Protein AF-A0A4Z0GIU4-F1 (afdb_monomer)

InterPro domains:
  IPR007627 RNA polymerase sigma-70 region 2 [PF04542] (35-103)
  IPR013324 RNA polymerase sigma factor, region 3/4-like [SSF88659] (117-203)
  IPR013325 RNA polymerase sigma factor, region 2 [SSF88946] (14-100)
  IPR014284 RNA polymerase sigma-70-like domain [TIGR02937] (30-199)

Radius of gyration: 42.14 Å; Cα contacts (8 Å, |Δi|>4): 228; chains: 1; bounding box: 100×87×112 Å

Nearest PDB structures (foldseek):
  9cpc-assembly1_3L  TM=2.871E-01  e=1.650E-01  Sus scrofa
  8to0-assembly1_BJ  TM=3.294E-01  e=4.693E-01  Mus musculus
  8iyj-assembly1_A1  TM=2.494E-01  e=1.730E-01  Mus musculus
  7rro-assembly1_F1  TM=3.511E-01  e=1.693E+00  Bos taurus
  8otz-assembly1_D4  TM=2.421E-01  e=1.953E+00  Bos taurus

Structure (mmCIF, N/CA/C/O backbone):
data_AF-A0A4Z0GIU4-F1
#
_entry.id   AF-A0A4Z0GIU4-F1
#
loop_
_atom_site.group_PDB
_atom_site.id
_atom_site.type_symbol
_atom_site.label_atom_id
_atom_site.label_alt_id
_atom_site.label_comp_id
_atom_site.label_asym_id
_atom_site.label_entity_id
_atom_site.label_seq_id
_atom_site.pdbx_PDB_ins_code
_atom_site.Cartn_x
_atom_site.Cartn_y
_atom_site.Cartn_z
_atom_site.occupancy
_atom_site.B_iso_or_equiv
_atom_site.auth_seq_id
_atom_site.auth_comp_id
_atom_site.auth_asym_id
_atom_site.auth_atom_id
_atom_site.pdbx_PDB_model_num
ATOM 1 N N . MET A 1 1 ? -25.693 29.845 51.991 1.00 56.59 1 MET A N 1
ATOM 2 C CA . MET A 1 1 ? -26.338 29.812 50.660 1.00 56.59 1 MET A CA 1
ATOM 3 C C . MET A 1 1 ? -25.567 28.829 49.796 1.00 56.59 1 MET A C 1
ATOM 5 O O . MET A 1 1 ? -24.345 28.890 49.787 1.00 56.59 1 MET A O 1
ATOM 9 N N . GLU A 1 2 ? -26.245 27.867 49.175 1.00 62.22 2 GLU A N 1
ATOM 10 C CA . GLU A 1 2 ? -25.600 26.839 48.345 1.00 62.22 2 GLU A CA 1
ATOM 11 C C . GLU A 1 2 ? -24.975 27.489 47.094 1.00 62.22 2 GLU A C 1
ATOM 13 O O . GLU A 1 2 ? -25.571 28.393 46.508 1.00 62.22 2 GLU A O 1
ATOM 18 N N . ASN A 1 3 ? -23.764 27.077 46.701 1.00 75.69 3 ASN A N 1
ATOM 19 C CA . ASN A 1 3 ? -23.060 27.649 45.547 1.00 75.69 3 ASN A CA 1
ATOM 20 C C . ASN A 1 3 ? -23.937 27.520 44.275 1.00 75.69 3 ASN A C 1
ATOM 22 O O . ASN A 1 3 ? -24.342 26.396 43.955 1.00 75.69 3 ASN A O 1
ATOM 26 N N . PRO A 1 4 ? -24.196 28.612 43.524 1.00 73.38 4 PRO A N 1
ATOM 27 C CA . PRO A 1 4 ? -25.066 28.602 42.343 1.00 73.38 4 PRO A CA 1
ATOM 28 C C . PRO A 1 4 ? -24.710 27.514 41.319 1.00 73.38 4 PRO A C 1
ATOM 30 O O . PRO A 1 4 ? -25.594 26.880 40.746 1.00 73.38 4 PRO A O 1
ATOM 33 N N . ALA A 1 5 ? -23.416 27.230 41.142 1.00 67.44 5 ALA A N 1
ATOM 34 C CA . ALA A 1 5 ? -22.939 26.198 40.225 1.00 67.44 5 ALA A CA 1
ATOM 35 C C . ALA A 1 5 ? -23.224 24.768 40.718 1.00 67.44 5 ALA A C 1
ATOM 37 O O . ALA A 1 5 ? -23.386 23.856 39.908 1.00 67.44 5 ALA A O 1
ATOM 38 N N . ILE A 1 6 ? -23.280 24.551 42.037 1.00 72.88 6 ILE A N 1
ATOM 39 C CA . ILE A 1 6 ? -23.624 23.251 42.630 1.00 72.88 6 ILE A CA 1
ATOM 40 C C . ILE A 1 6 ? -25.128 23.007 42.500 1.00 72.88 6 ILE A C 1
ATOM 42 O O . ILE A 1 6 ? -25.526 21.917 42.089 1.00 72.88 6 ILE A O 1
ATOM 46 N N . LYS A 1 7 ? -25.948 24.030 42.770 1.00 77.56 7 LYS A N 1
ATOM 47 C CA . LYS A 1 7 ? -27.406 23.961 42.617 1.00 77.56 7 LYS A CA 1
ATOM 48 C C . LYS A 1 7 ? -27.805 23.650 41.171 1.00 77.56 7 LYS A C 1
ATOM 50 O O . LYS A 1 7 ? -28.466 22.651 40.918 1.00 77.56 7 LYS A O 1
ATOM 55 N N . MET A 1 8 ? -27.258 24.398 40.211 1.00 76.06 8 MET A N 1
ATOM 56 C CA . MET A 1 8 ? -27.508 24.189 38.779 1.00 76.06 8 MET A CA 1
ATOM 57 C C . MET A 1 8 ? -27.121 22.778 38.292 1.00 76.06 8 MET A C 1
ATOM 59 O O . MET A 1 8 ? -27.768 22.224 37.403 1.00 76.06 8 MET A O 1
ATOM 63 N N . ARG A 1 9 ? -26.071 22.168 38.865 1.00 75.56 9 ARG A N 1
ATOM 64 C CA . ARG A 1 9 ? -25.683 20.780 38.551 1.00 75.56 9 ARG A CA 1
ATOM 65 C C . ARG A 1 9 ? -26.689 19.764 39.085 1.00 75.56 9 ARG A C 1
ATOM 67 O O . ARG A 1 9 ? -27.026 18.844 38.348 1.00 75.56 9 ARG A O 1
ATOM 74 N N . LYS A 1 10 ? -27.158 19.936 40.325 1.00 79.50 10 LYS A N 1
ATOM 75 C CA . LYS A 1 10 ? -28.184 19.070 40.926 1.00 79.50 10 LYS A CA 1
ATOM 76 C C . LYS A 1 10 ? -29.502 19.152 40.156 1.00 79.50 10 LYS A C 1
ATOM 78 O O . LYS A 1 10 ? -30.058 18.114 39.818 1.00 79.50 10 LYS A O 1
ATOM 83 N N . ASP A 1 11 ? -29.938 20.361 39.805 1.00 84.38 11 ASP A N 1
ATOM 84 C CA . ASP A 1 11 ? -31.187 20.584 39.063 1.00 84.38 11 ASP A CA 1
ATOM 85 C C . ASP A 1 11 ? -31.155 19.883 37.694 1.00 84.38 11 ASP A C 1
ATOM 87 O O . ASP A 1 11 ? -32.096 19.195 37.301 1.00 84.38 11 ASP A O 1
ATOM 91 N N . ARG A 1 12 ? -30.023 19.977 36.989 1.00 83.88 12 ARG A N 1
ATOM 92 C CA . ARG A 1 12 ? -29.825 19.327 35.687 1.00 83.88 12 ARG A CA 1
ATOM 93 C C . ARG A 1 12 ? -29.711 17.805 35.778 1.00 83.88 12 ARG A C 1
ATOM 95 O O . ARG A 1 12 ? -30.133 17.103 34.863 1.00 83.88 12 ARG A O 1
ATOM 102 N N . GLU A 1 13 ? -29.134 17.283 36.856 1.00 85.50 13 GLU A N 1
ATOM 103 C CA . GLU A 1 13 ? -29.093 15.841 37.114 1.00 85.50 13 GLU A CA 1
ATOM 104 C C . GLU A 1 13 ? -30.501 15.294 37.383 1.00 85.50 13 GLU A C 1
ATOM 106 O O . GLU A 1 13 ? -30.886 14.295 36.780 1.00 85.50 13 GLU A O 1
ATOM 111 N N . GLN A 1 14 ? -31.307 16.009 38.171 1.00 87.69 14 GLN A N 1
ATOM 112 C CA . GLN A 1 14 ? -32.705 15.659 38.418 1.00 87.69 14 GLN A CA 1
ATOM 113 C C . GLN A 1 14 ? -33.542 15.677 37.129 1.00 87.69 14 GLN A C 1
ATOM 115 O O . GLN A 1 14 ? -34.281 14.729 36.859 1.00 87.69 14 GLN A O 1
ATOM 120 N N . GLN A 1 15 ? -33.378 16.713 36.299 1.00 91.00 15 GLN A N 1
ATOM 121 C CA . GLN A 1 15 ? -34.054 16.826 35.003 1.00 91.00 15 GLN A CA 1
ATOM 122 C C . GLN A 1 15 ? -33.689 15.664 34.065 1.00 91.00 15 GLN A C 1
ATOM 124 O O . GLN A 1 15 ? -34.558 15.085 33.418 1.00 91.00 15 GLN A O 1
ATOM 129 N N . ASN A 1 16 ? -32.409 15.282 34.016 1.00 89.50 16 ASN A N 1
ATOM 130 C CA . ASN A 1 16 ? -31.955 14.137 33.228 1.00 89.50 16 ASN A CA 1
ATOM 131 C C . ASN A 1 16 ? -32.613 12.825 33.676 1.00 89.50 16 ASN A C 1
ATOM 133 O O . ASN A 1 16 ? -33.045 12.044 32.832 1.00 89.50 16 ASN A O 1
ATOM 137 N N . LEU A 1 17 ? -32.701 12.581 34.986 1.00 89.25 17 LEU A N 1
ATOM 138 C CA . LEU A 1 17 ? -33.330 11.373 35.527 1.00 89.25 17 LEU A CA 1
ATOM 139 C C . LEU A 1 17 ? -34.823 11.313 35.194 1.00 89.25 17 LEU A C 1
ATOM 141 O O . LEU A 1 17 ? -35.330 10.255 34.826 1.00 89.25 17 LEU A O 1
ATOM 145 N N . GLU A 1 18 ? -35.525 12.443 35.270 1.00 90.75 18 GLU A N 1
ATOM 146 C CA . GLU A 1 18 ? -36.936 12.510 34.894 1.00 90.75 18 GLU A CA 1
ATOM 147 C C . GLU A 1 18 ? -37.151 12.174 33.412 1.00 90.75 18 GLU A C 1
ATOM 149 O O . GLU A 1 18 ? -38.001 11.342 33.084 1.00 90.75 18 GLU A O 1
ATOM 154 N N . LEU A 1 19 ? -36.347 12.766 32.524 1.00 89.81 19 LEU A N 1
ATOM 155 C CA . LEU A 1 19 ? -36.405 12.493 31.088 1.00 89.81 19 LEU A CA 1
ATOM 156 C C . LEU A 1 19 ? -36.080 11.023 30.777 1.00 89.81 19 LEU A C 1
ATOM 158 O O . LEU A 1 19 ? -36.768 10.395 29.976 1.00 89.81 19 LEU A O 1
ATOM 162 N N . ILE A 1 20 ? -35.092 10.434 31.453 1.00 88.94 20 ILE A N 1
ATOM 163 C CA . ILE A 1 20 ? -34.750 9.014 31.289 1.00 88.94 20 ILE A CA 1
ATOM 164 C C . ILE A 1 20 ? -35.903 8.111 31.741 1.00 88.94 20 ILE A C 1
ATOM 166 O O . ILE A 1 20 ? -36.242 7.160 31.040 1.00 88.94 20 ILE A O 1
ATOM 170 N N . ARG A 1 21 ? -36.554 8.410 32.872 1.00 88.56 21 ARG A N 1
ATOM 171 C CA . ARG A 1 21 ? -37.714 7.634 33.350 1.00 88.56 21 ARG A CA 1
ATOM 172 C C . ARG A 1 21 ? -38.896 7.710 32.383 1.00 88.56 21 ARG A C 1
ATOM 174 O O . ARG A 1 21 ? -39.622 6.731 32.240 1.00 88.56 21 ARG A O 1
ATOM 181 N N . ARG A 1 22 ? -39.112 8.858 31.734 1.00 88.38 22 ARG A N 1
ATOM 182 C CA . ARG A 1 22 ? -40.134 9.023 30.683 1.00 88.38 22 ARG A CA 1
ATOM 183 C C . ARG A 1 22 ? -39.784 8.221 29.432 1.00 88.38 22 ARG A C 1
ATOM 185 O O . ARG A 1 22 ? -40.630 7.486 28.929 1.00 88.38 22 ARG A O 1
ATOM 192 N N . TYR A 1 23 ? -38.524 8.279 29.010 1.00 88.31 23 TYR A N 1
ATOM 193 C CA . TYR A 1 23 ? -38.014 7.490 27.895 1.00 88.31 23 TYR A CA 1
ATOM 194 C C . TYR A 1 23 ? -38.186 5.977 28.129 1.00 88.31 23 TYR A C 1
ATOM 196 O O . TYR A 1 23 ? -38.744 5.277 27.288 1.00 88.31 23 TYR A O 1
ATOM 204 N N . GLN A 1 24 ? -37.835 5.479 29.320 1.00 83.94 24 GLN A N 1
ATOM 205 C CA . GLN A 1 24 ? -38.021 4.072 29.712 1.00 83.94 24 GLN A CA 1
ATOM 206 C C . GLN A 1 24 ? -39.495 3.627 29.763 1.00 83.94 24 GLN A C 1
ATOM 208 O O . GLN A 1 24 ? -39.776 2.434 29.699 1.00 83.94 24 GLN A O 1
ATOM 213 N N . LYS A 1 25 ? -40.446 4.567 29.854 1.00 87.31 25 LYS A N 1
ATOM 214 C CA . LYS A 1 25 ? -41.893 4.307 29.764 1.00 87.31 25 LYS A CA 1
ATOM 215 C C . LYS A 1 25 ? -42.422 4.291 28.320 1.00 87.31 25 LYS A C 1
ATOM 217 O O . LYS A 1 25 ? -43.633 4.211 28.136 1.00 87.31 25 LYS A O 1
ATOM 222 N N . GLY A 1 26 ? -41.546 4.365 27.315 1.00 83.81 26 GLY A N 1
ATOM 223 C CA . GLY A 1 26 ? -41.899 4.261 25.895 1.00 83.81 26 GLY A CA 1
ATOM 224 C C . GLY A 1 26 ? -42.127 5.596 25.179 1.00 83.81 26 GLY A C 1
ATOM 225 O O . GLY A 1 26 ? -42.643 5.599 24.066 1.00 83.81 26 GLY A O 1
ATOM 226 N N . GLN A 1 27 ? -41.764 6.733 25.782 1.00 84.75 27 GLN A N 1
ATOM 227 C CA . GLN A 1 27 ? -41.824 8.039 25.111 1.00 84.75 27 GLN A CA 1
ATOM 228 C C . GLN A 1 27 ? -40.540 8.280 24.306 1.00 84.75 27 GLN A C 1
ATOM 230 O O . GLN A 1 27 ? -39.560 8.819 24.823 1.00 84.75 27 GLN A O 1
ATOM 235 N N . GLU A 1 28 ? -40.523 7.863 23.039 1.00 73.19 28 GLU A N 1
ATOM 236 C CA . GLU A 1 28 ? -39.315 7.936 22.201 1.00 73.19 28 GLU A CA 1
ATOM 237 C C . GLU A 1 28 ? -38.829 9.372 21.940 1.00 73.19 28 GLU A C 1
ATOM 239 O O . GLU A 1 28 ? -37.617 9.613 21.922 1.00 73.19 28 GLU A O 1
ATOM 244 N N . ASP A 1 29 ? -39.744 10.344 21.843 1.00 76.88 29 ASP A N 1
ATOM 245 C CA . ASP A 1 29 ? -39.422 11.764 21.617 1.00 76.88 29 ASP A CA 1
ATOM 246 C C . ASP A 1 29 ? -38.487 12.341 22.695 1.00 76.88 29 ASP A C 1
ATOM 248 O O . ASP A 1 29 ? -37.661 13.223 22.430 1.00 76.88 29 ASP A O 1
ATOM 252 N N . THR A 1 30 ? -38.530 11.774 23.904 1.00 84.31 30 THR A N 1
ATOM 253 C CA . THR A 1 30 ? -37.715 12.201 25.042 1.00 84.31 30 THR A CA 1
ATOM 254 C C . THR A 1 30 ? -36.218 11.924 24.838 1.00 84.31 30 THR A C 1
ATOM 256 O O . THR A 1 30 ? -35.378 12.604 25.432 1.00 84.31 30 THR A O 1
ATOM 259 N N . ARG A 1 31 ? -35.834 10.994 23.947 1.00 83.81 31 ARG A N 1
ATOM 260 C CA . ARG A 1 31 ? -34.418 10.698 23.641 1.00 83.81 31 ARG A CA 1
ATOM 261 C C . ARG A 1 31 ? -33.689 11.935 23.113 1.00 83.81 31 ARG A C 1
ATOM 263 O O . ARG A 1 31 ? -32.591 12.263 23.569 1.00 83.81 31 ARG A O 1
ATOM 270 N N . ASN A 1 32 ? -34.312 12.647 22.176 1.00 84.44 32 ASN A N 1
ATOM 271 C CA . ASN A 1 32 ? -33.732 13.840 21.561 1.00 84.44 32 ASN A CA 1
ATOM 272 C C . ASN A 1 32 ? -33.597 14.990 22.564 1.00 84.44 32 ASN A C 1
ATOM 274 O O . ASN A 1 32 ? -32.632 15.753 22.500 1.00 84.44 32 ASN A O 1
ATOM 278 N N . GLU A 1 33 ? -34.528 15.102 23.511 1.00 88.56 33 GLU A N 1
ATOM 279 C CA . GLU A 1 33 ? -34.470 16.092 24.588 1.00 88.56 33 GLU A CA 1
ATOM 280 C C . GLU A 1 33 ? -33.282 15.842 25.524 1.00 88.56 33 GLU A C 1
ATOM 282 O O . GLU A 1 33 ? -32.520 16.770 25.808 1.00 88.56 33 GLU A O 1
ATOM 287 N N . ILE A 1 34 ? -33.061 14.583 25.927 1.00 89.12 34 ILE A N 1
ATOM 288 C CA . ILE A 1 34 ? -31.909 14.190 26.754 1.00 89.12 34 ILE A CA 1
ATOM 289 C C . ILE A 1 34 ? -30.601 14.537 26.035 1.00 89.12 34 ILE A C 1
ATOM 291 O O . ILE A 1 34 ? -29.696 15.122 26.637 1.00 89.12 34 ILE A O 1
ATOM 295 N N . ILE A 1 35 ? -30.487 14.204 24.745 1.00 87.88 35 ILE A N 1
ATOM 296 C CA . ILE A 1 35 ? -29.279 14.489 23.960 1.00 87.88 35 ILE A CA 1
ATOM 297 C C . ILE A 1 35 ? -29.040 16.002 23.885 1.00 87.88 35 ILE A C 1
ATOM 299 O O . ILE A 1 35 ? -27.953 16.460 24.241 1.00 87.88 35 ILE A O 1
ATOM 303 N N . LYS A 1 36 ? -30.057 16.792 23.508 1.00 87.94 36 LYS A N 1
ATOM 304 C CA . LYS A 1 36 ? -29.967 18.262 23.408 1.00 87.94 36 LYS A CA 1
ATOM 305 C C . LYS A 1 36 ? -29.521 18.903 24.723 1.00 87.94 36 LYS A C 1
ATOM 307 O O . LYS A 1 36 ? -28.595 19.716 24.719 1.00 87.94 36 LYS A O 1
ATOM 312 N N . LEU A 1 37 ? -30.109 18.491 25.849 1.00 88.69 37 LEU A N 1
ATOM 313 C CA . LEU A 1 37 ? -29.767 18.995 27.185 1.00 88.69 37 LEU A CA 1
ATOM 314 C C . LEU A 1 37 ? -28.294 18.741 27.555 1.00 88.69 37 LEU A C 1
ATOM 316 O O . LEU A 1 37 ? -27.675 19.517 28.291 1.00 88.69 37 LEU A O 1
ATOM 320 N N . ASN A 1 38 ? -27.708 17.663 27.030 1.00 90.00 38 ASN A N 1
ATOM 321 C CA . ASN A 1 38 ? -26.348 17.239 27.346 1.00 90.00 38 ASN A CA 1
ATOM 322 C C . ASN A 1 38 ? -25.328 17.490 26.222 1.00 90.00 38 ASN A C 1
ATOM 324 O O . ASN A 1 38 ? -24.161 17.137 26.394 1.00 90.00 38 ASN A O 1
ATOM 328 N N . MET A 1 39 ? -25.689 18.187 25.14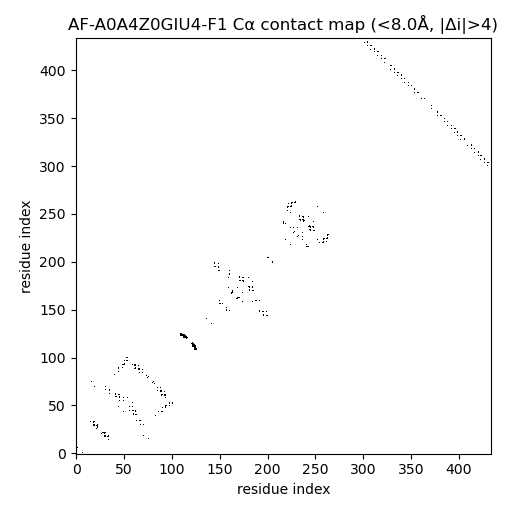0 1.00 88.62 39 MET A N 1
ATOM 329 C CA . MET A 1 39 ? -24.755 18.564 24.064 1.00 88.62 39 MET A CA 1
ATOM 330 C C . MET A 1 39 ? -23.454 19.222 24.569 1.00 88.62 39 MET A C 1
ATOM 332 O O . MET A 1 39 ? -22.376 18.792 24.155 1.00 88.62 39 MET A O 1
ATOM 336 N N . PRO A 1 40 ? -23.470 20.181 25.525 1.00 88.31 40 PRO A N 1
ATOM 337 C CA . PRO A 1 40 ? -22.228 20.754 26.061 1.00 88.31 40 PRO A CA 1
ATOM 338 C C . PRO A 1 40 ? -21.303 19.713 26.709 1.00 88.31 40 PRO A C 1
ATOM 340 O O . PRO A 1 40 ? -20.080 19.844 26.677 1.00 88.31 40 PRO A O 1
ATOM 343 N N . PHE A 1 41 ? -21.882 18.664 27.300 1.00 90.12 41 PHE A N 1
ATOM 344 C CA . PHE A 1 41 ? -21.124 17.569 27.895 1.00 90.12 41 PHE A CA 1
ATOM 345 C C . PHE A 1 41 ? -20.502 16.663 26.824 1.00 90.12 41 PHE A C 1
ATOM 347 O O . PHE A 1 41 ? -19.366 16.219 26.993 1.00 90.12 41 PHE A O 1
ATOM 354 N N . VAL A 1 42 ? -21.197 16.447 25.703 1.00 90.06 42 VAL A N 1
ATOM 355 C CA . VAL A 1 42 ? -20.650 15.733 24.538 1.00 90.06 42 VAL A CA 1
ATOM 356 C C . VAL A 1 42 ? -19.420 16.463 24.005 1.00 90.06 42 VAL A C 1
ATOM 358 O O . VAL A 1 42 ? -18.353 15.856 23.915 1.00 90.06 42 VAL A O 1
ATOM 361 N N . TYR A 1 43 ? -19.513 17.776 23.772 1.00 90.19 43 TYR A N 1
ATOM 362 C CA . TYR A 1 43 ? -18.367 18.584 23.333 1.00 90.19 43 TYR A CA 1
ATOM 363 C C . TYR A 1 43 ? -17.203 18.549 24.329 1.00 90.19 43 TYR A C 1
ATOM 365 O O . TYR A 1 43 ? -16.045 18.430 23.928 1.00 90.19 43 TYR A O 1
ATOM 373 N N . TYR A 1 44 ? -17.487 18.589 25.636 1.00 93.25 44 TYR A N 1
ATOM 374 C CA . TYR A 1 44 ? -16.459 18.411 26.664 1.00 93.25 44 TYR A CA 1
ATOM 375 C C . TYR A 1 44 ? -15.748 17.053 26.543 1.00 93.25 44 TYR A C 1
ATOM 377 O O . TYR A 1 44 ? -14.517 17.002 26.598 1.00 93.25 44 TYR A O 1
ATOM 385 N N . CYS A 1 45 ? -16.504 15.965 26.365 1.00 90.88 45 CYS A N 1
ATOM 386 C CA . CYS A 1 45 ? -15.947 14.621 26.217 1.00 90.88 45 CYS A CA 1
ATOM 387 C C . CYS A 1 45 ? -15.101 14.502 24.947 1.00 90.88 45 CYS A C 1
ATOM 389 O O . CYS A 1 45 ? -13.979 14.007 25.019 1.00 90.88 45 CYS A O 1
ATOM 391 N N . VAL A 1 46 ? -15.591 15.010 23.813 1.00 92.81 46 VAL A N 1
ATOM 392 C CA . VAL A 1 46 ? -14.853 15.019 22.542 1.00 92.81 46 VAL A CA 1
ATOM 393 C C . VAL A 1 46 ? -13.561 15.809 22.689 1.00 92.81 46 VAL A C 1
ATOM 395 O O . VAL A 1 46 ? -12.492 15.263 22.449 1.00 92.81 46 VAL A O 1
ATOM 398 N N . ARG A 1 47 ? -13.603 17.042 23.202 1.00 93.38 47 ARG A N 1
ATOM 399 C CA . ARG A 1 47 ? -12.391 17.850 23.412 1.00 93.38 47 ARG A CA 1
ATOM 400 C C . ARG A 1 47 ? -11.344 17.143 24.281 1.00 93.38 47 ARG A C 1
ATOM 402 O O . ARG A 1 47 ? -10.151 17.345 24.087 1.00 93.38 47 ARG A O 1
ATOM 409 N N . LYS A 1 48 ? -11.781 16.332 25.248 1.00 92.44 48 LYS A N 1
ATOM 410 C CA . LYS A 1 48 ? -10.898 15.612 26.174 1.00 92.44 48 LYS A CA 1
ATOM 411 C C . LYS A 1 48 ? -10.366 14.287 25.619 1.00 92.44 48 LYS A C 1
ATOM 413 O O . LYS A 1 48 ? -9.251 13.904 25.961 1.00 92.44 48 LYS A O 1
ATOM 418 N N . PHE A 1 49 ? -11.166 13.565 24.836 1.00 92.69 49 PHE A N 1
ATOM 419 C CA . PHE A 1 49 ? -10.897 12.171 24.457 1.00 92.69 49 PHE A CA 1
ATOM 420 C C . PHE A 1 49 ? -10.732 11.944 22.948 1.00 92.69 49 PHE A C 1
ATOM 422 O O . PHE A 1 49 ? -10.448 10.817 22.543 1.00 92.69 49 PHE A O 1
ATOM 429 N N . LYS A 1 50 ? -10.906 12.978 22.117 1.00 93.12 50 LYS A N 1
ATOM 430 C CA . LYS A 1 50 ? -10.785 12.902 20.659 1.00 93.12 50 LYS A CA 1
ATOM 431 C C . LYS A 1 50 ? -9.395 12.383 20.245 1.00 93.12 50 LYS A C 1
ATOM 433 O O . LYS A 1 50 ? -8.381 12.945 20.664 1.00 93.12 50 LYS A O 1
ATOM 438 N N . PRO A 1 51 ? -9.330 11.355 19.384 1.00 89.75 51 PRO A N 1
ATOM 439 C CA . PRO A 1 51 ? -8.095 10.929 18.737 1.00 89.75 51 PRO A CA 1
ATOM 440 C C . PRO A 1 51 ? -7.481 12.034 17.869 1.00 89.75 51 PRO A C 1
ATOM 442 O O . PRO A 1 51 ? -8.190 12.858 17.287 1.00 89.75 51 PRO A O 1
ATOM 445 N N . LYS A 1 52 ? -6.150 12.034 17.750 1.00 87.62 52 LYS A N 1
ATOM 446 C CA . LYS A 1 52 ? -5.422 13.023 16.942 1.00 87.62 52 LYS A CA 1
ATOM 447 C C . LYS A 1 52 ? -5.869 12.991 15.476 1.00 87.62 52 LYS A C 1
ATOM 449 O O . LYS A 1 52 ? -6.190 14.039 14.932 1.00 87.62 52 LYS A O 1
ATOM 454 N N . ASP A 1 53 ? -5.970 11.785 14.923 1.00 85.56 53 ASP A N 1
ATOM 455 C CA . ASP A 1 53 ? -6.197 11.523 13.496 1.00 85.56 53 ASP A CA 1
ATOM 456 C C . ASP A 1 53 ? -7.688 11.364 13.129 1.00 85.56 53 ASP A C 1
ATOM 458 O O . ASP A 1 53 ? -8.018 10.882 12.054 1.00 85.56 53 ASP A O 1
ATOM 462 N N . LEU A 1 54 ? -8.597 11.719 14.042 1.00 87.75 54 LEU A N 1
ATOM 463 C CA . LEU A 1 54 ? -10.041 11.773 13.788 1.00 87.75 54 LEU A CA 1
ATOM 464 C C . LEU A 1 54 ? -10.449 13.239 13.640 1.00 87.75 54 LEU A C 1
ATOM 466 O O . LEU A 1 54 ? -9.945 14.061 14.400 1.00 87.75 54 LEU A O 1
ATOM 470 N N . GLU A 1 55 ? -11.350 13.602 12.734 1.00 89.50 55 GLU A N 1
ATOM 471 C CA . GLU A 1 55 ? -11.834 14.986 12.643 1.00 89.50 55 GLU A CA 1
ATOM 472 C C . GLU A 1 55 ? -12.737 15.357 13.829 1.00 89.50 55 GLU A C 1
ATOM 474 O O . GLU A 1 55 ? -13.245 14.498 14.553 1.00 89.50 55 GLU A O 1
ATOM 479 N N . TYR A 1 56 ? -12.871 16.655 14.123 1.00 91.62 56 TYR A N 1
ATOM 480 C CA . TYR A 1 56 ? -13.639 17.086 15.297 1.00 91.62 56 TYR A CA 1
ATOM 481 C C . TYR A 1 56 ? -15.133 16.791 15.135 1.00 91.62 56 TYR A C 1
ATOM 483 O O . TYR A 1 56 ? -15.734 16.229 16.051 1.00 91.62 56 TYR A O 1
ATOM 491 N N . ASP A 1 57 ? -15.702 17.098 13.972 1.00 90.31 57 ASP A N 1
ATOM 492 C CA . ASP A 1 57 ? -17.128 16.906 13.695 1.00 90.31 57 ASP A CA 1
ATOM 493 C C . ASP A 1 57 ? -17.500 15.416 13.619 1.00 90.31 57 ASP A C 1
ATOM 495 O O . ASP A 1 57 ? -18.529 14.997 14.161 1.00 90.31 57 ASP A O 1
ATOM 499 N N . ASP A 1 58 ? -16.603 14.583 13.085 1.00 91.50 58 ASP A N 1
ATOM 500 C CA . ASP A 1 58 ? -16.728 13.122 13.132 1.00 91.50 58 ASP A CA 1
ATOM 501 C C . ASP A 1 58 ? -16.711 12.597 14.569 1.00 91.50 58 ASP A C 1
ATOM 503 O O . ASP A 1 58 ? -17.534 11.762 14.957 1.00 91.50 58 ASP A O 1
ATOM 507 N N . ALA A 1 59 ? -15.799 13.109 15.401 1.00 92.12 59 ALA A N 1
ATOM 508 C CA . ALA A 1 59 ? -15.722 12.729 16.806 1.00 92.12 59 ALA A CA 1
ATOM 509 C C . ALA A 1 59 ? -16.989 13.132 17.580 1.00 92.12 59 ALA A C 1
ATOM 511 O O . ALA A 1 59 ? -17.437 12.381 18.450 1.00 92.12 59 ALA A O 1
ATOM 512 N N . VAL A 1 60 ? -17.591 14.284 17.261 1.00 92.25 60 VAL A N 1
ATOM 513 C CA . VAL A 1 60 ? -18.892 14.698 17.812 1.00 92.25 60 VAL A CA 1
ATOM 514 C C . VAL A 1 60 ? -19.993 13.741 17.372 1.00 92.25 60 VAL A C 1
ATOM 516 O O . VAL A 1 60 ? -20.734 13.253 18.224 1.00 92.25 60 VAL A O 1
ATOM 519 N N . SER A 1 61 ? -20.064 13.409 16.086 1.00 93.31 61 SER A N 1
ATOM 520 C CA . SER A 1 61 ? -21.073 12.492 15.541 1.00 93.31 61 SER A CA 1
ATOM 521 C C . SER A 1 61 ? -20.993 11.101 16.182 1.00 93.31 61 SER A C 1
ATOM 523 O O . SER A 1 61 ? -22.003 10.552 16.631 1.00 93.31 61 SER A O 1
ATOM 525 N N . LEU A 1 62 ? -19.780 10.563 16.340 1.00 95.19 62 LEU A N 1
ATOM 526 C CA . LEU A 1 62 ? -19.534 9.298 17.039 1.00 95.19 62 LEU A CA 1
ATOM 527 C C . LEU A 1 62 ? -19.916 9.367 18.518 1.00 95.19 62 LEU A C 1
ATOM 529 O O . LEU A 1 62 ? -20.532 8.442 19.047 1.00 95.19 62 LEU A O 1
ATOM 533 N N . ALA A 1 63 ? -19.586 10.468 19.194 1.00 94.19 63 ALA A N 1
ATOM 534 C CA . ALA A 1 63 ? -19.957 10.664 20.587 1.00 94.19 63 ALA A CA 1
ATOM 535 C C . ALA A 1 63 ? -21.480 10.758 20.773 1.00 94.19 63 ALA A C 1
ATOM 537 O O . ALA A 1 63 ? -21.996 10.230 21.757 1.00 94.19 63 ALA A O 1
ATOM 538 N N . LEU A 1 64 ? -22.211 11.368 19.834 1.00 93.50 64 LEU A N 1
ATOM 539 C CA . LEU A 1 64 ? -23.678 11.410 19.849 1.00 93.50 64 LEU A CA 1
ATOM 540 C C . LEU A 1 64 ? -24.297 10.034 19.616 1.00 93.50 64 LEU A C 1
ATOM 542 O O . LEU A 1 64 ? -25.238 9.660 20.315 1.00 93.50 64 LEU A O 1
ATOM 546 N N . PHE A 1 65 ? -23.741 9.250 18.696 1.00 92.81 65 PHE A N 1
ATOM 547 C CA . PHE A 1 65 ? -24.165 7.869 18.483 1.00 92.81 65 PHE A CA 1
ATOM 548 C C . PHE A 1 65 ? -23.937 7.006 19.733 1.00 92.81 65 PHE A C 1
ATOM 550 O O . PHE A 1 65 ? -24.838 6.286 20.171 1.00 92.81 65 PHE A O 1
ATOM 557 N N . ALA A 1 66 ? -22.766 7.136 20.363 1.00 94.12 66 ALA A N 1
ATOM 558 C CA . ALA A 1 66 ? -22.437 6.469 21.620 1.00 94.12 66 ALA A CA 1
ATOM 559 C C . ALA A 1 66 ? -23.368 6.899 22.762 1.00 94.12 66 ALA A C 1
ATOM 561 O O . ALA A 1 66 ? -23.840 6.058 23.525 1.00 94.12 66 ALA A O 1
ATOM 562 N N . PHE A 1 67 ? -23.664 8.199 22.862 1.00 94.00 67 PHE A N 1
ATOM 563 C CA . PHE A 1 67 ? -24.619 8.738 23.826 1.00 94.00 67 PHE A CA 1
ATOM 564 C C . PHE A 1 67 ? -25.994 8.113 23.617 1.00 94.00 67 PHE A C 1
ATOM 566 O O . PHE A 1 67 ? -26.583 7.606 24.567 1.00 94.00 67 PHE A O 1
ATOM 573 N N . SER A 1 68 ? -26.497 8.130 22.383 1.00 90.75 68 SER A N 1
ATOM 574 C CA . SER A 1 68 ? -27.815 7.598 22.042 1.00 90.75 68 SER A CA 1
ATOM 575 C C . SER A 1 68 ? -27.961 6.144 22.501 1.00 90.75 68 SER A C 1
ATOM 577 O O . SER A 1 68 ? -28.916 5.821 23.201 1.00 90.75 68 SER A O 1
ATOM 579 N N . LYS A 1 69 ? -26.955 5.300 22.232 1.00 90.44 69 LYS A N 1
ATOM 580 C CA . LYS A 1 69 ? -26.900 3.914 22.733 1.00 90.44 69 LYS A CA 1
ATOM 581 C C . LYS A 1 69 ? -26.795 3.814 24.253 1.00 90.44 69 LYS A C 1
ATOM 583 O O . LYS A 1 69 ? -27.311 2.880 24.853 1.00 90.44 69 LYS A O 1
ATOM 588 N N . ALA A 1 70 ? -26.086 4.743 24.888 1.00 91.88 70 ALA A N 1
ATOM 589 C CA . ALA A 1 70 ? -25.925 4.744 26.335 1.00 91.88 70 ALA A CA 1
ATOM 590 C C . ALA A 1 70 ? -27.259 5.000 27.054 1.00 91.88 70 ALA A C 1
ATOM 592 O O . ALA A 1 70 ? -27.500 4.389 28.093 1.00 91.88 70 ALA A O 1
ATOM 593 N N . ILE A 1 71 ? -28.133 5.853 26.505 1.00 90.19 71 ILE A N 1
ATOM 594 C CA . ILE A 1 71 ? -29.467 6.109 27.080 1.00 90.19 71 ILE A CA 1
ATOM 595 C C . ILE A 1 71 ? -30.261 4.802 27.203 1.00 90.19 71 ILE A C 1
ATOM 597 O O . ILE A 1 71 ? -30.879 4.568 28.238 1.00 90.19 71 ILE A O 1
ATOM 601 N N . ASP A 1 72 ? -30.175 3.925 26.200 1.00 87.94 72 ASP A N 1
ATOM 602 C CA . ASP A 1 72 ? -30.906 2.650 26.153 1.00 87.94 72 ASP A CA 1
ATOM 603 C C . ASP A 1 72 ? -30.509 1.666 27.267 1.00 87.94 72 ASP A C 1
ATOM 605 O O . ASP A 1 72 ? -31.234 0.714 27.555 1.00 87.94 72 ASP A O 1
ATOM 609 N N . HIS A 1 73 ? -29.353 1.869 27.900 1.00 89.25 73 HIS A N 1
ATOM 610 C CA . HIS A 1 73 ? -28.784 0.942 28.883 1.00 89.25 73 HIS A CA 1
ATOM 611 C C . HIS A 1 73 ? -28.470 1.592 30.233 1.00 89.25 73 HIS A C 1
ATOM 613 O O . HIS A 1 73 ? -27.903 0.939 31.116 1.00 89.25 73 HIS A O 1
ATOM 619 N N . PHE A 1 74 ? -28.806 2.871 30.405 1.00 91.12 74 PHE A N 1
ATOM 620 C CA . PHE A 1 74 ? -28.580 3.559 31.665 1.00 91.12 74 PHE A CA 1
ATOM 621 C C . PHE A 1 74 ? -29.584 3.096 32.725 1.00 91.12 74 PHE A C 1
ATOM 623 O O . PHE A 1 74 ? -30.788 3.031 32.486 1.00 91.12 74 PHE A O 1
ATOM 630 N N . ASP A 1 75 ? -29.067 2.809 33.916 1.00 87.81 75 ASP A N 1
ATOM 631 C CA . ASP A 1 75 ? -29.836 2.300 35.044 1.00 87.81 75 ASP A CA 1
ATOM 632 C C . ASP A 1 75 ? -29.431 3.048 36.318 1.00 87.81 75 ASP A C 1
ATOM 634 O O . ASP A 1 75 ? -28.302 2.927 36.803 1.00 87.81 75 ASP A O 1
ATOM 638 N N . GLU A 1 76 ? -30.372 3.833 36.842 1.00 85.12 76 GLU A N 1
ATOM 639 C CA . GLU A 1 76 ? -30.205 4.649 38.047 1.00 85.12 76 GLU A CA 1
ATOM 640 C C . GLU A 1 76 ? -29.960 3.785 39.297 1.00 85.12 76 GLU A C 1
ATOM 642 O O . GLU A 1 76 ? -29.217 4.191 40.192 1.00 85.12 76 GLU A O 1
ATOM 647 N N . SER A 1 77 ? -30.506 2.561 39.343 1.00 86.94 77 SER A N 1
ATOM 648 C CA . SER A 1 77 ? -30.387 1.667 40.505 1.00 86.94 77 SER A CA 1
ATOM 649 C C . SER A 1 77 ? -28.948 1.213 40.771 1.00 86.94 77 SER A C 1
ATOM 651 O O . SER A 1 77 ? -28.598 0.861 41.897 1.00 86.94 77 SER A O 1
ATOM 653 N N . LYS A 1 78 ? -28.075 1.292 39.758 1.00 87.56 78 LYS A N 1
ATOM 654 C CA . LYS A 1 78 ? -26.652 0.934 39.855 1.00 87.56 78 LYS A CA 1
ATOM 655 C C . LYS A 1 78 ? -25.798 2.008 40.539 1.00 87.56 78 LYS A C 1
ATOM 657 O O . LYS A 1 78 ? -24.588 1.832 40.661 1.00 87.56 78 LYS A O 1
ATOM 662 N N . GLY A 1 79 ? -26.390 3.132 40.955 1.00 82.19 79 GLY A N 1
ATOM 663 C CA . GLY A 1 79 ? -25.727 4.179 41.742 1.00 82.19 79 GLY A CA 1
ATOM 664 C C . GLY A 1 79 ? -24.703 5.029 40.977 1.00 82.19 79 GLY A C 1
ATOM 665 O O . GLY A 1 79 ? -24.057 5.900 41.562 1.00 82.19 79 GLY A O 1
ATOM 666 N N . ALA A 1 80 ? -24.540 4.810 39.669 1.00 86.56 80 ALA A N 1
ATOM 667 C CA . ALA A 1 80 ? -23.647 5.599 38.830 1.00 86.56 80 ALA A CA 1
ATOM 668 C C . ALA A 1 80 ? -24.355 6.857 38.308 1.00 86.56 80 ALA A C 1
ATOM 670 O O . ALA A 1 80 ? -25.418 6.780 37.696 1.00 86.56 80 ALA A O 1
ATOM 671 N N . ARG A 1 81 ? -23.725 8.025 38.476 1.00 89.31 81 ARG A N 1
ATOM 672 C CA . ARG A 1 81 ? -24.218 9.275 37.875 1.00 89.31 81 ARG A CA 1
ATOM 673 C C . ARG A 1 81 ? -24.151 9.210 36.350 1.00 89.31 81 ARG A C 1
ATOM 675 O O . ARG A 1 81 ? -23.147 8.750 35.794 1.00 89.31 81 ARG A O 1
ATOM 682 N N . LEU A 1 82 ? -25.160 9.763 35.677 1.00 88.88 82 LEU A N 1
ATOM 683 C CA . LEU A 1 82 ? -25.258 9.761 34.213 1.00 88.88 82 LEU A CA 1
ATOM 684 C C . LEU A 1 82 ? -23.990 10.302 33.514 1.00 88.88 82 LEU A C 1
ATOM 686 O O . LEU A 1 82 ? -23.487 9.618 32.622 1.00 88.88 82 LEU A O 1
ATOM 690 N N . PRO A 1 83 ? -23.384 11.441 33.920 1.00 90.00 83 PRO A N 1
ATOM 691 C CA . PRO A 1 83 ? -22.162 11.933 33.277 1.00 90.00 83 PRO A CA 1
ATOM 692 C C . PRO A 1 83 ? -20.983 10.957 33.386 1.00 90.00 83 PRO A C 1
ATOM 694 O O . PRO A 1 83 ? -20.185 10.838 32.458 1.00 90.00 83 PRO A O 1
ATOM 697 N N . THR A 1 84 ? -20.867 10.230 34.501 1.00 91.00 84 THR A N 1
ATOM 698 C CA . THR A 1 84 ? -19.800 9.239 34.712 1.00 91.00 84 THR A CA 1
ATOM 699 C C . THR A 1 84 ? -19.962 8.058 33.759 1.00 91.00 84 THR A C 1
ATOM 701 O O . THR A 1 84 ? -18.993 7.623 33.126 1.00 91.00 84 THR A O 1
ATOM 704 N N . PHE A 1 85 ? -21.196 7.574 33.617 1.00 92.81 85 PHE A N 1
ATOM 705 C CA . PHE A 1 85 ? -21.530 6.506 32.685 1.00 92.81 85 PHE A CA 1
ATOM 706 C C . PHE A 1 85 ? -21.300 6.938 31.228 1.00 92.81 85 PHE A C 1
ATOM 708 O O . PHE A 1 85 ? -20.528 6.300 30.511 1.00 92.81 85 PHE A O 1
ATOM 715 N N . LEU A 1 86 ? -21.862 8.080 30.823 1.00 93.25 86 LEU A N 1
ATOM 716 C CA . LEU A 1 86 ? -21.734 8.626 29.468 1.00 93.25 86 LEU A CA 1
ATOM 717 C C . LEU A 1 86 ? -20.282 8.898 29.069 1.00 93.25 86 LEU A C 1
ATOM 719 O O . LEU A 1 86 ? -19.870 8.530 27.974 1.00 93.25 86 LEU A O 1
ATOM 723 N N . SER A 1 87 ? -19.485 9.495 29.962 1.00 94.56 87 SER A N 1
ATOM 724 C CA . SER A 1 87 ? -18.051 9.726 29.739 1.00 94.56 87 SER A CA 1
ATOM 725 C C . SER A 1 87 ? -17.323 8.424 29.402 1.00 94.56 87 SER A C 1
ATOM 727 O O . SER A 1 87 ? -16.491 8.390 28.497 1.00 94.56 87 SER A O 1
ATOM 729 N N . THR A 1 88 ? -17.663 7.333 30.096 1.00 94.19 88 THR A N 1
ATOM 730 C CA . THR A 1 88 ? -17.055 6.018 29.865 1.00 94.19 88 THR A CA 1
ATOM 731 C C . THR A 1 88 ? -17.438 5.466 28.495 1.00 94.19 88 THR A C 1
ATOM 733 O O . THR A 1 88 ? -16.556 5.023 27.761 1.00 94.19 88 THR A O 1
ATOM 736 N N . VAL A 1 89 ? -18.722 5.534 28.129 1.00 95.25 89 VAL A N 1
ATOM 737 C CA . VAL A 1 89 ? -19.224 5.027 26.843 1.00 95.25 89 VAL A CA 1
ATOM 738 C C . VAL A 1 89 ? -18.666 5.841 25.671 1.00 95.25 89 VAL A C 1
ATOM 740 O O . VAL A 1 89 ? -18.073 5.262 24.765 1.00 95.25 89 VAL A O 1
ATOM 743 N N . ILE A 1 90 ? -18.747 7.175 25.728 1.00 95.50 90 ILE A N 1
ATOM 744 C CA . ILE A 1 90 ? -18.220 8.071 24.684 1.00 95.50 90 ILE A CA 1
ATOM 745 C C . ILE A 1 90 ? -16.713 7.870 24.507 1.00 95.50 90 ILE A C 1
ATOM 747 O O . ILE A 1 90 ? -16.229 7.724 23.386 1.00 95.50 90 ILE A O 1
ATOM 751 N N . ARG A 1 91 ? -15.953 7.817 25.608 1.00 96.19 91 ARG A N 1
ATOM 752 C CA . ARG A 1 91 ? -14.508 7.568 25.549 1.00 96.19 91 ARG A CA 1
ATOM 753 C C . ARG A 1 91 ? -14.203 6.222 24.898 1.00 96.19 91 ARG A C 1
ATOM 755 O O . ARG A 1 91 ? -13.273 6.138 24.101 1.00 96.19 91 ARG A O 1
ATOM 762 N N . ASN A 1 92 ? -14.946 5.173 25.248 1.00 95.75 92 ASN A N 1
ATOM 763 C CA . ASN A 1 92 ? -14.730 3.846 24.683 1.00 95.75 92 ASN A CA 1
ATOM 764 C C . ASN A 1 92 ? -15.019 3.823 23.178 1.00 95.75 92 ASN A C 1
ATOM 766 O O . ASN A 1 92 ? -14.204 3.273 22.442 1.00 95.75 92 ASN A O 1
ATOM 770 N N . GLU A 1 93 ? -16.095 4.467 22.716 1.00 95.69 93 GLU A N 1
ATOM 771 C CA . GLU A 1 93 ? -16.420 4.550 21.286 1.00 95.69 93 GLU A CA 1
ATOM 772 C C . GLU A 1 93 ? -15.322 5.288 20.503 1.00 95.69 93 GLU A C 1
ATOM 774 O O . GLU A 1 93 ? -14.793 4.767 19.520 1.00 95.69 93 GLU A O 1
ATOM 779 N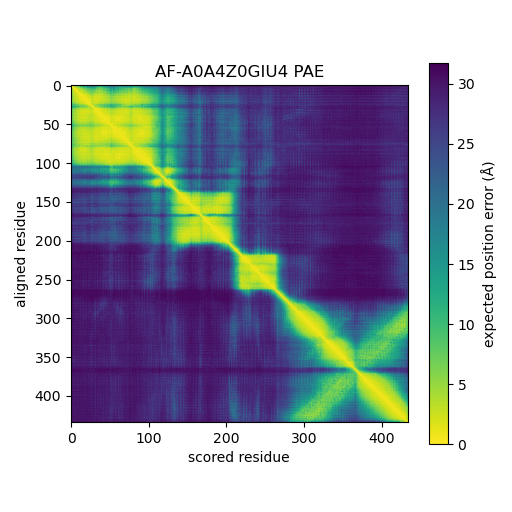 N . LEU A 1 94 ? -14.877 6.450 20.998 1.00 94.94 94 LEU A N 1
ATOM 780 C CA . LEU A 1 94 ? -13.783 7.215 20.387 1.00 94.94 94 LEU A CA 1
ATOM 781 C C . LEU A 1 94 ? -12.466 6.419 20.351 1.00 94.94 94 LEU A C 1
ATOM 783 O O . LEU A 1 94 ? -11.718 6.471 19.372 1.00 94.94 94 LEU A O 1
ATOM 787 N N . LEU A 1 95 ? -12.174 5.642 21.399 1.00 93.44 95 LEU A N 1
ATOM 788 C CA . LEU A 1 95 ? -11.014 4.749 21.428 1.00 93.44 95 LEU A CA 1
ATOM 789 C C . LEU A 1 95 ? -11.151 3.577 20.454 1.00 93.44 95 LEU A C 1
ATOM 791 O O . LEU A 1 95 ? -10.144 3.145 19.888 1.00 93.44 95 LEU A O 1
ATOM 795 N N . MET A 1 96 ? -12.356 3.035 20.271 1.00 92.19 96 MET A N 1
ATOM 796 C CA . MET A 1 96 ? -12.609 1.977 19.295 1.00 92.19 96 MET A CA 1
ATOM 797 C C . MET A 1 96 ? -12.387 2.487 17.876 1.00 92.19 96 MET A C 1
ATOM 799 O O . MET A 1 96 ? -11.717 1.799 17.105 1.00 92.19 96 MET A O 1
ATOM 803 N N . GLU A 1 97 ? -12.837 3.700 17.558 1.00 91.12 97 GLU A N 1
ATOM 804 C CA . GLU A 1 97 ? -12.589 4.294 16.245 1.00 91.12 97 GLU A CA 1
ATOM 805 C C . GLU A 1 97 ? -11.099 4.564 16.011 1.00 91.12 97 GLU A C 1
ATOM 807 O O . GLU A 1 97 ? -10.547 4.165 14.989 1.00 91.12 97 GLU A O 1
ATOM 812 N N . ASN A 1 98 ? -10.385 5.081 17.015 1.00 89.56 98 ASN A N 1
ATOM 813 C CA . ASN A 1 98 ? -8.930 5.248 16.941 1.00 89.56 98 ASN A CA 1
ATOM 814 C C . ASN A 1 98 ? -8.194 3.931 16.627 1.00 89.56 98 ASN A C 1
ATOM 816 O O . ASN A 1 98 ? -7.217 3.903 15.881 1.00 89.56 98 ASN A O 1
ATOM 820 N N . ARG A 1 99 ? -8.658 2.803 17.185 1.00 88.94 99 ARG A N 1
ATOM 821 C CA . ARG A 1 99 ? -8.080 1.483 16.879 1.00 88.94 99 ARG A CA 1
ATOM 822 C C . ARG A 1 99 ? -8.315 1.073 15.428 1.00 88.94 99 ARG A C 1
ATOM 824 O O . ARG A 1 99 ? -7.483 0.340 14.901 1.00 88.94 99 ARG A O 1
ATOM 831 N N . LYS A 1 100 ? -9.418 1.492 14.801 1.00 87.31 100 LYS A N 1
ATOM 832 C CA . LYS A 1 100 ? -9.673 1.246 13.375 1.00 87.31 100 LYS A CA 1
ATOM 833 C C . LYS A 1 100 ? -8.794 2.135 12.507 1.00 87.31 100 LYS A C 1
ATOM 835 O O . LYS A 1 100 ? -8.157 1.607 11.606 1.00 87.31 100 LYS A O 1
ATOM 840 N N . ILE A 1 101 ? -8.690 3.426 12.830 1.00 84.19 101 ILE A N 1
ATOM 841 C CA . ILE A 1 101 ? -7.820 4.375 12.116 1.00 84.19 101 ILE A CA 1
ATOM 842 C C . ILE A 1 101 ? -6.378 3.855 12.097 1.00 84.19 101 ILE A C 1
ATOM 844 O O . ILE A 1 101 ? -5.790 3.709 11.035 1.00 84.19 101 ILE A O 1
ATOM 848 N N . LYS A 1 102 ? -5.849 3.420 13.247 1.00 79.75 102 LYS A N 1
ATOM 849 C CA . LYS A 1 102 ? -4.496 2.840 13.345 1.00 79.75 102 LYS A CA 1
ATOM 850 C C . LYS A 1 102 ? -4.291 1.507 12.617 1.00 79.75 102 LYS A C 1
ATOM 852 O O . LYS A 1 102 ? -3.153 1.072 12.482 1.00 79.75 102 LYS A O 1
ATOM 857 N N . ARG A 1 103 ? -5.366 0.804 12.246 1.00 78.88 103 ARG A N 1
ATOM 858 C CA . ARG A 1 103 ? -5.296 -0.441 11.462 1.00 78.88 103 ARG A CA 1
ATOM 859 C C . ARG A 1 103 ? -5.345 -0.187 9.964 1.00 78.88 103 ARG A C 1
ATOM 861 O O . ARG A 1 103 ? -5.059 -1.121 9.218 1.00 78.88 103 ARG A O 1
ATOM 868 N N . ARG A 1 104 ? -5.733 1.015 9.529 1.00 74.50 104 ARG A N 1
ATOM 869 C CA . ARG A 1 104 ? -5.638 1.367 8.117 1.00 74.50 104 ARG A CA 1
ATOM 870 C C . ARG A 1 104 ? -4.154 1.309 7.733 1.00 74.50 104 ARG A C 1
ATOM 872 O O . ARG A 1 104 ? -3.320 1.759 8.528 1.00 74.50 104 ARG A O 1
ATOM 879 N N . PRO A 1 105 ? -3.802 0.684 6.594 1.00 61.53 105 PRO A N 1
ATOM 880 C CA . PRO A 1 105 ? -2.448 0.758 6.058 1.00 61.53 105 PRO A CA 1
ATOM 881 C C . PRO A 1 105 ? -2.025 2.224 6.006 1.00 61.53 105 PRO A C 1
ATOM 883 O O . PRO A 1 105 ? -2.884 3.089 5.887 1.00 61.53 105 PRO A O 1
ATOM 886 N N . TRP A 1 106 ? -0.733 2.512 6.131 1.00 61.62 106 TRP A N 1
ATOM 887 C CA . TRP A 1 106 ? -0.240 3.887 6.111 1.00 61.62 106 TRP A CA 1
ATOM 888 C C . TRP A 1 106 ? -0.669 4.567 4.798 1.00 61.62 106 TRP A C 1
ATOM 890 O O . TRP A 1 106 ? -0.106 4.299 3.739 1.00 61.62 106 TRP A O 1
ATOM 900 N N . GLU A 1 107 ? -1.738 5.360 4.866 1.00 68.44 107 GLU A N 1
ATOM 901 C CA . GLU A 1 107 ? -2.292 6.103 3.741 1.00 68.44 107 GLU A CA 1
ATOM 902 C C . GLU A 1 107 ? -1.433 7.355 3.582 1.00 68.44 107 GLU A C 1
ATOM 904 O O . GLU A 1 107 ? -1.389 8.218 4.459 1.00 68.44 107 GLU A O 1
ATOM 909 N N . ILE A 1 108 ? -0.691 7.411 2.481 1.00 74.19 108 ILE A N 1
ATOM 910 C CA . ILE A 1 108 ? 0.112 8.569 2.104 1.00 74.19 108 ILE A CA 1
ATOM 911 C C . ILE A 1 108 ? -0.635 9.255 0.968 1.00 74.19 108 ILE A C 1
ATOM 913 O O . ILE A 1 108 ? -1.030 8.594 0.005 1.00 74.19 108 ILE A O 1
ATOM 917 N N . SER A 1 109 ? -0.840 10.568 1.083 1.00 78.25 109 SER A N 1
ATOM 918 C CA . SER A 1 109 ? -1.412 11.335 -0.021 1.00 78.25 109 SER A CA 1
ATOM 919 C C . SER A 1 109 ? -0.462 11.290 -1.212 1.00 78.25 109 SER A C 1
ATOM 921 O O . SER A 1 109 ? 0.732 11.562 -1.077 1.00 78.25 109 SER A O 1
ATOM 923 N N . ILE A 1 110 ? -0.996 10.972 -2.386 1.00 83.06 110 ILE A N 1
ATOM 924 C CA . ILE A 1 110 ? -0.212 10.945 -3.622 1.00 83.06 110 ILE A CA 1
ATOM 925 C C . ILE A 1 110 ? 0.210 12.372 -4.033 1.00 83.06 110 ILE A C 1
ATOM 927 O O . ILE A 1 110 ? 1.250 12.569 -4.658 1.00 83.06 110 ILE A O 1
ATOM 931 N N . ASP A 1 111 ? -0.527 13.379 -3.563 1.00 84.12 111 ASP A N 1
ATOM 932 C CA . ASP A 1 111 ? -0.222 14.803 -3.733 1.00 84.12 111 ASP A CA 1
ATOM 933 C C . ASP A 1 111 ? 0.732 15.341 -2.653 1.00 84.12 111 ASP A C 1
ATOM 935 O O . ASP A 1 111 ? 0.868 16.552 -2.458 1.00 84.12 111 ASP A O 1
ATOM 939 N N . GLN A 1 112 ? 1.388 14.466 -1.886 1.00 80.81 112 GLN A N 1
ATOM 940 C CA . GLN A 1 112 ? 2.396 14.895 -0.926 1.00 80.81 112 GLN A CA 1
ATOM 941 C C . GLN A 1 112 ? 3.690 15.294 -1.662 1.00 80.81 112 GLN A C 1
ATOM 943 O O . GLN A 1 112 ? 4.233 14.480 -2.411 1.00 80.81 112 GLN A O 1
ATOM 948 N N . PRO A 1 113 ? 4.231 16.510 -1.442 1.00 82.19 113 PRO A N 1
ATOM 949 C CA . PRO A 1 113 ? 5.504 16.912 -2.029 1.00 82.19 113 PRO A CA 1
ATOM 950 C C . PRO A 1 113 ? 6.671 16.175 -1.355 1.00 82.19 113 PRO A C 1
ATOM 952 O O . PRO A 1 113 ? 6.757 16.130 -0.126 1.00 82.19 113 PRO A O 1
ATOM 955 N N . ILE A 1 114 ? 7.576 15.623 -2.160 1.00 79.81 114 ILE A N 1
ATOM 956 C CA . ILE A 1 114 ? 8.788 14.912 -1.728 1.00 79.81 114 ILE A CA 1
ATOM 957 C C . ILE A 1 114 ? 9.986 15.866 -1.690 1.00 79.81 114 ILE A C 1
ATOM 959 O O . ILE A 1 114 ? 10.762 15.843 -0.737 1.00 79.81 114 ILE A O 1
ATOM 963 N N . LEU A 1 115 ? 10.128 16.719 -2.708 1.00 74.50 115 LEU A N 1
ATOM 964 C CA . LEU A 1 115 ? 11.227 17.678 -2.837 1.00 74.50 115 LEU A CA 1
ATOM 965 C C . LEU A 1 115 ? 10.681 19.080 -3.105 1.00 74.50 115 LEU A C 1
ATOM 967 O O . LEU A 1 115 ? 9.640 19.240 -3.743 1.00 74.50 115 LEU A O 1
ATOM 971 N N . LYS A 1 116 ? 11.397 20.091 -2.610 1.00 69.56 116 LYS A N 1
ATOM 972 C CA . LYS A 1 116 ? 11.208 21.494 -2.983 1.00 69.56 116 LYS A CA 1
ATOM 973 C C . LYS A 1 116 ? 12.507 21.965 -3.619 1.00 69.56 116 LYS A C 1
ATOM 975 O O . LYS A 1 116 ? 13.532 21.945 -2.941 1.00 69.56 116 LYS A O 1
ATOM 980 N N . ASN A 1 117 ? 12.457 22.360 -4.883 1.00 72.44 117 ASN A N 1
ATOM 981 C CA . ASN A 1 117 ? 13.583 23.028 -5.525 1.00 72.44 117 ASN A CA 1
ATOM 982 C C . ASN A 1 117 ? 13.703 24.464 -4.991 1.00 72.44 117 ASN A C 1
ATOM 984 O O . ASN A 1 117 ? 12.725 25.035 -4.499 1.00 72.44 117 ASN A O 1
ATOM 988 N N . GLU A 1 118 ? 14.898 25.048 -5.094 1.00 69.25 118 GLU A N 1
ATOM 989 C CA . GLU A 1 118 ? 15.168 26.439 -4.690 1.00 69.25 118 GLU A CA 1
ATOM 990 C C . GLU A 1 118 ? 14.297 27.450 -5.465 1.00 69.25 118 GLU A C 1
ATOM 992 O O . GLU A 1 118 ? 13.934 28.489 -4.920 1.00 69.25 118 GLU A O 1
ATOM 997 N N . ASP A 1 119 ? 13.843 27.078 -6.667 1.00 67.62 119 ASP A N 1
ATOM 998 C CA . ASP A 1 119 ? 12.940 27.857 -7.528 1.00 67.62 119 ASP A CA 1
ATOM 999 C C . ASP A 1 119 ? 11.444 27.730 -7.165 1.00 67.62 119 ASP A C 1
ATOM 1001 O O . ASP A 1 119 ? 10.586 28.352 -7.789 1.00 67.62 119 ASP A O 1
ATOM 1005 N N . GLY A 1 120 ? 11.100 26.940 -6.140 1.00 67.12 120 GLY A N 1
ATOM 1006 C CA . GLY A 1 120 ? 9.727 26.795 -5.640 1.00 67.12 120 GLY A CA 1
ATOM 1007 C C . GLY A 1 120 ? 8.914 25.653 -6.259 1.00 67.12 120 GLY A C 1
ATOM 1008 O O . GLY A 1 120 ? 7.834 25.341 -5.741 1.00 67.12 120 GLY A O 1
ATOM 1009 N N . ASP A 1 121 ? 9.443 24.981 -7.283 1.00 73.12 121 ASP A N 1
ATOM 1010 C CA . ASP A 1 121 ? 8.828 23.787 -7.862 1.00 73.12 121 ASP A CA 1
ATOM 1011 C C . ASP A 1 121 ? 8.860 22.610 -6.880 1.00 73.12 121 ASP A C 1
ATOM 1013 O O . ASP A 1 121 ? 9.865 22.330 -6.214 1.00 73.12 121 ASP A O 1
ATOM 1017 N N . LYS A 1 122 ? 7.719 21.925 -6.768 1.00 78.81 122 LYS A N 1
ATOM 1018 C CA . LYS A 1 122 ? 7.514 20.802 -5.851 1.00 78.81 122 LYS A CA 1
ATOM 1019 C C . LYS A 1 122 ? 7.342 19.525 -6.655 1.00 78.81 122 LYS A C 1
ATOM 1021 O O . LYS A 1 122 ? 6.427 19.444 -7.465 1.00 78.81 122 LYS A O 1
ATOM 1026 N N . LEU A 1 123 ? 8.182 18.532 -6.387 1.00 79.56 123 LEU A N 1
ATOM 1027 C CA . LEU A 1 123 ? 7.995 17.182 -6.913 1.00 79.56 123 LEU A CA 1
ATOM 1028 C C . LEU A 1 123 ? 7.014 16.438 -6.008 1.00 79.56 123 LEU A C 1
ATOM 1030 O O . LEU A 1 123 ? 7.263 16.351 -4.802 1.00 79.56 123 LEU A O 1
ATOM 1034 N N . PHE A 1 124 ? 5.928 15.902 -6.555 1.00 81.94 124 PHE A N 1
ATOM 1035 C CA . PHE A 1 124 ? 4.913 15.169 -5.802 1.00 81.94 124 PHE A CA 1
ATOM 1036 C C . PHE A 1 124 ? 5.161 13.660 -5.832 1.00 81.94 124 PHE A C 1
ATOM 1038 O O . PHE A 1 124 ? 5.860 13.135 -6.698 1.00 81.94 124 PHE A O 1
ATOM 1045 N N . LEU A 1 125 ? 4.579 12.930 -4.876 1.00 79.69 125 LEU A N 1
ATOM 1046 C CA . LEU A 1 125 ? 4.680 11.471 -4.838 1.00 79.69 125 LEU A CA 1
ATOM 1047 C C . LEU A 1 125 ? 4.123 10.829 -6.113 1.00 79.69 125 LEU A C 1
ATOM 1049 O O . LEU A 1 125 ? 4.720 9.873 -6.607 1.00 79.69 125 LEU A O 1
ATOM 1053 N N . ILE A 1 126 ? 3.060 11.393 -6.690 1.00 83.12 126 ILE A N 1
ATOM 1054 C CA . ILE A 1 126 ? 2.458 10.902 -7.937 1.00 83.12 126 ILE A CA 1
ATOM 1055 C C . ILE A 1 126 ? 3.446 10.880 -9.104 1.00 83.12 126 ILE A C 1
ATOM 1057 O O . ILE A 1 126 ? 3.441 9.928 -9.880 1.00 83.12 126 ILE A O 1
ATOM 1061 N N . ASP A 1 127 ? 4.358 11.850 -9.162 1.00 78.88 127 ASP A N 1
ATOM 1062 C CA . ASP A 1 127 ? 5.344 11.985 -10.239 1.00 78.88 127 ASP A CA 1
ATOM 1063 C C . ASP A 1 127 ? 6.395 10.864 -10.207 1.00 78.88 127 ASP A C 1
ATOM 1065 O O . ASP A 1 127 ? 7.066 10.587 -11.200 1.00 78.88 127 ASP A O 1
ATOM 1069 N N . THR A 1 128 ? 6.543 10.199 -9.058 1.00 77.25 128 THR A N 1
ATOM 1070 C CA . THR A 1 128 ? 7.501 9.101 -8.858 1.00 77.25 128 THR A CA 1
ATOM 1071 C C . THR A 1 128 ? 6.888 7.717 -9.056 1.00 77.25 128 THR A C 1
ATOM 1073 O O . THR A 1 128 ? 7.616 6.732 -9.211 1.00 77.25 128 THR A O 1
ATOM 1076 N N . ILE A 1 129 ? 5.557 7.611 -9.052 1.00 76.25 129 ILE A N 1
ATOM 1077 C CA . ILE A 1 129 ? 4.869 6.330 -9.199 1.00 76.25 129 ILE A CA 1
ATOM 1078 C C . ILE A 1 129 ? 4.804 5.997 -10.686 1.00 76.25 129 ILE A C 1
ATOM 1080 O O . ILE A 1 129 ? 3.950 6.481 -11.425 1.00 76.25 129 ILE A O 1
ATOM 1084 N N . ALA A 1 130 ? 5.706 5.125 -11.129 1.00 72.19 130 ALA A N 1
ATOM 1085 C CA . ALA A 1 130 ? 5.604 4.546 -12.456 1.00 72.19 130 ALA A CA 1
ATOM 1086 C C . ALA A 1 130 ? 4.313 3.725 -12.557 1.00 72.19 130 ALA A C 1
ATOM 1088 O O . ALA A 1 130 ? 4.007 2.919 -11.671 1.00 72.19 130 ALA A O 1
ATOM 1089 N N . ALA A 1 131 ? 3.587 3.880 -13.667 1.00 66.00 131 ALA A N 1
ATOM 1090 C CA . ALA A 1 131 ? 2.561 2.913 -14.022 1.00 66.00 131 ALA A CA 1
ATOM 1091 C C . ALA A 1 131 ? 3.198 1.512 -13.986 1.00 66.00 131 ALA A C 1
ATOM 1093 O O . ALA A 1 131 ? 4.338 1.360 -14.456 1.00 66.00 131 ALA A O 1
ATOM 1094 N N . PRO A 1 132 ? 2.513 0.489 -13.433 1.00 57.12 132 PRO A N 1
ATOM 1095 C CA . PRO A 1 132 ? 2.979 -0.878 -13.599 1.00 57.12 132 PRO A CA 1
ATOM 1096 C C . PRO A 1 132 ? 3.255 -1.057 -15.087 1.00 57.12 132 PRO A C 1
ATOM 1098 O O . PRO A 1 132 ? 2.444 -0.628 -15.911 1.00 57.12 132 PRO A O 1
ATOM 1101 N N . LYS A 1 133 ? 4.429 -1.605 -15.428 1.00 53.09 133 LYS A N 1
ATOM 1102 C CA . LYS A 1 133 ? 4.785 -1.958 -16.805 1.00 53.09 133 LYS A CA 1
ATOM 1103 C C . LYS A 1 133 ? 3.839 -3.068 -17.270 1.00 53.09 133 LYS A C 1
ATOM 1105 O O . LYS A 1 133 ? 4.254 -4.202 -17.462 1.00 53.09 133 LYS A O 1
ATOM 1110 N N . HIS A 1 134 ? 2.560 -2.758 -17.431 1.00 49.44 134 HIS A N 1
ATOM 1111 C CA . HIS A 1 134 ? 1.733 -3.471 -18.361 1.00 49.44 134 HIS A CA 1
ATOM 1112 C C . HIS A 1 134 ? 2.336 -3.159 -19.706 1.00 49.44 134 HIS A C 1
ATOM 1114 O O . HIS A 1 134 ? 2.458 -2.003 -20.115 1.00 49.44 134 HIS A O 1
ATOM 1120 N N . GLU A 1 135 ? 2.845 -4.226 -20.296 1.00 52.12 135 GLU A N 1
ATOM 1121 C CA . GLU A 1 135 ? 3.286 -4.276 -21.659 1.00 52.12 135 GLU A CA 1
ATOM 1122 C C . GLU A 1 135 ? 2.277 -3.492 -22.499 1.00 52.12 135 GLU A C 1
ATOM 1124 O O . GLU A 1 135 ? 1.189 -3.969 -22.822 1.00 52.12 135 GLU A O 1
ATOM 1129 N N . TYR A 1 136 ? 2.675 -2.301 -22.935 1.00 48.94 136 TYR A N 1
ATOM 1130 C CA . TYR A 1 136 ? 2.399 -1.941 -24.309 1.00 48.94 136 TYR A CA 1
ATOM 1131 C C . TYR A 1 136 ? 3.154 -2.984 -25.137 1.00 48.94 136 TYR A C 1
ATOM 1133 O O . TYR A 1 136 ? 4.235 -2.725 -25.660 1.00 48.94 136 TYR A O 1
ATOM 1141 N N . VAL A 1 137 ? 2.640 -4.223 -25.167 1.00 54.31 137 VAL A N 1
ATOM 1142 C CA . VAL A 1 137 ? 2.858 -5.060 -26.325 1.00 54.31 137 VAL A CA 1
ATOM 1143 C C . VAL A 1 137 ? 2.247 -4.209 -27.407 1.00 54.31 137 VAL A C 1
ATOM 1145 O O . VAL A 1 137 ? 1.064 -3.865 -27.329 1.00 54.31 137 VAL A O 1
ATOM 1148 N N . ASP A 1 138 ? 3.102 -3.729 -28.293 1.00 61.00 138 ASP A N 1
ATOM 1149 C CA . ASP A 1 138 ? 2.685 -2.927 -29.416 1.00 61.00 138 ASP A CA 1
ATOM 1150 C C . ASP A 1 138 ? 1.552 -3.700 -30.102 1.00 61.00 138 ASP A C 1
ATOM 1152 O O . ASP A 1 138 ? 1.769 -4.775 -30.669 1.00 61.00 138 ASP A O 1
ATOM 1156 N N . ARG A 1 139 ? 0.304 -3.248 -29.902 1.00 63.16 139 ARG A N 1
ATOM 1157 C CA . ARG A 1 139 ? -0.882 -3.983 -30.364 1.00 63.16 139 ARG A CA 1
ATOM 1158 C C . ARG A 1 139 ? -0.793 -4.181 -31.872 1.00 63.16 139 ARG A C 1
ATOM 1160 O O . ARG A 1 139 ? -1.262 -5.193 -32.383 1.00 63.16 139 ARG A O 1
ATOM 1167 N N . GLU A 1 140 ? -0.139 -3.244 -32.552 1.00 65.44 140 GLU A N 1
ATOM 1168 C CA . GLU A 1 140 ? 0.164 -3.293 -33.970 1.00 65.44 140 GLU A CA 1
ATOM 1169 C C . GLU A 1 140 ? 1.159 -4.412 -34.302 1.00 65.44 140 GLU A C 1
ATOM 1171 O O . GLU A 1 140 ? 0.908 -5.199 -35.218 1.00 65.44 140 GLU A O 1
ATOM 1176 N N . ALA A 1 141 ? 2.223 -4.581 -33.512 1.00 68.19 141 ALA A N 1
ATOM 1177 C CA . ALA A 1 141 ? 3.166 -5.689 -33.676 1.00 68.19 141 ALA A CA 1
ATOM 1178 C C . ALA A 1 141 ? 2.495 -7.056 -33.449 1.00 68.19 141 ALA A C 1
ATOM 1180 O O . ALA A 1 141 ? 2.658 -7.965 -34.265 1.00 68.19 141 ALA A O 1
ATOM 1181 N N . VAL A 1 142 ? 1.678 -7.202 -32.396 1.00 74.44 142 VAL A N 1
ATOM 1182 C CA . VAL A 1 142 ? 0.927 -8.449 -32.136 1.00 74.44 142 VAL A CA 1
ATOM 1183 C C . VAL A 1 142 ? -0.042 -8.750 -33.271 1.00 74.44 142 VAL A C 1
ATOM 1185 O O . VAL A 1 142 ? -0.098 -9.890 -33.739 1.00 74.44 142 VAL A O 1
ATOM 1188 N N . SER A 1 143 ? -0.780 -7.741 -33.743 1.00 77.88 143 SER A N 1
ATOM 1189 C CA . SER A 1 143 ? -1.710 -7.894 -34.865 1.00 77.88 143 SER A CA 1
ATOM 1190 C C . SER A 1 143 ? -0.972 -8.317 -36.133 1.00 77.88 143 SER A C 1
ATOM 1192 O O . SER A 1 143 ? -1.368 -9.281 -36.783 1.00 77.88 143 SER A O 1
ATOM 1194 N N . THR A 1 144 ? 0.161 -7.679 -36.435 1.00 80.75 144 THR A N 1
ATOM 1195 C CA . THR A 1 144 ? 0.974 -7.966 -37.626 1.00 80.75 144 THR A CA 1
ATOM 1196 C C . THR A 1 144 ? 1.501 -9.402 -37.622 1.00 80.75 144 THR A C 1
ATOM 1198 O O . THR A 1 144 ? 1.368 -10.125 -38.617 1.00 80.75 144 THR A O 1
ATOM 1201 N N . VAL A 1 145 ? 2.061 -9.856 -36.495 1.00 84.38 145 VAL A N 1
ATOM 1202 C CA . VAL A 1 145 ? 2.541 -11.238 -36.336 1.00 84.38 145 VAL A CA 1
ATOM 1203 C C . VAL A 1 145 ? 1.380 -12.220 -36.480 1.00 84.38 145 VAL A C 1
ATOM 1205 O O . VAL A 1 145 ? 1.472 -13.175 -37.256 1.00 84.38 145 VAL A O 1
ATOM 1208 N N . THR A 1 146 ? 0.262 -11.958 -35.803 1.00 85.38 146 THR A N 1
ATOM 1209 C CA . THR A 1 146 ? -0.926 -12.823 -35.823 1.00 85.38 146 THR A CA 1
ATOM 1210 C C . THR A 1 146 ? -1.500 -12.956 -37.235 1.00 85.38 146 THR A C 1
ATOM 1212 O O . THR A 1 146 ? -1.724 -14.069 -37.716 1.00 85.38 146 THR A O 1
ATOM 1215 N N . GLU A 1 147 ? -1.661 -11.845 -37.956 1.00 86.31 147 GLU A N 1
ATOM 1216 C CA . GLU A 1 147 ? -2.137 -11.833 -39.340 1.00 86.31 147 GLU A CA 1
ATOM 1217 C C . GLU A 1 147 ? -1.202 -12.579 -40.296 1.00 86.31 147 GLU A C 1
ATOM 1219 O O . GLU A 1 147 ? -1.667 -13.302 -41.185 1.00 86.31 147 GLU A O 1
ATOM 1224 N N . SER A 1 148 ? 0.115 -12.442 -40.116 1.00 87.00 148 SER A N 1
ATOM 1225 C CA . SER A 1 148 ? 1.103 -13.138 -40.948 1.00 87.00 148 SER A CA 1
ATOM 1226 C C . SER A 1 148 ? 0.993 -14.663 -40.833 1.00 87.00 148 SER A C 1
ATOM 1228 O O . SER A 1 148 ? 1.167 -15.381 -41.822 1.00 87.00 148 SER A O 1
ATOM 1230 N N . VAL A 1 149 ? 0.639 -15.165 -39.647 1.00 90.25 149 VAL A N 1
ATOM 1231 C CA . VAL A 1 149 ? 0.444 -16.594 -39.388 1.00 90.25 149 VAL A CA 1
ATOM 1232 C C . VAL A 1 149 ? -0.915 -17.054 -39.900 1.00 90.25 149 VAL A C 1
ATOM 1234 O O . VAL A 1 149 ? -0.988 -18.095 -40.551 1.00 90.25 149 VAL A O 1
ATOM 1237 N N . LEU A 1 150 ? -1.976 -16.261 -39.706 1.00 89.75 150 LEU A N 1
ATOM 1238 C CA . LEU A 1 150 ? -3.317 -16.573 -40.216 1.00 89.75 150 LEU A CA 1
ATOM 1239 C C . LEU A 1 150 ? -3.344 -16.739 -41.744 1.00 89.75 150 LEU A C 1
ATOM 1241 O O . LEU A 1 150 ? -4.049 -17.614 -42.243 1.00 89.75 150 LEU A O 1
ATOM 1245 N N . LYS A 1 151 ? -2.540 -15.970 -42.493 1.00 90.38 151 LYS A N 1
ATOM 1246 C CA . LYS A 1 151 ? -2.406 -16.105 -43.960 1.00 90.38 151 LYS A CA 1
ATOM 1247 C C . LYS A 1 151 ? -1.866 -17.470 -44.414 1.00 90.38 151 LYS A C 1
ATOM 1249 O O . LYS A 1 151 ? -2.066 -17.837 -45.569 1.00 90.38 151 LYS A O 1
ATOM 1254 N N . LYS A 1 152 ? -1.196 -18.232 -43.537 1.00 90.75 152 LYS A N 1
ATOM 1255 C CA . LYS A 1 152 ? -0.669 -19.576 -43.846 1.00 90.75 152 LYS A CA 1
ATOM 1256 C C . LYS A 1 152 ? -1.766 -20.655 -43.826 1.00 90.75 152 LYS A C 1
ATOM 1258 O O . LYS A 1 152 ? -1.547 -21.749 -44.345 1.00 90.75 152 LYS A O 1
ATOM 1263 N N . PHE A 1 153 ? -2.939 -20.363 -43.260 1.00 90.94 153 PHE A N 1
ATOM 1264 C CA . PHE A 1 153 ? -4.070 -21.288 -43.176 1.00 90.94 153 PHE A CA 1
ATOM 1265 C C . PHE A 1 153 ? -5.099 -21.007 -44.280 1.00 90.94 153 PHE A C 1
ATOM 1267 O O . PHE A 1 153 ? -5.463 -19.862 -44.538 1.00 90.94 153 PHE A O 1
ATOM 1274 N N . LYS A 1 154 ? -5.588 -22.072 -44.926 1.00 90.50 154 LYS A N 1
ATOM 1275 C CA . LYS A 1 154 ? -6.703 -22.010 -45.887 1.00 90.50 154 LYS A CA 1
ATOM 1276 C C . LYS A 1 154 ? -8.045 -22.158 -45.168 1.00 90.50 154 LYS A C 1
ATOM 1278 O O . LYS A 1 154 ? -8.099 -22.676 -44.051 1.00 90.50 154 LYS A O 1
ATOM 1283 N N . GLU A 1 155 ? -9.130 -21.758 -45.827 1.00 86.31 155 GLU A N 1
ATOM 1284 C CA . GLU A 1 155 ? -10.479 -22.046 -45.331 1.00 86.31 155 GLU A CA 1
ATOM 1285 C C . GLU A 1 155 ? -10.772 -23.556 -45.367 1.00 86.31 155 GLU A C 1
ATOM 1287 O O . GLU A 1 155 ? -10.336 -24.228 -46.308 1.00 86.31 155 GLU A O 1
ATOM 1292 N N . PRO A 1 156 ? -11.466 -24.119 -44.355 1.00 84.94 156 PRO A N 1
ATOM 1293 C CA . PRO A 1 156 ? -12.130 -23.451 -43.220 1.00 84.94 156 PRO A CA 1
ATOM 1294 C C . PRO A 1 156 ? -11.249 -23.254 -41.964 1.00 84.94 156 PRO A C 1
ATOM 1296 O O . PRO A 1 156 ? -11.706 -22.714 -40.960 1.00 84.94 156 PRO A O 1
ATOM 1299 N N . ALA A 1 157 ? -9.991 -23.715 -41.974 1.00 87.44 157 ALA A N 1
ATOM 1300 C CA . ALA A 1 157 ? -9.122 -23.716 -40.790 1.00 87.44 157 ALA A CA 1
ATOM 1301 C C . ALA A 1 157 ? -8.806 -22.306 -40.271 1.00 87.44 157 ALA A C 1
ATOM 1303 O O . ALA A 1 157 ? -8.703 -22.099 -39.064 1.00 87.44 157 ALA A O 1
ATOM 1304 N N . ARG A 1 158 ? -8.679 -21.334 -41.179 1.00 90.38 158 ARG A N 1
ATOM 1305 C CA . ARG A 1 158 ? -8.473 -19.927 -40.826 1.00 90.38 158 ARG A CA 1
ATOM 1306 C C . ARG A 1 158 ? -9.665 -19.358 -40.053 1.00 90.38 158 ARG A C 1
ATOM 1308 O O . ARG A 1 158 ? -9.445 -18.746 -39.010 1.00 90.38 158 ARG A O 1
ATOM 1315 N N . GLN A 1 159 ? -10.896 -19.596 -40.508 1.00 87.75 159 GLN A N 1
ATOM 1316 C CA . GLN A 1 159 ? -12.090 -19.137 -39.796 1.00 87.75 159 GLN A CA 1
ATOM 1317 C C . GLN A 1 159 ? -12.244 -19.797 -38.414 1.00 87.75 159 GLN A C 1
ATOM 1319 O O . GLN A 1 159 ? -12.576 -19.110 -37.453 1.00 87.75 159 GLN A O 1
ATOM 1324 N N . ILE A 1 160 ? -11.905 -21.085 -38.280 1.00 87.38 160 ILE A N 1
ATOM 1325 C CA . ILE A 1 160 ? -11.898 -21.793 -36.983 1.00 87.38 160 ILE A CA 1
ATOM 1326 C C . ILE A 1 160 ? -10.970 -21.099 -35.971 1.00 87.38 160 ILE A C 1
ATOM 1328 O O . ILE A 1 160 ? -11.341 -20.901 -34.816 1.00 87.38 160 ILE A O 1
ATOM 1332 N N . ILE A 1 161 ? -9.772 -20.690 -36.402 1.00 87.88 161 ILE A N 1
ATOM 1333 C CA . ILE A 1 161 ? -8.814 -19.982 -35.538 1.00 87.88 161 ILE A CA 1
ATOM 1334 C C . ILE A 1 161 ? -9.340 -18.588 -35.163 1.00 87.88 161 ILE A C 1
ATOM 1336 O O . ILE A 1 161 ? -9.208 -18.178 -34.014 1.00 87.88 161 ILE A O 1
ATOM 1340 N N . ILE A 1 162 ? -9.939 -17.859 -36.110 1.00 87.31 162 ILE A N 1
ATOM 1341 C CA . ILE A 1 162 ? -10.499 -16.521 -35.857 1.00 87.31 162 ILE A CA 1
ATOM 1342 C C . ILE A 1 162 ? -11.627 -16.588 -34.825 1.00 87.31 162 ILE A C 1
ATOM 1344 O O . ILE A 1 162 ? -11.642 -15.780 -33.900 1.00 87.31 162 ILE A O 1
ATOM 1348 N N . ASP A 1 163 ? -12.540 -17.547 -34.963 1.00 85.25 163 ASP A N 1
ATOM 1349 C CA . ASP A 1 163 ? -13.631 -17.747 -34.007 1.00 85.25 163 ASP A CA 1
ATOM 1350 C C . ASP A 1 163 ? -13.084 -18.102 -32.616 1.00 85.25 163 ASP A C 1
ATOM 1352 O O . ASP A 1 163 ? -13.569 -17.595 -31.610 1.00 85.25 163 ASP A O 1
ATOM 1356 N N . TYR A 1 164 ? -12.021 -18.914 -32.551 1.00 84.62 164 TYR A N 1
ATOM 1357 C CA . TYR A 1 164 ? -11.358 -19.259 -31.290 1.00 84.62 164 TYR A CA 1
ATOM 1358 C C . TYR A 1 164 ? -10.711 -18.045 -30.600 1.00 84.62 164 TYR A C 1
ATOM 1360 O O . TYR A 1 164 ? -10.783 -17.920 -29.384 1.00 84.62 164 TYR A O 1
ATOM 1368 N N . LEU A 1 165 ? -10.089 -17.134 -31.357 1.00 83.19 165 LEU A N 1
ATOM 1369 C CA . LEU A 1 165 ? -9.428 -15.939 -30.808 1.00 83.19 165 LEU A CA 1
ATOM 1370 C C . LEU A 1 165 ? -10.402 -14.842 -30.351 1.00 83.19 165 LEU A C 1
ATOM 1372 O O . LEU A 1 165 ? -9.992 -13.929 -29.640 1.00 83.19 165 LEU A O 1
ATOM 1376 N N . LYS A 1 166 ? -11.667 -14.902 -30.776 1.00 82.75 166 LYS A N 1
ATOM 1377 C CA . LYS A 1 166 ? -12.719 -13.942 -30.410 1.00 82.75 166 LYS A CA 1
ATOM 1378 C C . LYS A 1 166 ? -13.487 -14.324 -29.137 1.00 82.75 166 LYS A C 1
ATOM 1380 O O . LYS A 1 166 ? -14.505 -13.696 -28.861 1.00 82.75 166 LYS A O 1
ATOM 1385 N N . ASP A 1 167 ? -13.032 -15.338 -28.396 1.00 69.69 167 ASP A N 1
ATOM 1386 C CA . ASP A 1 167 ? -13.763 -15.941 -27.268 1.00 69.69 167 ASP A CA 1
ATOM 1387 C C . ASP A 1 167 ? -15.186 -16.426 -27.648 1.00 69.69 167 ASP A C 1
ATOM 1389 O O . ASP A 1 167 ? -16.084 -16.517 -26.809 1.00 69.69 167 ASP A O 1
ATOM 1393 N N . GLU A 1 168 ? -15.408 -16.774 -28.923 1.00 63.72 168 GLU A N 1
ATOM 1394 C CA . GLU A 1 168 ? -16.605 -17.507 -29.362 1.00 63.72 168 GLU A CA 1
ATOM 1395 C C . GLU A 1 168 ? -16.449 -19.017 -29.044 1.00 63.72 168 GLU A C 1
ATOM 1397 O O . GLU A 1 168 ? -15.379 -19.431 -28.593 1.00 63.72 168 GLU A O 1
ATOM 1402 N N . PRO A 1 169 ? -17.508 -19.855 -29.147 1.00 67.44 169 PRO A N 1
ATOM 1403 C CA . PRO A 1 169 ? -17.741 -20.946 -28.205 1.00 67.44 169 PRO A CA 1
ATOM 1404 C C . PRO A 1 169 ? -16.642 -22.019 -28.222 1.00 67.44 169 PRO A C 1
ATOM 1406 O O . PRO A 1 169 ? -15.839 -22.111 -29.150 1.00 67.44 169 PRO A O 1
ATOM 1409 N N . ASN A 1 170 ? -16.606 -22.830 -27.161 1.00 77.00 170 ASN A N 1
ATOM 1410 C CA . ASN A 1 170 ? -15.552 -23.809 -26.889 1.00 77.00 170 ASN A CA 1
ATOM 1411 C C . ASN A 1 170 ? -15.266 -24.753 -28.089 1.00 77.00 170 ASN A C 1
ATOM 1413 O O . ASN A 1 170 ? -16.054 -24.891 -29.024 1.00 77.00 170 ASN A O 1
ATOM 1417 N N . GLN A 1 171 ? -14.131 -25.460 -28.060 1.00 80.88 171 GLN A N 1
ATOM 1418 C CA . GLN A 1 171 ? -13.714 -26.342 -29.167 1.00 80.88 171 GLN A CA 1
ATOM 1419 C C . GLN A 1 171 ? -14.750 -27.431 -29.522 1.00 80.88 171 GLN A C 1
ATOM 1421 O O . GLN A 1 171 ? -14.754 -27.923 -30.651 1.00 80.88 171 GLN A O 1
ATOM 1426 N N . GLU A 1 172 ? -15.620 -27.819 -28.585 1.00 82.44 172 GLU A N 1
ATOM 1427 C CA . GLU A 1 172 ? -16.706 -28.778 -28.815 1.00 82.44 172 GLU A CA 1
ATOM 1428 C C . GLU A 1 172 ? -17.865 -28.150 -29.608 1.00 82.44 172 GLU A C 1
ATOM 1430 O O . GLU A 1 172 ? -18.421 -28.761 -30.522 1.00 82.44 172 GLU A O 1
ATOM 1435 N N . ASP A 1 173 ? -18.193 -26.899 -29.317 1.00 83.31 173 ASP A N 1
ATOM 1436 C CA . ASP A 1 173 ? -19.213 -26.136 -30.026 1.00 83.31 173 ASP A CA 1
ATOM 1437 C C . ASP A 1 173 ? -18.733 -25.725 -31.421 1.00 83.31 173 ASP A C 1
ATOM 1439 O O . ASP A 1 173 ? -19.499 -25.785 -32.386 1.00 83.31 173 ASP A O 1
ATOM 1443 N N . GLN A 1 174 ? -17.440 -25.421 -31.578 1.00 84.56 174 GLN A N 1
ATOM 1444 C CA . GLN A 1 174 ? -16.834 -25.259 -32.902 1.00 84.56 174 GLN A CA 1
ATOM 1445 C C . GLN A 1 174 ? -16.861 -26.570 -33.699 1.00 84.56 174 GLN A C 1
ATOM 1447 O O . GLN A 1 174 ? -17.139 -26.553 -34.897 1.00 84.56 174 GLN A O 1
ATOM 1452 N N . ALA A 1 175 ? -16.636 -27.718 -33.052 1.00 85.94 175 ALA A N 1
ATOM 1453 C CA . ALA A 1 175 ? -16.711 -29.028 -33.704 1.00 85.94 175 ALA A CA 1
ATOM 1454 C C . ALA A 1 175 ? -18.103 -29.274 -34.300 1.00 85.94 175 ALA A C 1
ATOM 1456 O O . ALA A 1 175 ? -18.219 -29.660 -35.465 1.00 85.94 175 ALA A O 1
ATOM 1457 N N . LYS A 1 176 ? -19.154 -28.933 -33.544 1.00 86.00 176 LYS A N 1
ATOM 1458 C CA . LYS A 1 176 ? -20.549 -28.973 -34.009 1.00 86.00 176 LYS A CA 1
ATOM 1459 C C . LYS A 1 176 ? -20.805 -27.969 -35.140 1.00 86.00 176 LYS A C 1
ATOM 1461 O O . LYS A 1 176 ? -21.367 -28.354 -36.160 1.00 86.00 176 LYS A O 1
ATOM 1466 N N . LYS A 1 177 ? -20.353 -26.716 -34.996 1.00 85.69 177 LYS A N 1
ATOM 1467 C CA . LYS A 1 177 ? -20.527 -25.635 -35.990 1.00 85.69 177 LYS A CA 1
ATOM 1468 C C . LYS A 1 177 ? -19.909 -25.976 -37.348 1.00 85.69 177 LYS A C 1
ATOM 1470 O O . LYS A 1 177 ? -20.513 -25.707 -38.380 1.00 85.69 177 LYS A O 1
ATOM 1475 N N . TYR A 1 178 ? -18.716 -26.566 -37.344 1.00 86.25 178 TYR A N 1
ATOM 1476 C CA . TYR A 1 178 ? -17.955 -26.864 -38.559 1.00 86.25 178 TYR A CA 1
ATOM 1477 C C . TYR A 1 178 ? -18.120 -28.306 -39.062 1.00 86.25 178 TYR A C 1
ATOM 1479 O O . TYR A 1 178 ? -17.572 -28.643 -40.110 1.00 86.25 178 TYR A O 1
ATOM 1487 N N . GLY A 1 179 ? -18.854 -29.163 -38.343 1.00 87.06 179 GLY A N 1
ATOM 1488 C CA . GLY A 1 179 ? -19.023 -30.577 -38.698 1.00 87.06 179 GLY A CA 1
ATOM 1489 C C . GLY A 1 179 ? -17.718 -31.382 -38.635 1.00 87.06 179 GLY A C 1
ATOM 1490 O O . GLY A 1 179 ? -17.530 -32.324 -39.402 1.00 87.06 179 GLY A O 1
ATOM 1491 N N . LEU A 1 180 ? -16.792 -30.995 -37.754 1.00 87.56 180 LEU A N 1
ATOM 1492 C CA . LEU A 1 180 ? -15.464 -31.600 -37.604 1.00 87.56 180 LEU A CA 1
ATOM 1493 C C . LEU A 1 180 ? -15.333 -32.269 -36.235 1.00 87.56 180 LEU A C 1
ATOM 1495 O O . LEU A 1 180 ? -16.067 -31.959 -35.305 1.00 87.56 180 LEU A O 1
ATOM 1499 N N . SER A 1 181 ? -14.366 -33.175 -36.073 1.00 88.69 181 SER A N 1
ATOM 1500 C CA . SER A 1 181 ? -14.075 -33.722 -34.741 1.00 88.69 181 SER A CA 1
ATOM 1501 C C . SER A 1 181 ? -13.377 -32.682 -33.853 1.00 88.69 181 SER A C 1
ATOM 1503 O O . SER A 1 181 ? -12.527 -31.921 -34.322 1.00 88.69 181 SER A O 1
ATOM 1505 N N . GLN A 1 182 ? -13.668 -32.694 -32.549 1.00 83.44 182 GLN A N 1
ATOM 1506 C CA . GLN A 1 182 ? -13.011 -31.814 -31.571 1.00 83.44 182 GLN A CA 1
ATOM 1507 C C . GLN A 1 182 ? -11.482 -31.995 -31.571 1.00 83.44 182 GLN A C 1
ATOM 1509 O O . GLN A 1 182 ? -10.741 -31.013 -31.529 1.00 83.44 182 GLN A O 1
ATOM 1514 N N . SER A 1 183 ? -10.992 -33.231 -31.733 1.00 82.19 183 SER A N 1
ATOM 1515 C CA . SER A 1 183 ? -9.553 -33.507 -31.857 1.00 82.19 183 SER A CA 1
ATOM 1516 C C . SER A 1 183 ? -8.935 -32.840 -33.092 1.00 82.19 183 SER A C 1
ATOM 1518 O O . SER A 1 183 ? -7.803 -32.361 -33.033 1.00 82.19 183 SER A O 1
ATOM 1520 N N . TYR A 1 184 ? -9.668 -32.765 -34.207 1.00 84.75 184 TYR A N 1
ATOM 1521 C CA . TYR A 1 184 ? -9.197 -32.100 -35.422 1.00 84.75 184 TYR A CA 1
ATOM 1522 C C . TYR A 1 184 ? -9.088 -30.579 -35.237 1.00 84.75 184 TYR A C 1
ATOM 1524 O O . TYR A 1 184 ? -8.066 -29.997 -35.597 1.00 84.75 184 TYR A O 1
ATOM 1532 N N . ILE A 1 185 ? -10.075 -29.949 -34.592 1.00 85.06 185 ILE A N 1
ATOM 1533 C CA . ILE A 1 185 ? -10.032 -28.516 -34.247 1.00 85.06 185 ILE A CA 1
ATOM 1534 C C . ILE A 1 185 ? -8.889 -28.213 -33.271 1.00 85.06 185 ILE A C 1
ATOM 1536 O O . ILE A 1 185 ? -8.109 -27.289 -33.501 1.00 85.06 185 ILE A O 1
ATOM 1540 N N . SER A 1 186 ? -8.719 -29.042 -32.239 1.00 85.94 186 SER A N 1
ATOM 1541 C CA . SER A 1 186 ? -7.623 -28.916 -31.273 1.00 85.94 186 SER A CA 1
ATOM 1542 C C . SER A 1 186 ? -6.248 -28.953 -31.953 1.00 85.94 186 SER A C 1
ATOM 1544 O O . SER A 1 186 ? -5.389 -28.116 -31.674 1.00 85.94 186 SER A O 1
ATOM 1546 N N . ARG A 1 187 ? -6.049 -29.856 -32.925 1.00 86.44 187 ARG A N 1
ATOM 1547 C CA . ARG A 1 187 ? -4.807 -29.928 -33.715 1.00 86.44 187 ARG A CA 1
ATOM 1548 C C . ARG A 1 187 ? -4.574 -28.676 -34.561 1.00 86.44 187 ARG A C 1
ATOM 1550 O O . ARG A 1 187 ? -3.430 -28.238 -34.663 1.00 86.44 187 ARG A O 1
ATOM 1557 N N . ILE A 1 188 ? -5.623 -28.101 -35.153 1.00 86.44 188 ILE A N 1
ATOM 1558 C CA . ILE A 1 188 ? -5.522 -26.853 -35.928 1.00 86.44 188 ILE A CA 1
ATOM 1559 C C . ILE A 1 188 ? -5.070 -25.701 -35.024 1.00 86.44 188 ILE A C 1
ATOM 1561 O O . ILE A 1 188 ? -4.101 -25.018 -35.356 1.00 86.44 188 ILE A O 1
ATOM 1565 N N . ILE A 1 189 ? -5.712 -25.529 -33.865 1.00 86.94 189 ILE A N 1
ATOM 1566 C CA . ILE A 1 189 ? -5.389 -24.471 -32.895 1.00 86.94 189 ILE A CA 1
ATOM 1567 C C . ILE A 1 189 ? -3.970 -24.655 -32.337 1.00 86.94 189 ILE A C 1
ATOM 1569 O O . ILE A 1 189 ? -3.191 -23.705 -32.282 1.00 86.94 189 ILE A O 1
ATOM 1573 N N . ALA A 1 190 ? -3.589 -25.887 -31.989 1.00 86.06 190 ALA A N 1
ATOM 1574 C CA . ALA A 1 190 ? -2.245 -26.190 -31.504 1.00 86.06 190 ALA A CA 1
ATOM 1575 C C . ALA A 1 190 ? -1.168 -25.886 -32.561 1.00 86.06 190 ALA A C 1
ATOM 1577 O O . ALA A 1 190 ? -0.118 -25.326 -32.242 1.00 86.06 190 ALA A O 1
ATOM 1578 N N . ASN A 1 191 ? -1.432 -26.209 -33.832 1.00 89.25 191 ASN A N 1
ATOM 1579 C CA . ASN A 1 191 ? -0.528 -25.872 -34.929 1.00 89.25 191 ASN A CA 1
ATOM 1580 C C . ASN A 1 191 ? -0.436 -24.352 -35.148 1.00 89.25 191 ASN A C 1
ATOM 1582 O O . ASN A 1 191 ? 0.653 -23.832 -35.384 1.00 89.25 191 ASN A O 1
ATOM 1586 N N . PHE A 1 192 ? -1.552 -23.629 -35.018 1.00 90.56 192 PHE A N 1
ATOM 1587 C CA . PHE A 1 192 ? -1.569 -22.168 -35.079 1.00 90.56 192 PHE A CA 1
ATOM 1588 C C . PHE A 1 192 ? -0.676 -21.538 -34.003 1.00 90.56 192 PHE A C 1
ATOM 1590 O O . PHE A 1 192 ? 0.224 -20.777 -34.351 1.00 90.56 192 PHE A O 1
ATOM 1597 N N . PHE A 1 193 ? -0.839 -21.903 -32.727 1.00 86.19 193 PHE A N 1
ATOM 1598 C CA . PHE A 1 193 ? 0.000 -21.362 -31.648 1.00 86.19 193 PHE A CA 1
ATOM 1599 C C . PHE A 1 193 ? 1.477 -21.729 -31.800 1.00 86.19 193 PHE A C 1
ATOM 1601 O O . PHE A 1 193 ? 2.349 -20.913 -31.507 1.00 86.19 193 PHE A O 1
ATOM 1608 N N . LYS A 1 194 ? 1.777 -22.927 -32.314 1.00 89.69 194 LYS A N 1
ATOM 1609 C CA . LYS A 1 194 ? 3.153 -23.328 -32.624 1.00 89.69 194 LYS A CA 1
ATOM 1610 C C . LYS A 1 194 ? 3.783 -22.414 -33.680 1.00 89.69 194 LYS A C 1
ATOM 1612 O O . LYS A 1 194 ? 4.908 -21.958 -33.494 1.00 89.69 194 LYS A O 1
ATOM 1617 N N . LEU A 1 195 ? 3.066 -22.136 -34.770 1.00 88.06 195 LEU A N 1
ATOM 1618 C CA . LEU A 1 195 ? 3.532 -21.228 -35.823 1.00 88.06 195 LEU A CA 1
ATOM 1619 C C . LEU A 1 195 ? 3.602 -19.774 -35.343 1.00 88.06 195 LEU A C 1
ATOM 1621 O O . LEU A 1 195 ? 4.510 -19.052 -35.744 1.00 88.06 195 LEU A O 1
ATOM 1625 N N . LEU A 1 196 ? 2.681 -19.363 -34.467 1.00 86.94 196 LEU A N 1
ATOM 1626 C CA . LEU A 1 196 ? 2.679 -18.045 -33.838 1.00 86.94 196 LEU A CA 1
ATOM 1627 C C . LEU A 1 196 ? 3.915 -17.840 -32.964 1.00 86.94 196 LEU A C 1
ATOM 1629 O O . LEU A 1 196 ? 4.593 -16.828 -33.112 1.00 86.94 196 LEU A O 1
ATOM 1633 N N . LYS A 1 197 ? 4.260 -18.830 -32.131 1.00 83.81 197 LYS A N 1
ATOM 1634 C CA . LYS A 1 197 ? 5.479 -18.807 -31.316 1.00 83.81 197 LYS A CA 1
ATOM 1635 C C . LYS A 1 197 ? 6.735 -18.687 -32.183 1.00 83.81 197 LYS A C 1
ATOM 1637 O O . LYS A 1 197 ? 7.558 -17.815 -31.936 1.00 83.81 197 LYS A O 1
ATOM 1642 N N . GLN A 1 198 ? 6.845 -19.491 -33.242 1.00 85.56 198 GLN A N 1
ATOM 1643 C CA . GLN A 1 198 ? 7.992 -19.442 -34.158 1.00 85.56 198 GLN A CA 1
ATOM 1644 C C . GLN A 1 198 ? 8.126 -18.094 -34.880 1.00 85.56 198 GLN A C 1
ATOM 1646 O O . GLN A 1 198 ? 9.232 -17.587 -35.053 1.00 85.56 198 GLN A O 1
ATOM 1651 N N . GLU A 1 199 ? 7.011 -17.510 -35.323 1.00 83.62 199 GLU A N 1
ATOM 1652 C CA . GLU A 1 199 ? 7.021 -16.217 -36.010 1.00 83.62 199 GLU A CA 1
ATOM 1653 C C . GLU A 1 199 ? 7.341 -15.065 -35.045 1.00 83.62 199 GLU A C 1
ATOM 1655 O O . GLU A 1 199 ? 8.122 -14.182 -35.395 1.00 83.62 199 GLU A O 1
ATOM 1660 N N . ALA A 1 200 ? 6.813 -15.109 -33.819 1.00 78.94 200 ALA A N 1
ATOM 1661 C CA . ALA A 1 200 ? 7.135 -14.152 -32.763 1.00 78.94 200 ALA A CA 1
ATOM 1662 C C . ALA A 1 200 ? 8.629 -14.203 -32.387 1.00 78.94 200 ALA A C 1
ATOM 1664 O O . ALA A 1 200 ? 9.288 -13.165 -32.324 1.00 78.94 200 ALA A O 1
ATOM 1665 N N . GLU A 1 201 ? 9.194 -15.405 -32.229 1.00 80.31 201 GLU A N 1
ATOM 1666 C CA . GLU A 1 201 ? 10.626 -15.606 -31.972 1.00 80.31 201 GLU A CA 1
ATOM 1667 C C . GLU A 1 201 ? 11.493 -15.078 -33.128 1.00 80.31 201 GLU A C 1
ATOM 1669 O O . GLU A 1 201 ? 12.505 -14.413 -32.891 1.00 80.31 201 GLU A O 1
ATOM 1674 N N . ARG A 1 202 ? 11.078 -15.305 -34.384 1.00 79.75 202 ARG A N 1
ATOM 1675 C CA . ARG A 1 202 ? 11.769 -14.800 -35.585 1.00 79.75 202 ARG A CA 1
ATOM 1676 C C . ARG A 1 202 ? 11.811 -13.272 -35.640 1.00 79.75 202 ARG A C 1
ATOM 1678 O O . ARG A 1 202 ? 12.799 -12.715 -36.110 1.00 79.75 202 ARG A O 1
ATOM 1685 N N . GLN A 1 203 ? 10.759 -12.605 -35.168 1.00 73.81 203 GLN A N 1
ATOM 1686 C CA . GLN A 1 203 ? 10.662 -11.141 -35.124 1.00 73.81 203 GLN A CA 1
ATOM 1687 C C . GLN A 1 203 ? 11.276 -10.529 -33.851 1.00 73.81 203 GLN A C 1
ATOM 1689 O O . GLN A 1 203 ? 11.219 -9.319 -33.657 1.00 73.81 203 GLN A O 1
ATOM 1694 N N . GLY A 1 204 ? 11.920 -11.342 -33.004 1.00 66.25 204 GLY A N 1
ATOM 1695 C CA . GLY A 1 204 ? 12.651 -10.869 -31.827 1.00 66.25 204 GLY A CA 1
ATOM 1696 C C . GLY A 1 204 ? 11.796 -10.679 -30.571 1.00 66.25 204 GLY A C 1
ATOM 1697 O O . GLY A 1 204 ? 12.311 -10.181 -29.568 1.00 66.25 204 GLY A O 1
ATOM 1698 N N . CYS A 1 205 ? 10.528 -11.104 -30.576 1.00 59.25 205 CYS A N 1
ATOM 1699 C CA . CYS A 1 205 ? 9.704 -11.163 -29.371 1.00 59.25 205 CYS A CA 1
ATOM 1700 C C . CYS A 1 205 ? 10.187 -12.331 -28.494 1.00 59.25 205 CYS A C 1
ATOM 1702 O O . CYS A 1 205 ? 9.928 -13.494 -28.794 1.00 59.25 205 CYS A O 1
ATOM 1704 N N . ARG A 1 206 ? 10.928 -12.033 -27.421 1.00 53.78 206 ARG A N 1
ATOM 1705 C CA . ARG A 1 206 ? 11.345 -13.024 -26.413 1.00 53.78 206 ARG A CA 1
ATOM 1706 C C . ARG A 1 206 ? 10.341 -13.057 -25.262 1.00 53.78 206 ARG A C 1
ATOM 1708 O O . ARG A 1 206 ? 9.852 -12.002 -24.863 1.00 53.78 206 ARG A O 1
ATOM 1715 N N . GLU A 1 207 ? 10.104 -14.241 -24.692 1.00 43.28 207 GLU A N 1
ATOM 1716 C CA . GLU A 1 207 ? 9.514 -14.376 -23.352 1.00 43.28 207 GLU A CA 1
ATOM 1717 C C . GLU A 1 207 ? 10.349 -13.515 -22.387 1.00 43.28 207 GLU A C 1
ATOM 1719 O O . GLU A 1 207 ? 11.555 -13.732 -22.232 1.00 43.28 207 GLU A O 1
ATOM 1724 N N . LYS A 1 208 ? 9.746 -12.475 -21.801 1.00 45.59 208 LYS A N 1
ATOM 1725 C CA . LYS A 1 208 ? 10.384 -11.749 -20.703 1.00 45.59 208 LYS A CA 1
ATOM 1726 C C . LYS A 1 208 ? 10.294 -12.610 -19.451 1.00 45.59 208 LYS A C 1
ATOM 1728 O O . LYS A 1 208 ? 9.256 -13.206 -19.182 1.00 45.59 208 LYS A O 1
ATOM 1733 N N . GLU A 1 209 ? 11.397 -12.656 -18.708 1.00 40.47 209 GLU A N 1
ATOM 1734 C CA . GLU A 1 209 ? 11.449 -13.222 -17.363 1.00 40.47 209 GLU A CA 1
ATOM 1735 C C . GLU A 1 209 ? 10.297 -12.662 -16.518 1.00 40.47 209 GLU A C 1
ATOM 1737 O O . GLU A 1 209 ? 10.030 -11.458 -16.557 1.00 40.47 209 GLU A O 1
ATOM 1742 N N . GLU A 1 210 ? 9.626 -13.544 -15.774 1.00 34.53 210 GLU A N 1
ATOM 1743 C CA . GLU A 1 210 ? 8.609 -13.183 -14.789 1.00 34.53 210 GLU A CA 1
ATOM 1744 C C . GLU A 1 210 ? 9.091 -12.000 -13.941 1.00 34.53 210 GLU A C 1
ATOM 1746 O O . GLU A 1 210 ? 10.159 -12.033 -13.324 1.00 34.53 210 GLU A O 1
ATOM 1751 N N . TYR A 1 211 ? 8.298 -10.931 -13.936 1.00 36.56 211 TYR A N 1
ATOM 1752 C CA . TYR A 1 211 ? 8.509 -9.780 -13.076 1.00 36.56 211 TYR A CA 1
ATOM 1753 C C . TYR A 1 211 ? 8.239 -10.204 -11.626 1.00 36.56 211 TYR A C 1
ATOM 1755 O O . TYR A 1 211 ? 7.099 -10.179 -11.164 1.00 36.56 211 TYR A O 1
ATOM 1763 N N . GLU A 1 212 ? 9.281 -10.613 -10.900 1.00 33.56 212 GLU A N 1
ATOM 1764 C CA . GLU A 1 212 ? 9.223 -10.710 -9.441 1.00 33.56 212 GLU A CA 1
ATOM 1765 C C . GLU A 1 212 ? 8.994 -9.295 -8.889 1.00 33.56 212 GLU A C 1
ATOM 1767 O O . GLU A 1 212 ? 9.864 -8.424 -8.976 1.00 33.56 212 GLU A O 1
ATOM 1772 N N . MET A 1 213 ? 7.804 -9.041 -8.331 1.00 28.36 213 MET A N 1
ATOM 1773 C CA . MET A 1 213 ? 7.590 -7.853 -7.505 1.00 28.36 213 MET A CA 1
ATOM 1774 C C . MET A 1 213 ? 8.679 -7.812 -6.423 1.00 28.36 213 MET A C 1
ATOM 1776 O O . MET A 1 213 ? 8.861 -8.818 -5.734 1.00 28.36 213 MET A O 1
ATOM 1780 N N . PRO A 1 214 ? 9.351 -6.671 -6.185 1.00 36.09 214 PRO A N 1
ATOM 1781 C CA . PRO A 1 214 ? 10.165 -6.536 -4.991 1.00 36.09 214 PRO A CA 1
ATOM 1782 C C . PRO A 1 214 ? 9.238 -6.720 -3.789 1.00 36.09 214 PRO A C 1
ATOM 1784 O O . PRO A 1 214 ? 8.272 -5.971 -3.618 1.00 36.09 214 PRO A O 1
ATOM 1787 N N . ALA A 1 215 ? 9.500 -7.756 -2.992 1.00 35.91 215 ALA A N 1
ATOM 1788 C CA . ALA A 1 215 ? 8.790 -8.007 -1.753 1.00 35.91 215 ALA A CA 1
ATOM 1789 C C . ALA A 1 215 ? 8.814 -6.720 -0.917 1.00 35.91 215 ALA A C 1
ATOM 1791 O O . ALA A 1 215 ? 9.857 -6.308 -0.410 1.00 35.91 215 ALA A O 1
ATOM 1792 N N . LYS A 1 216 ? 7.663 -6.047 -0.800 1.00 38.12 216 LYS A N 1
ATOM 1793 C CA . LYS A 1 216 ? 7.469 -5.016 0.218 1.00 38.12 216 LYS A CA 1
ATOM 1794 C C . LYS A 1 216 ? 7.748 -5.690 1.556 1.00 38.12 216 LYS A C 1
ATOM 1796 O O . LYS A 1 216 ? 7.001 -6.583 1.949 1.00 38.12 216 LYS A O 1
ATOM 1801 N N . ALA A 1 217 ? 8.819 -5.268 2.219 1.00 44.25 217 ALA A N 1
ATOM 1802 C CA . ALA A 1 217 ? 9.185 -5.681 3.564 1.00 44.25 217 ALA A CA 1
ATOM 1803 C C . ALA A 1 217 ? 8.045 -5.342 4.542 1.00 44.25 217 ALA A C 1
ATOM 1805 O O . ALA A 1 217 ? 7.965 -4.251 5.101 1.00 44.25 217 ALA A O 1
ATOM 1806 N N . LEU A 1 218 ? 7.118 -6.280 4.715 1.00 50.38 218 LEU A N 1
ATOM 1807 C CA . LEU A 1 218 ? 6.132 -6.292 5.785 1.00 50.38 218 LEU A CA 1
ATOM 1808 C C . LEU A 1 218 ? 6.616 -7.326 6.797 1.00 50.38 218 LEU A C 1
ATOM 1810 O O . LEU A 1 218 ? 6.240 -8.491 6.728 1.00 50.38 218 LEU A O 1
ATOM 1814 N N . MET A 1 219 ? 7.472 -6.903 7.729 1.00 66.06 219 MET A N 1
ATOM 1815 C CA . MET A 1 219 ? 7.795 -7.724 8.898 1.00 66.06 219 MET A CA 1
ATOM 1816 C C . MET A 1 219 ? 6.493 -8.032 9.644 1.00 66.06 219 MET A C 1
ATOM 1818 O O . MET A 1 219 ? 5.741 -7.118 9.992 1.00 66.06 219 MET A O 1
ATOM 1822 N N . SER A 1 220 ? 6.205 -9.310 9.886 1.00 71.31 220 SER A N 1
ATOM 1823 C CA . SER A 1 220 ? 5.044 -9.699 10.680 1.00 71.31 220 SER A CA 1
ATOM 1824 C C . SER A 1 220 ? 5.370 -9.701 12.181 1.00 71.31 220 SER A C 1
ATOM 1826 O O . SER A 1 220 ? 6.524 -9.704 12.617 1.00 71.31 220 SER A O 1
ATOM 1828 N N . VAL A 1 221 ? 4.329 -9.691 13.018 1.00 67.94 221 VAL A N 1
ATOM 1829 C CA . VAL A 1 221 ? 4.472 -9.733 14.487 1.00 67.94 221 VAL A CA 1
ATOM 1830 C C . VAL A 1 221 ? 5.117 -11.045 14.955 1.00 67.94 221 VAL A C 1
ATOM 1832 O O . VAL A 1 221 ? 5.804 -11.055 15.976 1.00 67.94 221 VAL A O 1
ATOM 1835 N N . THR A 1 222 ? 4.894 -12.138 14.225 1.00 72.75 222 THR A N 1
ATOM 1836 C CA . THR A 1 222 ? 5.480 -13.454 14.497 1.00 72.75 222 THR A CA 1
ATOM 1837 C C . THR A 1 222 ? 6.958 -13.496 14.139 1.00 72.75 222 THR A C 1
ATOM 1839 O O . THR A 1 222 ? 7.739 -13.981 14.952 1.00 72.75 222 THR A O 1
ATOM 1842 N N . ASP A 1 223 ? 7.350 -12.899 13.012 1.00 72.00 223 ASP A N 1
ATOM 1843 C CA . ASP A 1 223 ? 8.752 -12.868 12.570 1.00 72.00 223 ASP A CA 1
ATOM 1844 C C . ASP A 1 223 ? 9.588 -12.029 13.538 1.00 72.00 223 ASP A C 1
ATOM 1846 O O . ASP A 1 223 ? 10.614 -12.476 14.041 1.00 72.00 223 ASP A O 1
ATOM 1850 N N . CYS A 1 224 ? 9.081 -10.852 13.925 1.00 72.81 224 CYS A N 1
ATOM 1851 C CA . CYS A 1 224 ? 9.735 -9.998 14.917 1.00 72.81 224 CYS A CA 1
ATOM 1852 C C . CYS A 1 224 ? 9.908 -10.707 16.276 1.00 72.81 224 CYS A C 1
ATOM 1854 O O . CYS A 1 224 ? 10.955 -10.599 16.911 1.00 72.81 224 CYS A O 1
ATOM 1856 N N . ALA A 1 225 ? 8.902 -11.466 16.729 1.00 75.94 225 ALA A N 1
ATOM 1857 C CA . ALA A 1 225 ? 9.003 -12.244 17.964 1.00 75.94 225 ALA A CA 1
ATOM 1858 C C . ALA A 1 225 ? 9.990 -13.417 17.844 1.00 75.94 225 ALA A C 1
ATOM 1860 O O . ALA A 1 225 ? 10.683 -13.723 18.814 1.00 75.94 225 ALA A O 1
ATOM 1861 N N . ALA A 1 226 ? 10.077 -14.055 16.675 1.00 75.69 226 ALA A N 1
ATOM 1862 C CA . ALA A 1 226 ? 11.047 -15.108 16.402 1.00 75.69 226 ALA A CA 1
ATOM 1863 C C . ALA A 1 226 ? 12.479 -14.560 16.442 1.00 75.69 226 ALA A C 1
ATOM 1865 O O . ALA A 1 226 ? 13.291 -15.078 17.204 1.00 75.69 226 ALA A O 1
ATOM 1866 N N . TYR A 1 227 ? 12.770 -13.458 15.743 1.00 79.12 227 TYR A N 1
ATOM 1867 C CA . TYR A 1 227 ? 14.100 -12.840 15.766 1.00 79.12 227 TYR A CA 1
ATOM 1868 C C . TYR A 1 227 ? 14.545 -12.436 17.179 1.00 79.12 227 TYR A C 1
ATOM 1870 O O . TYR A 1 227 ? 15.688 -12.671 17.564 1.00 79.12 227 TYR A O 1
ATOM 1878 N N . LEU A 1 228 ? 13.624 -11.909 17.993 1.00 77.50 228 LEU A N 1
ATOM 1879 C CA . LEU A 1 228 ? 13.904 -11.580 19.393 1.00 77.50 228 LEU A CA 1
ATOM 1880 C C . LEU A 1 228 ? 14.126 -12.824 20.267 1.00 77.50 228 LEU A C 1
ATOM 1882 O O . LEU A 1 228 ? 14.972 -12.793 21.156 1.00 77.50 228 LEU A O 1
ATOM 1886 N N . ASN A 1 229 ? 13.407 -13.924 20.019 1.00 74.94 229 ASN A N 1
ATOM 1887 C CA . ASN A 1 229 ? 13.668 -15.210 20.679 1.00 74.94 229 ASN A CA 1
ATOM 1888 C C . ASN A 1 229 ? 15.028 -15.802 20.270 1.00 74.94 229 ASN A C 1
ATOM 1890 O O . ASN A 1 229 ? 15.662 -16.477 21.078 1.00 74.94 229 ASN A O 1
ATOM 1894 N N . HIS A 1 230 ? 15.483 -15.525 19.045 1.00 75.19 230 HIS A N 1
ATOM 1895 C CA . HIS A 1 230 ? 16.818 -15.870 18.553 1.00 75.19 230 HIS A CA 1
ATOM 1896 C C . HIS A 1 230 ? 17.917 -14.906 19.034 1.00 75.19 230 HIS A C 1
ATOM 1898 O O . HIS A 1 230 ? 19.088 -15.133 18.748 1.00 75.19 230 HIS A O 1
ATOM 1904 N N . GLY A 1 231 ? 17.565 -13.872 19.808 1.00 75.19 231 GLY A N 1
ATOM 1905 C CA . GLY A 1 231 ? 18.517 -12.961 20.444 1.00 75.19 231 GLY A CA 1
ATOM 1906 C C . GLY A 1 231 ? 19.025 -11.827 19.554 1.00 75.19 231 GLY A C 1
ATOM 1907 O O . GLY A 1 231 ? 19.948 -11.131 19.969 1.00 75.19 231 GLY A O 1
ATOM 1908 N N . LEU A 1 232 ? 18.434 -11.615 18.374 1.00 79.12 232 LEU A N 1
ATOM 1909 C CA . LEU A 1 232 ? 18.841 -10.532 17.481 1.00 79.12 232 LEU A CA 1
ATOM 1910 C C . LEU A 1 232 ? 18.461 -9.165 18.063 1.00 79.12 232 LEU A C 1
ATOM 1912 O O . LEU A 1 232 ? 17.367 -8.957 18.603 1.00 79.12 232 LEU A O 1
ATOM 1916 N N . THR A 1 233 ? 19.370 -8.211 17.905 1.00 82.62 233 THR A N 1
ATOM 1917 C CA . THR A 1 233 ? 19.154 -6.795 18.207 1.00 82.62 233 THR A CA 1
ATOM 1918 C C . THR A 1 233 ? 18.280 -6.127 17.143 1.00 82.62 233 THR A C 1
ATOM 1920 O O . THR A 1 233 ? 18.130 -6.625 16.029 1.00 82.62 233 THR A O 1
ATOM 1923 N N . ASN A 1 234 ? 17.695 -4.965 17.458 1.00 77.75 234 ASN A N 1
ATOM 1924 C CA . ASN A 1 234 ? 16.861 -4.234 16.494 1.00 77.75 234 ASN A CA 1
ATOM 1925 C C . ASN A 1 234 ? 17.648 -3.848 15.220 1.00 77.75 234 ASN A C 1
ATOM 1927 O O . ASN A 1 234 ? 17.062 -3.833 14.142 1.00 77.75 234 ASN A O 1
ATOM 1931 N N . ASP A 1 235 ? 18.955 -3.579 15.338 1.00 74.50 235 ASP A N 1
ATOM 1932 C CA . ASP A 1 235 ? 19.845 -3.277 14.208 1.00 74.50 235 ASP A CA 1
ATOM 1933 C C . ASP A 1 235 ? 20.081 -4.494 13.307 1.00 74.50 235 ASP A C 1
ATOM 1935 O O . ASP A 1 235 ? 20.130 -4.377 12.083 1.00 74.50 235 ASP A O 1
ATOM 1939 N N . GLU A 1 236 ? 20.223 -5.677 13.903 1.00 73.25 236 GLU A N 1
ATOM 1940 C CA . GLU A 1 236 ? 20.391 -6.931 13.163 1.00 73.25 236 GLU A CA 1
ATOM 1941 C C . GLU A 1 236 ? 19.092 -7.329 12.469 1.00 73.25 236 GLU A C 1
ATOM 1943 O O . GLU A 1 236 ? 19.115 -7.686 11.296 1.00 73.25 236 GLU A O 1
ATOM 1948 N N . ILE A 1 237 ? 17.950 -7.156 13.141 1.00 76.94 237 ILE A N 1
ATOM 1949 C CA . ILE A 1 237 ? 16.629 -7.347 12.532 1.00 76.94 237 ILE A CA 1
ATOM 1950 C C . ILE A 1 237 ? 16.446 -6.392 11.351 1.00 76.94 237 ILE A C 1
ATOM 1952 O O . ILE A 1 237 ? 15.975 -6.814 10.302 1.00 76.94 237 ILE A O 1
ATOM 1956 N N . ALA A 1 238 ? 16.837 -5.122 11.499 1.00 73.38 238 ALA A N 1
ATOM 1957 C CA . ALA A 1 238 ? 16.730 -4.114 10.447 1.00 73.38 238 ALA A CA 1
ATOM 1958 C C . ALA A 1 238 ? 17.548 -4.493 9.204 1.00 73.38 238 ALA A C 1
ATOM 1960 O O . ALA A 1 238 ? 17.043 -4.405 8.086 1.00 73.38 238 ALA A O 1
ATOM 1961 N N . LYS A 1 239 ? 18.772 -4.998 9.395 1.00 74.94 239 LYS A N 1
ATOM 1962 C CA . LYS A 1 239 ? 19.600 -5.521 8.299 1.00 74.94 239 LYS A CA 1
ATOM 1963 C C . LYS A 1 239 ? 18.973 -6.743 7.631 1.00 74.94 239 LYS A C 1
ATOM 1965 O O . LYS A 1 239 ? 18.966 -6.808 6.406 1.00 74.94 239 LYS A O 1
ATOM 1970 N N . GLU A 1 240 ? 18.417 -7.659 8.419 1.00 67.75 240 GLU A N 1
ATOM 1971 C CA . GLU A 1 240 ? 17.831 -8.912 7.931 1.00 67.75 240 GLU A CA 1
ATOM 1972 C C . GLU A 1 240 ? 16.610 -8.676 7.031 1.00 67.75 240 GLU A C 1
ATOM 1974 O O . GLU A 1 240 ? 16.446 -9.322 5.999 1.00 67.75 240 GLU A O 1
ATOM 1979 N N . ILE A 1 241 ? 15.770 -7.701 7.384 1.00 67.62 241 ILE A N 1
ATOM 1980 C CA . ILE A 1 241 ? 14.548 -7.381 6.629 1.00 67.62 241 ILE A CA 1
ATOM 1981 C C . ILE A 1 241 ? 14.722 -6.208 5.654 1.00 67.62 241 ILE A C 1
ATOM 1983 O O . ILE A 1 241 ? 13.735 -5.741 5.080 1.00 67.62 241 ILE A O 1
ATOM 1987 N N . ASN A 1 242 ? 15.952 -5.709 5.486 1.00 60.31 242 ASN A N 1
ATOM 1988 C CA . ASN A 1 242 ? 16.278 -4.525 4.688 1.00 60.31 242 ASN A CA 1
ATOM 1989 C C . ASN A 1 242 ? 15.416 -3.290 5.051 1.00 60.31 242 ASN A C 1
ATOM 1991 O O . ASN A 1 242 ? 14.843 -2.624 4.186 1.00 60.31 242 ASN A O 1
ATOM 1995 N N . ALA A 1 243 ? 15.305 -3.011 6.351 1.00 65.50 243 ALA A N 1
ATOM 1996 C CA . ALA A 1 243 ? 14.623 -1.857 6.935 1.00 65.50 243 ALA A CA 1
ATOM 1997 C C . ALA A 1 243 ? 15.608 -0.988 7.734 1.00 65.50 243 ALA A C 1
ATOM 1999 O O . ALA A 1 243 ? 16.752 -1.367 7.973 1.00 65.50 243 ALA A O 1
ATOM 2000 N N . THR A 1 244 ? 15.168 0.188 8.180 1.00 70.81 244 THR A N 1
ATOM 2001 C CA . THR A 1 244 ? 15.934 0.996 9.138 1.00 70.81 244 THR A CA 1
ATOM 2002 C C . THR A 1 244 ? 15.677 0.536 10.572 1.00 70.81 244 THR A C 1
ATOM 2004 O O . THR A 1 244 ? 14.598 0.036 10.905 1.00 70.81 244 THR A O 1
ATOM 2007 N N . THR A 1 245 ? 16.647 0.751 11.461 1.00 73.38 245 THR A N 1
ATOM 2008 C CA . THR A 1 245 ? 16.494 0.471 12.898 1.00 73.38 245 THR A CA 1
ATOM 2009 C C . THR A 1 245 ? 15.266 1.175 13.477 1.00 73.38 245 THR A C 1
ATOM 2011 O O . THR A 1 245 ? 14.476 0.557 14.191 1.00 73.38 245 THR A O 1
ATOM 2014 N N . ASP A 1 246 ? 15.021 2.426 13.075 1.00 62.56 246 ASP A N 1
ATOM 2015 C CA . ASP A 1 246 ? 13.846 3.203 13.487 1.00 62.56 246 ASP A CA 1
ATOM 2016 C C . ASP A 1 246 ? 12.519 2.559 13.057 1.00 62.56 246 ASP A C 1
ATOM 2018 O O . ASP A 1 246 ? 11.516 2.630 13.776 1.00 62.56 246 ASP A O 1
ATOM 2022 N N . GLN A 1 247 ? 12.486 1.911 11.887 1.00 60.12 247 GLN A N 1
ATOM 2023 C CA . GLN A 1 247 ? 11.309 1.187 11.403 1.00 60.12 247 GLN A CA 1
ATOM 2024 C C . GLN A 1 247 ? 11.034 -0.054 12.260 1.00 60.12 247 GLN A C 1
ATOM 2026 O O . GLN A 1 247 ? 9.884 -0.280 12.652 1.00 60.12 247 GLN A O 1
ATOM 2031 N N . VAL A 1 248 ? 12.074 -0.814 12.621 1.00 70.69 248 VAL A N 1
ATOM 2032 C CA . VAL A 1 248 ? 11.964 -1.973 13.526 1.00 70.69 248 VAL A CA 1
ATOM 2033 C C . VAL A 1 248 ? 11.541 -1.536 14.930 1.00 70.69 248 VAL A C 1
ATOM 2035 O O . VAL A 1 248 ? 10.651 -2.143 15.533 1.00 70.69 248 VAL A O 1
ATOM 2038 N N . GLU A 1 249 ? 12.101 -0.440 15.441 1.00 76.12 249 GLU A N 1
ATOM 2039 C CA . GLU A 1 249 ? 11.732 0.112 16.743 1.00 76.12 249 GLU A CA 1
ATOM 2040 C C . GLU A 1 249 ? 10.285 0.596 16.796 1.00 76.12 249 GLU A C 1
ATOM 2042 O O . GLU A 1 249 ? 9.561 0.292 17.752 1.00 76.12 249 GLU A O 1
ATOM 2047 N N . ASN A 1 250 ? 9.835 1.329 15.776 1.00 64.06 250 ASN A N 1
ATOM 2048 C CA . ASN A 1 250 ? 8.449 1.777 15.683 1.00 64.06 250 ASN A CA 1
ATOM 2049 C C . ASN A 1 250 ? 7.485 0.592 15.566 1.00 64.06 250 ASN A C 1
ATOM 2051 O O . ASN A 1 250 ? 6.455 0.573 16.247 1.00 64.06 250 ASN A O 1
ATOM 2055 N N . PHE A 1 251 ? 7.831 -0.430 14.780 1.00 74.38 251 PHE A N 1
ATOM 2056 C CA . PHE A 1 251 ? 7.037 -1.652 14.666 1.00 74.38 251 PHE A CA 1
ATOM 2057 C C . PHE A 1 251 ? 6.909 -2.374 16.014 1.00 74.38 251 PHE A C 1
ATOM 2059 O O . PHE A 1 251 ? 5.802 -2.702 16.460 1.00 74.38 251 PHE A O 1
ATOM 2066 N N . ARG A 1 252 ? 8.028 -2.547 16.725 1.00 77.19 252 ARG A N 1
ATOM 2067 C CA . ARG A 1 252 ? 8.067 -3.203 18.035 1.00 77.19 252 ARG A CA 1
ATOM 2068 C C . ARG A 1 252 ? 7.306 -2.412 19.095 1.00 77.19 252 ARG A C 1
ATOM 2070 O O . ARG A 1 252 ? 6.619 -3.000 19.925 1.00 77.19 252 ARG A O 1
ATOM 2077 N N . ARG A 1 253 ? 7.350 -1.080 19.039 1.00 73.75 253 ARG A N 1
ATOM 2078 C CA . ARG A 1 253 ? 6.579 -0.183 19.913 1.00 73.75 253 ARG A CA 1
ATOM 2079 C C . ARG A 1 253 ? 5.074 -0.300 19.665 1.00 73.75 253 ARG A C 1
ATOM 2081 O O . ARG A 1 253 ? 4.306 -0.414 20.619 1.00 73.75 253 ARG A O 1
ATOM 2088 N N . ASN A 1 254 ? 4.661 -0.348 18.399 1.00 63.12 254 ASN A N 1
ATOM 2089 C CA . ASN A 1 254 ? 3.257 -0.464 17.993 1.00 63.12 254 ASN A CA 1
ATOM 2090 C C . ASN A 1 254 ? 2.657 -1.851 18.283 1.00 63.12 254 ASN A C 1
ATOM 2092 O O . ASN A 1 254 ? 1.452 -1.971 18.525 1.00 63.12 254 ASN A O 1
ATOM 2096 N N . HIS A 1 255 ? 3.489 -2.897 18.312 1.00 73.69 255 HIS A N 1
ATOM 2097 C CA . HIS A 1 255 ? 3.069 -4.283 18.546 1.00 73.69 255 HIS A CA 1
ATOM 2098 C C . HIS A 1 255 ? 3.598 -4.899 19.850 1.00 73.69 255 HIS A C 1
ATOM 2100 O O . HIS A 1 255 ? 3.446 -6.106 20.052 1.00 73.69 255 HIS A O 1
ATOM 2106 N N . LYS A 1 256 ? 4.120 -4.070 20.764 1.00 73.50 256 LYS A N 1
ATOM 2107 C CA . LYS A 1 256 ? 4.817 -4.452 22.006 1.00 73.50 256 LYS A CA 1
ATOM 2108 C C . LYS A 1 256 ? 4.145 -5.598 22.760 1.00 73.50 256 LYS A C 1
ATOM 2110 O O . LYS A 1 256 ? 4.737 -6.655 22.921 1.00 73.50 256 LYS A O 1
ATOM 2115 N N . TRP A 1 257 ? 2.870 -5.434 23.111 1.00 67.56 257 TRP A N 1
ATOM 2116 C CA . TRP A 1 257 ? 2.082 -6.451 23.821 1.00 67.56 257 TRP A CA 1
ATOM 2117 C C . TRP A 1 257 ? 2.018 -7.805 23.091 1.00 67.56 257 TRP A C 1
ATOM 2119 O O . TRP A 1 257 ? 2.075 -8.855 23.727 1.00 67.56 257 TRP A O 1
ATOM 2129 N N . LYS A 1 258 ? 1.860 -7.807 21.757 1.00 66.12 258 LYS A N 1
ATOM 2130 C CA . LYS A 1 258 ? 1.723 -9.055 20.987 1.00 66.12 258 LYS A CA 1
ATOM 2131 C C . LYS A 1 258 ? 3.063 -9.777 20.881 1.00 66.12 258 LYS A C 1
ATOM 2133 O O . LYS A 1 258 ? 3.092 -10.996 20.991 1.00 66.12 258 LYS A O 1
ATOM 2138 N N . ILE A 1 259 ? 4.143 -9.017 20.708 1.00 74.56 259 ILE A N 1
ATOM 2139 C CA . ILE A 1 259 ? 5.511 -9.532 20.642 1.00 74.56 259 ILE A CA 1
ATOM 2140 C C . ILE A 1 259 ? 5.924 -10.085 22.013 1.00 74.56 259 ILE A C 1
ATOM 2142 O O . ILE A 1 259 ? 6.339 -11.233 22.102 1.00 74.56 259 ILE A O 1
ATOM 2146 N N . GLU A 1 260 ? 5.700 -9.340 23.100 1.00 75.94 260 GLU A N 1
ATOM 2147 C CA . GLU A 1 260 ? 5.995 -9.773 24.480 1.00 75.94 260 GLU A CA 1
ATOM 2148 C C . GLU A 1 260 ? 5.204 -11.018 24.908 1.00 75.94 260 GLU A C 1
ATOM 2150 O O . GLU A 1 260 ? 5.675 -11.800 25.727 1.00 75.94 260 GLU A O 1
ATOM 2155 N N . LYS A 1 261 ? 4.008 -11.237 24.347 1.00 73.81 261 LYS A N 1
ATOM 2156 C CA . LYS A 1 261 ? 3.224 -12.457 24.587 1.00 73.81 261 LYS A CA 1
ATOM 2157 C C . LYS A 1 261 ? 3.805 -13.686 23.870 1.00 73.81 261 LYS A C 1
ATOM 2159 O 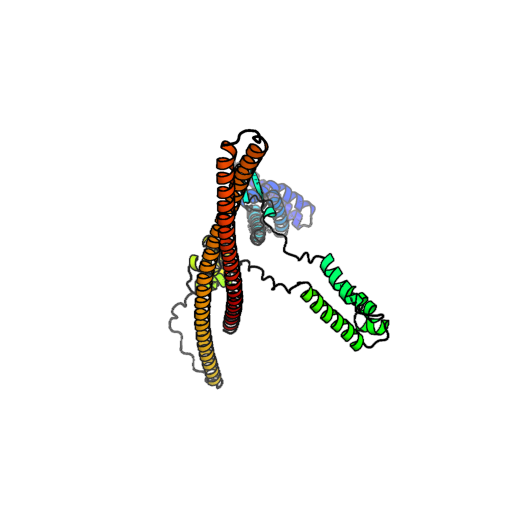O . LYS A 1 261 ? 3.602 -14.805 24.340 1.00 73.81 261 LYS A O 1
ATOM 2164 N N . LEU A 1 262 ? 4.471 -13.485 22.731 1.00 68.06 262 LEU A N 1
ATOM 2165 C CA . LEU A 1 262 ? 5.043 -14.540 21.882 1.00 68.06 262 LEU A CA 1
ATOM 2166 C C . LEU A 1 262 ? 6.509 -14.850 22.224 1.00 68.06 262 LEU A C 1
ATOM 2168 O O . LEU A 1 262 ? 6.963 -15.974 22.011 1.00 68.06 262 LEU A O 1
ATOM 2172 N N . VAL A 1 263 ? 7.232 -13.889 22.800 1.00 70.19 263 VAL A N 1
ATOM 2173 C CA . VAL A 1 263 ? 8.559 -14.094 23.390 1.00 70.19 263 VAL A CA 1
ATOM 2174 C C . VAL A 1 263 ? 8.377 -14.838 24.719 1.00 70.19 263 VAL A C 1
ATOM 2176 O O . VAL A 1 263 ? 7.934 -14.271 25.719 1.00 70.19 263 VAL A O 1
ATOM 2179 N N . LYS A 1 264 ? 8.593 -16.160 24.717 1.00 60.34 264 LYS A N 1
ATOM 2180 C CA . LYS A 1 264 ? 8.232 -17.038 25.843 1.00 60.34 264 LYS A CA 1
ATOM 2181 C C . LYS A 1 264 ? 9.089 -16.750 27.083 1.00 60.34 264 LYS A C 1
ATOM 2183 O O . LYS A 1 264 ? 10.314 -16.760 27.029 1.00 60.34 264 LYS A O 1
ATOM 2188 N N . LYS A 1 265 ? 8.403 -16.595 28.227 1.00 44.81 265 LYS A N 1
ATOM 2189 C CA . LYS A 1 265 ? 8.945 -16.707 29.594 1.00 44.81 265 LYS A CA 1
ATOM 2190 C C . LYS A 1 265 ? 9.914 -17.893 29.690 1.00 44.81 265 LYS A C 1
ATOM 2192 O O . LYS A 1 265 ? 9.504 -19.023 29.429 1.00 44.81 265 LYS A O 1
ATOM 2197 N N . GLN A 1 266 ? 11.143 -17.644 30.140 1.00 34.72 266 GLN A N 1
ATOM 2198 C CA . GLN A 1 266 ? 12.025 -18.704 30.630 1.00 34.72 266 GLN A CA 1
ATOM 2199 C C . GLN A 1 266 ? 11.306 -19.516 31.728 1.00 34.72 266 GLN A C 1
ATOM 2201 O O . GLN A 1 266 ? 10.534 -18.937 32.507 1.00 34.72 266 GLN A O 1
ATOM 2206 N N . PRO A 1 267 ? 11.510 -20.843 31.800 1.00 34.72 267 PRO A N 1
ATOM 2207 C CA . PRO A 1 267 ? 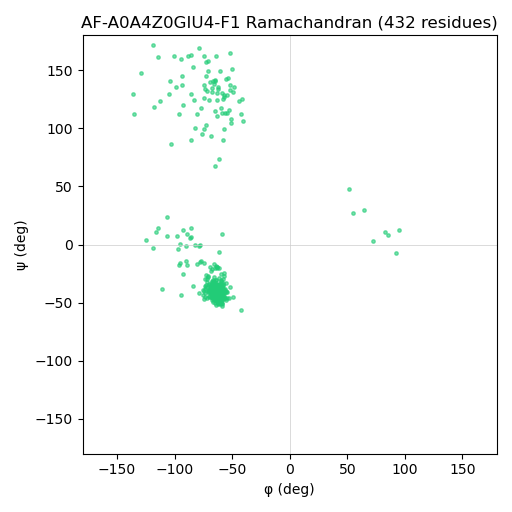10.885 -21.658 32.828 1.00 34.72 267 PRO A CA 1
ATOM 2208 C C . PRO A 1 267 ? 11.397 -21.220 34.204 1.00 34.72 267 PRO A C 1
ATOM 2210 O O . PRO A 1 267 ? 12.599 -21.206 34.461 1.00 34.72 267 PRO A O 1
ATOM 2213 N N . LYS A 1 268 ? 10.469 -20.868 35.103 1.00 32.03 268 LYS A N 1
ATOM 2214 C CA . LYS A 1 268 ? 10.764 -20.827 36.537 1.00 32.03 268 LYS A CA 1
ATOM 2215 C C . LYS A 1 268 ? 11.204 -22.230 36.947 1.00 32.03 268 LYS A C 1
ATOM 2217 O O . LYS A 1 268 ? 10.520 -23.199 36.623 1.00 32.03 268 LYS A O 1
ATOM 2222 N N . THR A 1 269 ? 12.325 -22.310 37.650 1.00 30.00 269 THR A N 1
ATOM 2223 C CA . THR A 1 269 ? 12.764 -23.481 38.407 1.00 30.00 269 THR A CA 1
ATOM 2224 C C . THR A 1 269 ? 11.575 -24.082 39.158 1.00 30.00 269 THR A C 1
ATOM 2226 O O . THR A 1 269 ? 10.994 -23.445 40.035 1.00 30.00 269 THR A O 1
ATOM 2229 N N . ALA A 1 270 ? 11.162 -25.284 38.756 1.00 31.52 270 ALA A N 1
ATOM 2230 C CA . ALA A 1 270 ? 10.116 -26.027 39.436 1.00 31.52 270 ALA A CA 1
ATOM 2231 C C . ALA A 1 270 ? 10.707 -26.651 40.704 1.00 31.52 270 ALA A C 1
ATOM 2233 O O . ALA A 1 270 ? 11.617 -27.480 40.640 1.00 31.52 270 ALA A O 1
ATOM 2234 N N . GLU A 1 271 ? 10.184 -26.241 41.855 1.00 33.53 271 GLU A N 1
ATOM 2235 C CA . GLU A 1 271 ? 10.281 -27.015 43.086 1.00 33.53 271 GLU A CA 1
ATOM 2236 C C . GLU A 1 271 ? 9.708 -28.423 42.854 1.00 33.53 271 GLU A C 1
ATOM 2238 O O . GLU A 1 271 ? 8.742 -28.616 42.112 1.00 33.53 271 GLU A O 1
ATOM 2243 N N . LYS A 1 272 ? 10.352 -29.419 43.470 1.00 35.84 272 LYS A N 1
ATOM 2244 C CA . LYS A 1 272 ? 10.049 -30.849 43.333 1.00 35.84 272 LYS A CA 1
ATOM 2245 C C . LYS A 1 272 ? 8.575 -31.151 43.651 1.00 35.84 272 LYS A C 1
ATOM 2247 O O . LYS A 1 272 ? 8.168 -31.082 44.805 1.00 35.84 272 LYS A O 1
ATOM 2252 N N . GLY A 1 273 ? 7.821 -31.572 42.635 1.00 33.31 273 GLY A N 1
ATOM 2253 C CA . GLY A 1 273 ? 6.547 -32.296 42.761 1.00 33.31 273 GLY A CA 1
ATOM 2254 C C . GLY A 1 273 ? 6.737 -33.807 42.541 1.00 33.31 273 GLY A C 1
ATOM 2255 O O . GLY A 1 273 ? 7.777 -34.210 42.017 1.00 33.31 273 GLY A O 1
ATOM 2256 N N . PRO A 1 274 ? 5.786 -34.658 42.968 1.00 33.25 274 PRO A N 1
ATOM 2257 C CA . PRO A 1 274 ? 6.028 -36.081 43.198 1.00 33.25 274 PRO A CA 1
ATOM 2258 C C . PRO A 1 274 ? 6.229 -36.873 41.897 1.00 33.25 274 PRO A C 1
ATOM 2260 O O . PRO A 1 274 ? 5.666 -36.540 40.853 1.00 33.25 274 PRO A O 1
ATOM 2263 N N . LYS A 1 275 ? 7.047 -37.933 41.990 1.00 34.88 275 LYS A N 1
ATOM 2264 C CA . LYS A 1 275 ? 7.379 -38.868 40.903 1.00 34.88 275 LYS A CA 1
ATOM 2265 C C . LYS A 1 275 ? 6.102 -39.451 40.282 1.00 34.88 275 LYS A C 1
ATOM 2267 O O . LYS A 1 275 ? 5.257 -39.963 41.011 1.00 34.88 275 LYS A O 1
ATOM 2272 N N . ARG A 1 276 ? 5.987 -39.388 38.952 1.00 36.28 276 ARG A N 1
ATOM 2273 C CA . ARG A 1 276 ? 4.994 -40.149 38.178 1.00 36.28 276 ARG A CA 1
ATOM 2274 C C . ARG A 1 276 ? 5.622 -41.455 37.704 1.00 36.28 276 ARG A C 1
ATOM 2276 O O . ARG A 1 276 ? 6.778 -41.454 37.294 1.00 36.28 276 ARG A O 1
ATOM 2283 N N . GLU A 1 277 ? 4.850 -42.526 37.808 1.00 41.22 277 GLU A N 1
ATOM 2284 C CA . GLU A 1 277 ? 5.195 -43.881 37.375 1.00 41.22 277 GLU A CA 1
ATOM 2285 C C . GLU A 1 277 ? 5.367 -43.946 35.848 1.00 41.22 277 GLU A C 1
ATOM 2287 O O . GLU A 1 277 ? 4.640 -43.283 35.103 1.00 41.22 277 GLU A O 1
ATOM 2292 N N . GLU A 1 278 ? 6.363 -44.715 35.403 1.00 40.19 278 GLU A N 1
ATOM 2293 C CA . GLU A 1 278 ? 6.676 -44.955 33.993 1.00 40.19 278 GLU A CA 1
ATOM 2294 C C . GLU A 1 278 ? 5.586 -45.823 33.353 1.00 40.19 278 GLU A C 1
ATOM 2296 O O . GLU A 1 278 ? 5.269 -46.910 33.830 1.00 40.19 278 GLU A O 1
ATOM 2301 N N . ILE A 1 279 ? 4.995 -45.321 32.268 1.00 45.59 279 ILE A N 1
ATOM 2302 C CA . ILE A 1 279 ? 4.056 -46.070 31.432 1.00 45.59 279 ILE A CA 1
ATOM 2303 C C . ILE A 1 279 ? 4.865 -46.637 30.263 1.00 45.59 279 ILE A C 1
ATOM 2305 O O . ILE A 1 279 ? 5.328 -45.876 29.413 1.00 45.59 279 ILE A O 1
ATOM 2309 N N . GLU A 1 280 ? 5.032 -47.958 30.209 1.00 45.84 280 GLU A N 1
ATOM 2310 C CA . GLU A 1 280 ? 5.655 -48.647 29.073 1.00 45.84 280 GLU A CA 1
ATOM 2311 C C . GLU A 1 280 ? 4.659 -48.735 27.899 1.00 45.84 280 GLU A C 1
ATOM 2313 O O . GLU A 1 280 ? 3.819 -49.633 27.839 1.00 45.84 280 GLU A O 1
ATOM 2318 N N . ASP A 1 281 ? 4.723 -47.781 26.957 1.00 49.41 281 ASP A N 1
ATOM 2319 C CA . ASP A 1 281 ? 4.018 -47.871 25.668 1.00 49.41 281 ASP A CA 1
ATOM 2320 C C . ASP A 1 281 ? 4.950 -48.505 24.610 1.00 49.41 281 ASP A C 1
ATOM 2322 O O . ASP A 1 281 ? 5.997 -47.931 24.290 1.00 49.41 281 ASP A O 1
ATOM 2326 N N . PRO A 1 282 ? 4.586 -49.652 24.003 1.00 56.16 282 PRO A N 1
ATOM 2327 C CA . PRO A 1 282 ? 5.391 -50.322 22.976 1.00 56.16 282 PRO A CA 1
ATOM 2328 C C . PRO A 1 282 ? 5.624 -49.490 21.697 1.00 56.16 282 PRO A C 1
ATOM 2330 O O . PRO A 1 282 ? 6.391 -49.904 20.830 1.00 56.16 282 PRO A O 1
ATOM 2333 N N . ARG A 1 283 ? 5.001 -48.311 21.555 1.00 54.16 283 ARG A N 1
ATOM 2334 C CA . ARG A 1 283 ? 5.268 -47.347 20.470 1.00 54.16 283 ARG A CA 1
ATOM 2335 C C . ARG A 1 283 ? 6.501 -46.469 20.701 1.00 54.16 283 ARG A C 1
ATOM 2337 O O . ARG A 1 283 ? 6.990 -45.879 19.737 1.00 54.16 283 ARG A O 1
ATOM 2344 N N . ILE A 1 284 ? 7.010 -46.378 21.931 1.00 50.03 284 ILE A N 1
ATOM 2345 C CA . ILE A 1 284 ? 8.138 -45.502 22.297 1.00 50.03 284 ILE A CA 1
ATOM 2346 C C . ILE A 1 284 ? 9.408 -45.804 21.469 1.00 50.03 284 ILE A C 1
ATOM 2348 O O . ILE A 1 284 ? 9.928 -44.869 20.861 1.00 50.03 284 ILE A O 1
ATOM 2352 N N . PRO A 1 285 ? 9.843 -47.069 21.280 1.00 54.47 285 PRO A N 1
ATOM 2353 C CA . PRO A 1 285 ? 11.048 -47.373 20.494 1.00 54.47 285 PRO A CA 1
ATOM 2354 C C . PRO A 1 285 ? 10.915 -47.032 18.998 1.00 54.47 285 PRO A C 1
ATOM 2356 O O . PRO A 1 285 ? 11.897 -46.742 18.316 1.00 54.47 285 PRO A O 1
ATOM 2359 N N . VAL A 1 286 ? 9.692 -47.069 18.456 1.00 55.03 286 VAL A N 1
ATOM 2360 C CA . VAL A 1 286 ? 9.415 -46.704 17.055 1.00 55.03 286 VAL A CA 1
ATOM 2361 C C . VAL A 1 286 ? 9.481 -45.187 16.877 1.00 55.03 286 VAL A C 1
ATOM 2363 O O . VAL A 1 286 ? 10.021 -44.700 15.885 1.00 55.03 286 VAL A O 1
ATOM 2366 N N . LEU A 1 287 ? 8.964 -44.433 17.850 1.00 45.69 287 LEU A N 1
ATOM 2367 C CA . LEU A 1 287 ? 9.030 -42.973 17.857 1.00 45.69 287 LEU A CA 1
ATOM 2368 C C . LEU A 1 287 ? 10.471 -42.471 18.021 1.00 45.69 287 LEU A C 1
ATOM 2370 O O . LEU A 1 287 ? 10.849 -41.524 17.337 1.00 45.69 287 LEU A O 1
ATOM 2374 N N . GLU A 1 288 ? 11.286 -43.133 18.843 1.00 47.78 288 GLU A N 1
ATOM 2375 C CA . GLU A 1 288 ? 12.710 -42.813 19.020 1.00 47.78 288 GLU A CA 1
ATOM 2376 C C . GLU A 1 288 ? 13.533 -43.081 17.752 1.00 47.78 288 GLU A C 1
ATOM 2378 O O . GLU A 1 288 ? 14.274 -42.206 17.307 1.00 47.78 288 GLU A O 1
ATOM 2383 N N . ASN A 1 289 ? 13.334 -44.224 17.086 1.00 52.97 289 ASN A N 1
ATOM 2384 C CA . ASN A 1 289 ? 14.005 -44.520 15.811 1.00 52.97 289 ASN A CA 1
ATOM 2385 C C . ASN A 1 289 ? 13.615 -43.540 14.688 1.00 52.97 289 ASN A C 1
ATOM 2387 O O . ASN A 1 289 ? 14.453 -43.137 13.871 1.00 52.97 289 ASN A O 1
ATOM 2391 N N . ASN A 1 290 ? 12.346 -43.124 14.649 1.00 47.44 290 ASN A N 1
ATOM 2392 C CA . ASN A 1 290 ? 11.886 -42.102 13.711 1.00 47.44 290 ASN A CA 1
ATOM 2393 C C . ASN A 1 290 ? 12.500 -40.732 14.039 1.00 47.44 290 ASN A C 1
ATOM 2395 O O . ASN A 1 290 ? 12.928 -40.025 13.127 1.00 47.44 290 ASN A O 1
ATOM 2399 N N . MET A 1 291 ? 12.617 -40.384 15.325 1.00 42.03 291 MET A N 1
ATOM 2400 C CA . MET A 1 291 ? 13.261 -39.150 15.784 1.00 42.03 291 MET A CA 1
ATOM 2401 C C . MET A 1 291 ? 14.747 -39.108 15.400 1.00 42.03 291 MET A C 1
ATOM 2403 O O . MET A 1 291 ? 15.205 -38.113 14.844 1.00 42.03 291 MET A O 1
ATOM 2407 N N . ASP A 1 292 ? 15.490 -40.197 15.600 1.00 56.53 292 ASP A N 1
ATOM 2408 C CA . ASP A 1 292 ? 16.905 -40.297 15.219 1.00 56.53 292 ASP A CA 1
ATOM 2409 C C . ASP A 1 292 ? 17.119 -40.159 13.708 1.00 56.53 292 ASP A C 1
ATOM 2411 O O . ASP A 1 292 ? 18.100 -39.562 13.251 1.00 56.53 292 ASP A O 1
ATOM 2415 N N . THR A 1 293 ? 16.186 -40.685 12.913 1.00 56.78 293 THR A N 1
ATOM 2416 C CA . THR A 1 293 ? 16.210 -40.550 11.452 1.00 56.78 293 THR A CA 1
ATOM 2417 C C . THR A 1 293 ? 15.968 -39.100 11.031 1.00 56.78 293 THR A C 1
ATOM 2419 O O . THR A 1 293 ? 16.684 -38.578 10.172 1.00 56.78 293 THR A O 1
ATOM 2422 N N . VAL A 1 294 ? 15.023 -38.411 11.678 1.00 51.22 294 VAL A N 1
ATOM 2423 C CA . VAL A 1 294 ? 14.759 -36.980 11.457 1.00 51.22 294 VAL A CA 1
ATOM 2424 C C . VAL A 1 294 ? 15.969 -36.131 11.858 1.00 51.22 294 VAL A C 1
ATOM 2426 O O . VAL A 1 294 ? 16.410 -35.293 11.076 1.00 51.22 294 VAL A O 1
ATOM 2429 N N . ILE A 1 295 ? 16.588 -36.400 13.011 1.00 53.41 295 ILE A N 1
ATOM 2430 C CA . ILE A 1 295 ? 17.781 -35.679 13.487 1.00 53.41 295 ILE A CA 1
ATOM 2431 C C . ILE A 1 295 ? 18.949 -35.827 12.500 1.00 53.41 295 ILE A C 1
ATOM 2433 O O . ILE A 1 295 ? 19.596 -34.837 12.152 1.00 53.41 295 ILE A O 1
ATOM 2437 N N . LYS A 1 296 ? 19.204 -37.043 12.000 1.00 58.34 296 LYS A N 1
ATOM 2438 C CA . LYS A 1 296 ? 20.255 -37.296 10.996 1.00 58.34 296 LYS A CA 1
ATOM 2439 C C . LYS A 1 296 ? 19.966 -36.604 9.663 1.00 58.34 296 LYS A C 1
ATOM 2441 O O . LYS A 1 296 ? 20.893 -36.104 9.025 1.00 58.34 296 LYS A O 1
ATOM 2446 N N . THR A 1 297 ? 18.700 -36.555 9.250 1.00 56.47 297 THR A N 1
ATOM 2447 C CA . THR A 1 297 ? 18.280 -35.893 8.004 1.00 56.47 297 THR A CA 1
ATOM 2448 C C . THR A 1 297 ? 18.449 -34.378 8.108 1.00 56.47 297 THR A C 1
ATOM 2450 O O . THR A 1 297 ? 19.073 -33.779 7.235 1.00 56.47 297 THR A O 1
ATOM 2453 N N . ASN A 1 298 ? 18.035 -33.780 9.226 1.00 52.72 298 ASN A N 1
ATOM 2454 C CA . ASN A 1 298 ? 18.203 -32.349 9.486 1.00 52.72 298 ASN A CA 1
ATOM 2455 C C . ASN A 1 298 ? 19.683 -31.956 9.583 1.00 52.72 298 ASN A C 1
ATOM 2457 O O . ASN A 1 298 ? 20.100 -30.948 9.022 1.00 52.72 298 ASN A O 1
ATOM 2461 N N . ALA A 1 299 ? 20.521 -32.781 10.220 1.00 59.41 299 ALA A N 1
ATOM 2462 C CA . ALA A 1 299 ? 21.965 -32.547 10.251 1.00 59.41 299 ALA A CA 1
ATOM 2463 C C . ALA A 1 299 ? 22.597 -32.580 8.844 1.00 59.41 299 ALA A C 1
ATOM 2465 O O . ALA A 1 299 ? 23.514 -31.809 8.552 1.00 59.41 299 ALA A O 1
ATOM 2466 N N . ARG A 1 300 ? 22.103 -33.452 7.954 1.00 59.28 300 ARG A N 1
ATOM 2467 C CA . ARG A 1 300 ? 22.559 -33.538 6.560 1.00 59.28 300 ARG A CA 1
ATOM 2468 C C . ARG A 1 300 ? 22.123 -32.326 5.734 1.00 59.28 300 ARG A C 1
ATOM 2470 O O . ARG A 1 300 ? 22.958 -31.788 5.009 1.00 59.28 300 ARG A O 1
ATOM 2477 N N . LEU A 1 301 ? 20.866 -31.898 5.858 1.00 57.09 301 LEU A N 1
ATOM 2478 C CA . LEU A 1 301 ? 20.330 -30.720 5.163 1.00 57.09 301 LEU A CA 1
ATOM 2479 C C . LEU A 1 301 ? 21.081 -29.448 5.569 1.00 57.09 301 LEU A C 1
ATOM 2481 O O . LEU A 1 301 ? 21.564 -28.721 4.703 1.00 57.09 301 LEU A O 1
ATOM 2485 N N . LYS A 1 302 ? 21.335 -29.274 6.868 1.00 60.03 302 LYS A N 1
ATOM 2486 C CA . LYS A 1 302 ? 22.112 -28.152 7.402 1.00 60.03 302 LYS A CA 1
ATOM 2487 C C . LYS A 1 302 ? 23.539 -28.076 6.851 1.00 60.03 302 LYS A C 1
ATOM 2489 O O . LYS A 1 302 ? 24.056 -26.993 6.583 1.00 60.03 302 LYS A O 1
ATOM 2494 N N . ASN A 1 303 ? 24.193 -29.222 6.649 1.00 62.75 303 ASN A N 1
ATOM 2495 C CA . ASN A 1 303 ? 25.518 -29.259 6.023 1.00 62.75 303 ASN A CA 1
ATOM 2496 C C . ASN A 1 303 ? 25.457 -28.896 4.530 1.00 62.75 303 ASN A C 1
ATOM 2498 O O . ASN A 1 303 ? 26.303 -28.144 4.053 1.00 62.75 303 ASN A O 1
ATOM 2502 N N . GLN A 1 304 ? 24.440 -29.371 3.804 1.00 58.66 304 GLN A N 1
ATOM 2503 C CA . GLN A 1 304 ? 24.231 -29.010 2.396 1.00 58.66 304 GLN A CA 1
ATOM 2504 C C . GLN A 1 30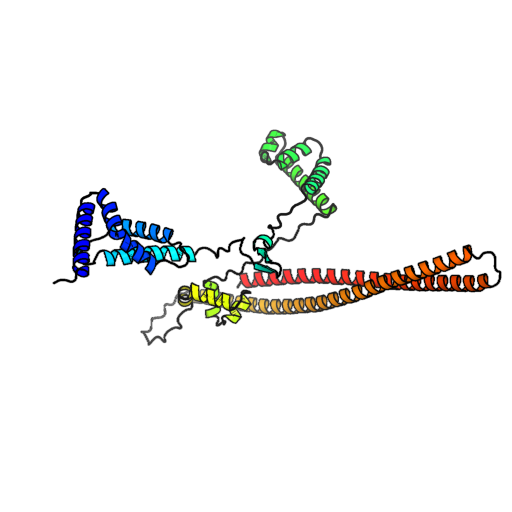4 ? 23.908 -27.521 2.216 1.00 58.66 304 GLN A C 1
ATOM 2506 O O . GLN A 1 304 ? 24.361 -26.918 1.243 1.00 58.66 304 GLN A O 1
ATOM 2511 N N . LEU A 1 305 ? 23.176 -26.928 3.162 1.00 54.91 305 LEU A N 1
ATOM 2512 C CA . LEU A 1 305 ? 22.888 -25.497 3.205 1.00 54.91 305 LEU A CA 1
ATOM 2513 C C . LEU A 1 305 ? 24.179 -24.678 3.364 1.00 54.91 305 LEU A C 1
ATOM 2515 O O . LEU A 1 305 ? 24.466 -23.824 2.527 1.00 54.91 305 LEU A O 1
ATOM 2519 N N . ASN A 1 306 ? 25.015 -25.018 4.351 1.00 60.00 306 ASN A N 1
ATOM 2520 C CA . ASN A 1 306 ? 26.307 -24.355 4.576 1.00 60.00 306 ASN A CA 1
ATOM 2521 C C . ASN A 1 306 ? 27.244 -24.425 3.354 1.00 60.00 306 ASN A C 1
ATOM 2523 O O . ASN A 1 306 ? 27.971 -23.472 3.059 1.00 60.00 306 ASN A O 1
ATOM 2527 N N . ASP A 1 307 ? 27.269 -25.553 2.641 1.00 62.44 307 ASP A N 1
ATOM 2528 C CA . ASP A 1 307 ? 28.106 -25.702 1.447 1.00 62.44 307 ASP A CA 1
ATOM 2529 C C . ASP A 1 307 ? 27.561 -24.899 0.254 1.00 62.44 307 ASP A C 1
ATOM 2531 O O . ASP A 1 307 ? 28.341 -24.302 -0.495 1.00 62.44 307 ASP A O 1
ATOM 2535 N N . ALA A 1 308 ? 26.236 -24.814 0.101 1.00 55.47 308 ALA A N 1
ATOM 2536 C CA . ALA A 1 308 ? 25.597 -23.982 -0.918 1.00 55.47 308 ALA A CA 1
ATOM 2537 C C . ALA A 1 308 ? 25.835 -22.480 -0.670 1.00 55.47 308 ALA A C 1
ATOM 2539 O O . ALA A 1 308 ? 26.137 -21.736 -1.607 1.00 55.47 308 ALA A O 1
ATOM 2540 N N . GLU A 1 309 ? 25.785 -22.032 0.587 1.00 55.44 309 GLU A N 1
ATOM 2541 C CA . GLU A 1 309 ? 26.084 -20.647 0.972 1.00 55.44 309 GLU A CA 1
ATOM 2542 C C . GLU A 1 309 ? 27.523 -20.244 0.614 1.00 55.44 309 GLU A C 1
ATOM 2544 O O . GLU A 1 309 ? 27.751 -19.171 0.044 1.00 55.44 309 GLU A O 1
ATOM 2549 N N . LYS A 1 310 ? 28.502 -21.129 0.851 1.00 66.19 310 LYS A N 1
ATOM 2550 C CA . LYS A 1 310 ? 29.904 -20.904 0.450 1.00 66.19 310 LYS A CA 1
ATOM 2551 C C . LYS A 1 310 ? 30.065 -20.769 -1.066 1.00 66.19 310 LYS A C 1
ATOM 2553 O O . LYS A 1 310 ? 30.837 -19.926 -1.525 1.00 66.19 310 LYS A O 1
ATOM 2558 N N . GLN A 1 311 ? 29.343 -21.572 -1.848 1.00 64.88 311 GLN A N 1
ATOM 2559 C CA . GLN A 1 311 ? 29.382 -21.497 -3.313 1.00 64.88 311 GLN A CA 1
ATOM 2560 C C . GLN A 1 311 ? 28.786 -20.183 -3.836 1.00 64.88 311 GLN A C 1
ATOM 2562 O O . GLN A 1 311 ? 29.342 -19.581 -4.755 1.00 64.88 311 GLN A O 1
ATOM 2567 N N . ILE A 1 312 ? 27.701 -19.690 -3.230 1.00 59.03 312 ILE A N 1
ATOM 2568 C CA . ILE A 1 312 ? 27.127 -18.384 -3.583 1.00 59.03 312 ILE A CA 1
ATOM 2569 C C . ILE A 1 312 ? 28.088 -17.248 -3.231 1.00 59.03 312 ILE A C 1
ATOM 2571 O O . ILE A 1 312 ? 28.269 -16.342 -4.043 1.00 59.03 312 ILE A O 1
ATOM 2575 N N . ALA A 1 313 ? 28.740 -17.299 -2.067 1.00 62.16 313 ALA A N 1
ATOM 2576 C CA . ALA A 1 313 ? 29.724 -16.291 -1.679 1.00 62.16 313 ALA A CA 1
ATOM 2577 C C . ALA A 1 313 ? 30.887 -16.198 -2.689 1.00 62.16 313 ALA A C 1
ATOM 2579 O O . ALA A 1 313 ? 31.301 -15.094 -3.048 1.00 62.16 313 ALA A O 1
ATOM 2580 N N . ALA A 1 314 ? 31.361 -17.338 -3.207 1.00 66.44 314 ALA A N 1
ATOM 2581 C CA . ALA A 1 314 ? 32.360 -17.377 -4.275 1.00 66.44 314 ALA A CA 1
ATOM 2582 C C . ALA A 1 314 ? 31.842 -16.750 -5.586 1.00 66.44 314 ALA A C 1
ATOM 2584 O O . ALA A 1 314 ? 32.510 -15.894 -6.157 1.00 66.44 314 ALA A O 1
ATOM 2585 N N . LEU A 1 315 ? 30.618 -17.081 -6.016 1.00 62.34 315 LEU A N 1
ATOM 2586 C CA . LEU A 1 315 ? 30.016 -16.501 -7.227 1.00 62.34 315 LEU A CA 1
ATOM 2587 C C . LEU A 1 315 ? 29.764 -14.988 -7.111 1.00 62.34 315 LEU A C 1
ATOM 2589 O O . LEU A 1 315 ? 29.892 -14.266 -8.098 1.00 62.34 315 LEU A O 1
ATOM 2593 N N . ILE A 1 316 ? 29.411 -14.487 -5.922 1.00 61.19 316 ILE A N 1
ATOM 2594 C CA . ILE A 1 316 ? 29.260 -13.045 -5.664 1.00 61.19 316 ILE A CA 1
ATOM 2595 C C . ILE A 1 316 ? 30.607 -12.335 -5.809 1.00 61.19 316 ILE A C 1
ATOM 2597 O O . ILE A 1 316 ? 30.664 -11.249 -6.389 1.00 61.19 316 ILE A O 1
ATOM 2601 N N . LYS A 1 317 ? 31.681 -12.948 -5.303 1.00 70.81 317 LYS A N 1
ATOM 2602 C CA . LYS A 1 317 ? 33.038 -12.421 -5.444 1.00 70.81 317 LYS A CA 1
ATOM 2603 C C . LYS A 1 317 ? 33.451 -12.357 -6.917 1.00 70.81 317 LYS A C 1
ATOM 2605 O O . LYS A 1 317 ? 33.798 -11.279 -7.385 1.00 70.81 317 LYS A O 1
ATOM 2610 N N . ASP A 1 318 ? 33.282 -13.449 -7.661 1.00 66.31 318 ASP A N 1
ATOM 2611 C CA . ASP A 1 318 ? 33.583 -13.492 -9.098 1.00 66.31 318 ASP A CA 1
ATOM 2612 C C . ASP A 1 318 ? 32.765 -12.454 -9.887 1.00 66.31 318 ASP A C 1
ATOM 2614 O O . ASP A 1 318 ? 33.273 -11.818 -10.811 1.00 66.31 318 ASP A O 1
ATOM 2618 N N . LYS A 1 319 ? 31.498 -12.228 -9.502 1.00 61.84 319 LYS A N 1
ATOM 2619 C CA . LYS A 1 319 ? 30.638 -11.205 -10.121 1.00 61.84 319 LYS A CA 1
ATOM 2620 C C . LYS A 1 319 ? 31.191 -9.804 -9.901 1.00 61.84 319 LYS A C 1
ATOM 2622 O O . LYS A 1 319 ? 31.160 -8.986 -10.818 1.00 61.84 319 LYS A O 1
ATOM 2627 N N . LYS A 1 320 ? 31.652 -9.525 -8.682 1.00 67.12 320 LYS A N 1
ATOM 2628 C CA . LYS A 1 320 ? 32.213 -8.230 -8.304 1.00 67.12 320 LYS A CA 1
ATOM 2629 C C . LYS A 1 320 ? 33.511 -7.955 -9.063 1.00 67.12 320 LYS A C 1
ATOM 2631 O O . LYS A 1 320 ? 33.617 -6.908 -9.691 1.00 67.12 320 LYS A O 1
ATOM 2636 N N . ASP A 1 321 ? 34.416 -8.930 -9.106 1.00 70.38 321 ASP A N 1
ATOM 2637 C CA . ASP A 1 321 ? 35.693 -8.816 -9.820 1.00 70.38 321 ASP A CA 1
ATOM 2638 C C . ASP A 1 321 ? 35.476 -8.580 -11.335 1.00 70.38 321 ASP A C 1
ATOM 2640 O O . ASP A 1 321 ? 36.173 -7.779 -11.973 1.00 70.38 321 ASP A O 1
ATOM 2644 N N . LEU A 1 322 ? 34.451 -9.216 -11.923 1.00 63.00 322 LEU A N 1
ATOM 2645 C CA . LEU A 1 322 ? 34.068 -8.984 -13.320 1.00 63.00 322 LEU A CA 1
ATOM 2646 C C . LEU A 1 322 ? 33.438 -7.598 -13.532 1.00 63.00 322 LEU A C 1
ATOM 2648 O O . LEU A 1 322 ? 33.718 -6.947 -14.539 1.00 63.00 322 LEU A O 1
ATOM 2652 N N . LEU A 1 323 ? 32.606 -7.131 -12.595 1.00 62.06 323 LEU A N 1
ATOM 2653 C CA . LEU A 1 323 ? 31.972 -5.813 -12.652 1.00 62.06 323 LEU A CA 1
ATOM 2654 C C . LEU A 1 323 ? 33.023 -4.695 -12.623 1.00 62.06 323 LEU A C 1
ATOM 2656 O O . LEU A 1 323 ? 32.987 -3.804 -13.473 1.00 62.06 323 LEU A O 1
ATOM 2660 N N . ASP A 1 324 ? 33.997 -4.794 -11.722 1.00 66.50 324 ASP A N 1
ATOM 2661 C CA . ASP A 1 324 ? 35.100 -3.837 -11.605 1.00 66.50 324 ASP A CA 1
ATOM 2662 C C . ASP A 1 324 ? 35.930 -3.799 -12.905 1.00 66.50 324 ASP A C 1
ATOM 2664 O O . ASP A 1 324 ? 36.247 -2.727 -13.431 1.00 66.50 324 ASP A O 1
ATOM 2668 N N . SER A 1 325 ? 36.168 -4.965 -13.518 1.00 65.62 325 SER A N 1
ATOM 2669 C CA . SER A 1 325 ? 36.829 -5.073 -14.828 1.00 65.62 325 SER A CA 1
ATOM 2670 C C . SER A 1 325 ? 36.018 -4.413 -15.957 1.00 65.62 325 SER A C 1
ATOM 2672 O O . SER A 1 325 ? 36.579 -3.701 -16.792 1.00 65.62 325 SER A O 1
ATOM 2674 N N . THR A 1 326 ? 34.690 -4.591 -15.983 1.00 62.06 326 THR A N 1
ATOM 2675 C CA . THR A 1 326 ? 33.823 -3.951 -16.994 1.00 62.06 326 THR A CA 1
ATOM 2676 C C . THR A 1 326 ? 33.747 -2.432 -16.853 1.00 62.06 326 THR A C 1
ATOM 2678 O O . THR A 1 326 ? 33.673 -1.729 -17.863 1.00 62.06 326 THR A O 1
ATOM 2681 N N . GLN A 1 327 ? 33.814 -1.904 -15.629 1.00 66.25 327 GLN A N 1
ATOM 2682 C CA . GLN A 1 327 ? 33.875 -0.462 -15.388 1.00 66.25 327 GLN A CA 1
ATOM 2683 C C . GLN A 1 327 ? 35.207 0.130 -15.868 1.00 66.25 327 GLN A C 1
ATOM 2685 O O . GLN A 1 327 ? 35.207 1.178 -16.518 1.00 66.25 327 GLN A O 1
ATOM 2690 N N . GLY A 1 328 ? 36.325 -0.572 -15.647 1.00 66.88 328 GLY A N 1
ATOM 2691 C CA . GLY A 1 328 ? 37.632 -0.201 -16.204 1.00 66.88 328 GLY A CA 1
ATOM 2692 C C . GLY A 1 328 ? 37.654 -0.197 -17.740 1.00 66.88 328 GLY A C 1
ATOM 2693 O O . GLY A 1 328 ? 38.163 0.739 -18.361 1.00 66.88 328 GLY A O 1
ATOM 2694 N N . LEU A 1 329 ? 37.026 -1.196 -18.369 1.00 61.72 329 LEU A N 1
ATOM 2695 C CA . LEU A 1 329 ? 36.839 -1.271 -19.826 1.00 61.72 329 LEU A CA 1
ATOM 2696 C C . LEU A 1 329 ? 35.962 -0.130 -20.373 1.00 61.72 329 LEU A C 1
ATOM 2698 O O . LEU A 1 329 ? 36.243 0.428 -21.431 1.00 61.72 329 LEU A O 1
ATOM 2702 N N . ALA A 1 330 ? 34.915 0.268 -19.648 1.00 59.69 330 ALA A N 1
ATOM 2703 C CA . ALA A 1 330 ? 34.070 1.396 -20.040 1.00 59.69 330 ALA A CA 1
ATOM 2704 C C . ALA A 1 330 ? 34.803 2.747 -19.931 1.00 59.69 330 ALA A C 1
ATOM 2706 O O . ALA A 1 330 ? 34.614 3.623 -20.777 1.00 59.69 330 ALA A O 1
ATOM 2707 N N . ALA A 1 331 ? 35.653 2.921 -18.914 1.00 64.38 331 ALA A N 1
ATOM 2708 C CA . ALA A 1 331 ? 36.466 4.124 -18.745 1.00 64.38 331 ALA A CA 1
ATOM 2709 C C . ALA A 1 331 ? 37.527 4.263 -19.850 1.00 64.38 331 ALA A C 1
ATOM 2711 O O . ALA A 1 331 ? 37.662 5.333 -20.442 1.00 64.38 331 ALA A O 1
ATOM 2712 N N . THR A 1 332 ? 38.223 3.172 -20.177 1.00 60.91 332 THR A N 1
ATOM 2713 C CA . THR A 1 332 ? 39.204 3.137 -21.276 1.00 60.91 332 THR A CA 1
ATOM 2714 C C . THR A 1 332 ? 38.542 3.360 -22.634 1.00 60.91 332 THR A C 1
ATOM 2716 O O . THR A 1 332 ? 39.042 4.155 -23.425 1.00 60.91 332 THR A O 1
ATOM 2719 N N . LYS A 1 333 ? 37.359 2.780 -22.880 1.00 63.59 333 LYS A N 1
ATOM 2720 C CA . LYS A 1 333 ? 36.567 3.069 -24.084 1.00 63.59 333 LYS A CA 1
ATOM 2721 C C . LYS A 1 333 ? 36.249 4.564 -24.233 1.00 63.59 333 LYS A C 1
ATOM 2723 O O . LYS A 1 333 ? 36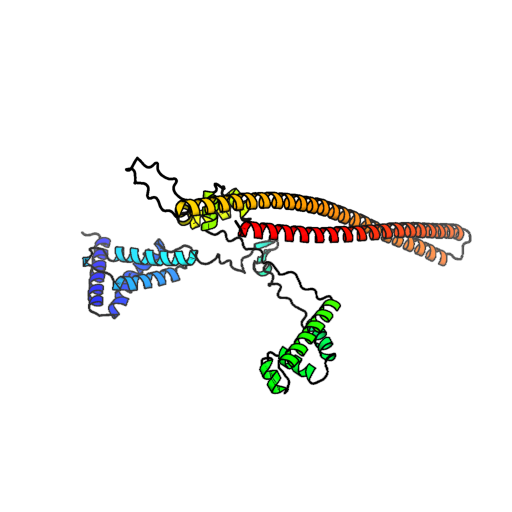.466 5.114 -25.306 1.00 63.59 333 LYS A O 1
ATOM 2728 N N . ARG A 1 334 ? 35.802 5.237 -23.165 1.00 65.88 334 ARG A N 1
ATOM 2729 C CA . ARG A 1 334 ? 35.522 6.688 -23.196 1.00 65.88 334 ARG A CA 1
ATOM 2730 C C . ARG A 1 334 ? 36.764 7.524 -23.504 1.00 65.88 334 ARG A C 1
ATOM 2732 O O . ARG A 1 334 ? 36.662 8.507 -24.226 1.00 65.88 334 ARG A O 1
ATOM 2739 N N . GLN A 1 335 ? 37.926 7.142 -22.972 1.00 66.06 335 GLN A N 1
ATOM 2740 C CA . GLN A 1 335 ? 39.195 7.814 -23.278 1.00 66.06 335 GLN A CA 1
ATOM 2741 C C . GLN A 1 335 ? 39.572 7.658 -24.756 1.00 66.06 335 GLN A C 1
ATOM 2743 O O . GLN A 1 335 ? 39.990 8.624 -25.388 1.00 66.06 335 GLN A O 1
ATOM 2748 N N . VAL A 1 336 ? 39.382 6.462 -25.317 1.00 62.12 336 VAL A N 1
ATOM 2749 C CA . VAL A 1 336 ? 39.628 6.184 -26.739 1.00 62.12 336 VAL A CA 1
ATOM 2750 C C . VAL A 1 336 ? 38.649 6.951 -27.636 1.00 62.12 336 VAL A C 1
ATOM 2752 O O . VAL A 1 336 ? 39.072 7.519 -28.638 1.00 62.12 336 VAL A O 1
ATOM 2755 N N . GLU A 1 337 ? 37.366 7.028 -27.272 1.00 65.94 337 GLU A N 1
ATOM 2756 C CA . GLU A 1 337 ? 36.352 7.804 -28.005 1.00 65.94 337 GLU A CA 1
ATOM 2757 C C . GLU A 1 337 ? 36.626 9.316 -27.960 1.00 65.94 337 GLU A C 1
ATOM 2759 O O . GLU A 1 337 ? 36.487 9.985 -28.980 1.00 65.94 337 GLU A O 1
ATOM 2764 N N . ALA A 1 338 ? 37.078 9.844 -26.818 1.00 68.38 338 ALA A N 1
ATOM 2765 C CA . ALA A 1 338 ? 37.479 11.246 -26.688 1.00 68.38 338 ALA A CA 1
ATOM 2766 C C . ALA A 1 338 ? 38.701 11.574 -27.563 1.00 68.38 338 ALA A C 1
ATOM 2768 O O . ALA A 1 338 ? 38.665 12.523 -28.341 1.00 68.38 338 ALA A O 1
ATOM 2769 N N . LEU A 1 339 ? 39.743 10.732 -27.520 1.00 66.88 339 LEU A N 1
ATOM 2770 C CA . LEU A 1 339 ? 40.918 10.869 -28.392 1.00 66.88 339 LEU A CA 1
ATOM 2771 C C . LEU A 1 339 ? 40.553 10.796 -29.881 1.00 66.88 339 LEU A C 1
ATOM 2773 O O . LEU A 1 339 ? 41.187 11.447 -30.712 1.00 66.88 339 LEU A O 1
ATOM 2777 N N . LEU A 1 340 ? 39.547 9.991 -30.228 1.00 62.78 340 LEU A N 1
ATOM 2778 C CA . LEU A 1 340 ? 39.064 9.859 -31.596 1.00 62.78 340 LEU A CA 1
ATOM 2779 C C . LEU A 1 340 ? 38.354 11.134 -32.075 1.00 62.78 340 LEU A C 1
ATOM 2781 O O . LEU A 1 340 ? 38.518 11.509 -33.236 1.00 62.78 340 LEU A O 1
ATOM 2785 N N . GLU A 1 341 ? 37.613 11.815 -31.203 1.00 70.44 341 GLU A N 1
ATOM 2786 C CA . GLU A 1 341 ? 36.953 13.083 -31.529 1.00 70.44 341 GLU A CA 1
ATOM 2787 C C . GLU A 1 341 ? 37.961 14.235 -31.656 1.00 70.44 341 GLU A C 1
ATOM 2789 O O . GLU A 1 341 ? 37.984 14.906 -32.690 1.00 70.44 341 GLU A O 1
ATOM 2794 N N . ASP A 1 342 ? 38.905 14.356 -30.716 1.00 69.44 342 ASP A N 1
ATOM 2795 C CA . ASP A 1 342 ? 39.989 15.351 -30.774 1.00 69.44 342 ASP A CA 1
ATOM 2796 C C . ASP A 1 342 ? 40.801 15.240 -32.080 1.00 69.44 342 ASP A C 1
ATOM 2798 O O . ASP A 1 342 ? 41.175 16.235 -32.709 1.00 69.44 342 ASP A O 1
ATOM 2802 N N . LYS A 1 343 ? 41.069 14.007 -32.534 1.00 65.81 343 LYS A N 1
ATOM 2803 C CA . LYS A 1 343 ? 41.800 13.754 -33.786 1.00 65.81 343 LYS A CA 1
ATOM 2804 C C . LYS A 1 343 ? 40.980 14.084 -35.034 1.00 65.81 343 LYS A C 1
ATOM 2806 O O . LYS A 1 343 ? 41.568 14.515 -36.030 1.00 65.81 343 LYS A O 1
ATOM 2811 N N . LYS A 1 344 ? 39.651 13.922 -35.012 1.00 67.12 344 LYS A N 1
ATOM 2812 C CA . LYS A 1 344 ? 38.779 14.382 -36.109 1.00 67.12 344 LYS A CA 1
ATOM 2813 C C . LYS A 1 344 ? 38.760 15.903 -36.204 1.00 67.12 344 LYS A C 1
ATOM 2815 O O . LYS A 1 344 ? 38.835 16.426 -37.317 1.00 67.12 344 LYS A O 1
ATOM 2820 N N . ASP A 1 345 ? 38.704 16.592 -35.069 1.00 71.31 345 ASP A N 1
ATOM 2821 C CA . ASP A 1 345 ? 38.710 18.054 -35.015 1.00 71.31 345 ASP A CA 1
ATOM 2822 C C . ASP A 1 345 ? 40.034 18.632 -35.519 1.00 71.31 345 ASP A C 1
ATOM 2824 O O . ASP A 1 345 ? 40.041 19.546 -36.349 1.00 71.31 345 ASP A O 1
ATOM 2828 N N . LEU A 1 346 ? 41.160 18.026 -35.129 1.00 68.62 346 LEU A N 1
ATOM 2829 C CA . LEU A 1 346 ? 42.472 18.370 -35.675 1.00 68.62 346 LEU A CA 1
ATOM 2830 C C . LEU A 1 346 ? 42.509 18.196 -37.202 1.00 68.62 346 LEU A C 1
ATOM 2832 O O . LEU A 1 346 ? 42.956 19.084 -37.926 1.00 68.62 346 LEU A O 1
ATOM 2836 N N . LEU A 1 347 ? 41.992 17.075 -37.711 1.00 62.00 347 LEU A N 1
ATOM 2837 C CA . LEU A 1 347 ? 41.961 16.794 -39.147 1.00 62.00 347 LEU A CA 1
ATOM 2838 C C . LEU A 1 347 ? 41.067 17.782 -39.915 1.00 62.00 347 LEU A C 1
ATOM 2840 O O . LEU A 1 347 ? 41.378 18.148 -41.051 1.00 62.00 347 LEU A O 1
ATOM 2844 N N . LYS A 1 348 ? 39.973 18.243 -39.301 1.00 70.94 348 LYS A N 1
ATOM 2845 C CA . LYS A 1 348 ? 39.114 19.297 -39.849 1.00 70.94 348 LYS A CA 1
ATOM 2846 C C . LYS A 1 348 ? 39.857 20.634 -39.927 1.00 70.94 348 LYS A C 1
ATOM 2848 O O . LYS A 1 348 ? 39.849 21.253 -40.988 1.00 70.94 348 LYS A O 1
ATOM 2853 N N . SER A 1 349 ? 40.560 21.020 -38.862 1.00 70.81 349 SER A N 1
ATOM 2854 C CA . SER A 1 349 ? 41.354 22.255 -38.818 1.00 70.81 349 SER A CA 1
ATOM 2855 C C . SER A 1 349 ? 42.466 22.270 -39.876 1.00 70.81 349 SER A C 1
ATOM 2857 O O . SER A 1 349 ? 42.579 23.232 -40.635 1.00 70.81 349 SER A O 1
ATOM 2859 N N . ILE A 1 350 ? 43.213 21.167 -40.021 1.00 64.06 350 ILE A N 1
ATOM 2860 C CA . ILE A 1 350 ? 44.280 21.051 -41.031 1.00 64.06 350 ILE A CA 1
ATOM 2861 C C . ILE A 1 350 ? 43.703 21.131 -42.457 1.00 64.06 350 ILE A C 1
ATOM 2863 O O . ILE A 1 350 ? 44.277 21.788 -43.324 1.00 64.06 350 ILE A O 1
ATOM 2867 N N . ARG A 1 351 ? 42.537 20.520 -42.722 1.00 63.44 351 ARG A N 1
ATOM 2868 C CA . ARG A 1 351 ? 41.854 20.636 -44.028 1.00 63.44 351 ARG A CA 1
ATOM 2869 C C . ARG A 1 351 ? 41.405 22.061 -44.338 1.00 63.44 351 ARG A C 1
ATOM 2871 O O . ARG A 1 351 ? 41.509 22.489 -45.485 1.00 63.44 351 ARG A O 1
ATOM 2878 N N . GLU A 1 352 ? 40.890 22.780 -43.346 1.00 72.06 352 GLU A N 1
ATOM 2879 C CA . GLU A 1 352 ? 40.475 24.178 -43.498 1.00 72.06 352 GLU A CA 1
ATOM 2880 C C . GLU A 1 352 ? 41.678 25.081 -43.794 1.00 72.06 352 GLU A C 1
ATOM 2882 O O . GLU A 1 352 ? 41.610 25.908 -44.706 1.00 72.06 352 GLU A O 1
ATOM 2887 N N . GLN A 1 353 ? 42.802 24.864 -43.104 1.00 67.19 353 GLN A N 1
ATOM 2888 C CA . GLN A 1 353 ? 44.065 25.556 -43.369 1.00 67.19 353 GLN A CA 1
ATOM 2889 C C . GLN A 1 353 ? 44.601 25.250 -44.774 1.00 67.19 353 GLN A C 1
ATOM 2891 O O . GLN A 1 353 ? 44.879 26.178 -45.533 1.00 67.19 353 GLN A O 1
ATOM 2896 N N . ALA A 1 354 ? 44.662 23.974 -45.170 1.00 59.06 354 ALA A N 1
ATOM 2897 C CA . ALA A 1 354 ? 45.097 23.566 -46.507 1.00 59.06 354 ALA A CA 1
ATOM 2898 C C . ALA A 1 354 ? 44.196 24.143 -47.617 1.00 59.06 354 ALA A C 1
ATOM 2900 O O . ALA A 1 354 ? 44.686 24.624 -48.638 1.00 59.06 354 ALA A O 1
ATOM 2901 N N . GLY A 1 355 ? 42.876 24.166 -47.405 1.00 65.50 355 GLY A N 1
ATOM 2902 C CA . GLY A 1 355 ? 41.921 24.784 -48.328 1.00 65.50 355 GLY A CA 1
ATOM 2903 C C . GLY A 1 355 ? 42.042 26.310 -48.399 1.00 65.50 355 GLY A C 1
ATOM 2904 O O . GLY A 1 355 ? 41.819 26.895 -49.459 1.00 65.50 355 GLY A O 1
ATOM 2905 N N . GLY A 1 356 ? 42.411 26.964 -47.295 1.00 65.62 356 GLY A N 1
ATOM 2906 C CA . GLY A 1 356 ? 42.732 28.391 -47.256 1.00 65.62 356 GLY A CA 1
ATOM 2907 C C . GLY A 1 356 ? 43.987 28.725 -48.064 1.00 65.62 356 GLY A C 1
ATOM 2908 O O . GLY A 1 356 ? 43.952 29.640 -48.885 1.00 65.62 356 GLY A O 1
ATOM 2909 N N . ILE A 1 357 ? 45.053 27.937 -47.893 1.00 60.09 357 ILE A N 1
ATOM 2910 C CA . ILE A 1 357 ? 46.313 28.070 -48.643 1.00 60.09 357 ILE A CA 1
ATOM 2911 C C . ILE A 1 357 ? 46.071 27.850 -50.143 1.00 60.09 357 ILE A C 1
ATOM 2913 O O . ILE A 1 357 ? 46.498 28.667 -50.955 1.00 60.09 357 ILE A O 1
ATOM 2917 N N . GLN A 1 358 ? 45.299 26.825 -50.520 1.00 59.94 358 GLN A N 1
ATOM 2918 C CA . GLN A 1 358 ? 44.959 26.561 -51.922 1.00 59.94 358 GLN A CA 1
ATOM 2919 C C . GLN A 1 358 ? 44.157 27.710 -52.561 1.00 59.94 358 GLN A C 1
ATOM 2921 O O . GLN A 1 358 ? 44.457 28.124 -53.673 1.00 59.94 358 GLN A O 1
ATOM 2926 N N . LYS A 1 359 ? 43.183 28.294 -51.851 1.00 65.19 359 LYS A N 1
ATOM 2927 C CA . LYS A 1 359 ? 42.417 29.451 -52.358 1.00 65.19 359 LYS A CA 1
ATOM 2928 C C . LYS A 1 359 ? 43.256 30.725 -52.490 1.00 65.19 359 LYS A C 1
ATOM 2930 O O . LYS A 1 359 ? 42.944 31.567 -53.330 1.00 65.19 359 LYS A O 1
ATOM 2935 N N . LEU A 1 360 ? 44.257 30.909 -51.627 1.00 59.44 360 LEU A N 1
ATOM 2936 C CA . LEU A 1 360 ? 45.212 32.016 -51.729 1.00 59.44 360 LEU A CA 1
ATOM 2937 C C . LEU A 1 360 ? 46.135 31.823 -52.936 1.00 59.44 360 LEU A C 1
ATOM 2939 O O . LEU A 1 360 ? 46.344 32.778 -53.678 1.00 59.44 360 LEU A O 1
ATOM 2943 N N . ARG A 1 361 ? 46.584 30.587 -53.183 1.00 60.81 361 ARG A N 1
ATOM 2944 C CA . ARG A 1 361 ? 47.333 30.193 -54.382 1.00 60.81 361 ARG A CA 1
ATOM 2945 C C . ARG A 1 361 ? 46.544 30.453 -55.668 1.00 60.81 361 ARG A C 1
ATOM 2947 O O . ARG A 1 361 ? 47.048 31.135 -56.551 1.00 60.81 361 ARG A O 1
ATOM 2954 N N . ASP A 1 362 ? 45.291 30.000 -55.740 1.00 63.25 362 ASP A N 1
ATOM 2955 C CA . ASP A 1 362 ? 44.423 30.185 -56.918 1.00 63.25 362 ASP A CA 1
ATOM 2956 C C . ASP A 1 362 ? 44.128 31.678 -57.212 1.00 63.25 362 ASP A C 1
ATOM 2958 O O . ASP A 1 362 ? 43.741 32.037 -58.321 1.00 63.25 362 ASP A O 1
ATOM 2962 N N . LYS A 1 363 ? 44.316 32.576 -56.229 1.00 62.72 363 LYS A N 1
ATOM 2963 C CA . LYS A 1 363 ? 44.220 34.040 -56.399 1.00 62.72 363 LYS A CA 1
ATOM 2964 C C . LYS A 1 363 ? 45.541 34.719 -56.794 1.00 62.72 363 LYS A C 1
ATOM 2966 O O . LYS A 1 363 ? 45.490 35.855 -57.257 1.00 62.72 363 LYS A O 1
ATOM 2971 N N . ASN A 1 364 ? 46.690 34.063 -56.609 1.00 57.97 364 ASN A N 1
ATOM 2972 C CA . ASN A 1 364 ? 48.041 34.629 -56.754 1.00 57.97 364 ASN A CA 1
ATOM 2973 C C . ASN A 1 364 ? 48.786 34.155 -58.024 1.00 57.97 364 ASN A C 1
ATOM 2975 O O . ASN A 1 364 ? 50.014 34.217 -58.082 1.00 57.97 364 ASN A O 1
ATOM 2979 N N . GLU A 1 365 ? 48.077 33.728 -59.074 1.00 55.12 365 GLU A N 1
ATOM 2980 C CA . GLU A 1 365 ? 48.635 33.200 -60.340 1.00 55.12 365 GLU A CA 1
ATOM 2981 C C . GLU A 1 365 ? 49.567 34.154 -61.143 1.00 55.12 365 GLU A C 1
ATOM 2983 O O . GLU A 1 365 ? 49.958 33.822 -62.260 1.00 55.12 365 GLU A O 1
ATOM 2988 N N . SER A 1 366 ? 49.990 35.312 -60.612 1.00 52.56 366 SER A N 1
ATOM 2989 C CA . SER A 1 366 ? 50.849 36.284 -61.314 1.00 52.56 366 SER A CA 1
ATOM 2990 C C . SER A 1 366 ? 52.248 36.542 -60.720 1.00 52.56 366 SER A C 1
ATOM 2992 O O . SER A 1 366 ? 52.896 37.489 -61.162 1.00 52.56 366 SER A O 1
ATOM 2994 N N . LEU A 1 367 ? 52.751 35.766 -59.750 1.00 52.22 367 LEU A N 1
ATOM 2995 C CA . LEU A 1 367 ? 54.109 35.943 -59.188 1.00 52.22 367 LEU A CA 1
ATOM 2996 C C . LEU A 1 367 ? 54.828 34.590 -59.014 1.00 52.22 367 LEU A C 1
ATOM 2998 O O . LEU A 1 367 ? 54.263 33.632 -58.490 1.00 52.22 367 LEU A O 1
ATOM 3002 N N . THR A 1 368 ? 56.061 34.481 -59.516 1.00 54.38 368 THR A N 1
ATOM 3003 C CA . THR A 1 368 ? 56.708 33.193 -59.842 1.00 54.38 368 THR A CA 1
ATOM 3004 C C . THR A 1 368 ? 57.619 32.576 -58.772 1.00 54.38 368 THR A C 1
ATOM 3006 O O . THR A 1 368 ? 58.084 31.468 -59.009 1.00 54.38 368 THR A O 1
ATOM 3009 N N . ASP A 1 369 ? 57.799 33.184 -57.593 1.00 54.28 369 ASP A N 1
ATOM 3010 C CA . ASP A 1 369 ? 58.594 32.580 -56.496 1.00 54.28 369 ASP A CA 1
ATOM 3011 C C . ASP A 1 369 ? 57.741 32.144 -55.280 1.00 54.28 369 ASP A C 1
ATOM 3013 O O . ASP A 1 369 ? 57.921 31.035 -54.776 1.00 54.28 369 ASP A O 1
ATOM 3017 N N . ASP A 1 370 ? 56.710 32.909 -54.890 1.00 54.28 370 ASP A N 1
ATOM 3018 C CA . ASP A 1 370 ? 55.803 32.571 -53.766 1.00 54.28 370 ASP A CA 1
ATOM 3019 C C . ASP A 1 370 ? 54.986 31.279 -53.994 1.00 54.28 370 ASP A C 1
ATOM 3021 O O . ASP A 1 370 ? 54.498 30.643 -53.056 1.00 54.28 370 ASP A O 1
ATOM 3025 N N . ASN A 1 371 ? 54.840 30.856 -55.252 1.00 60.22 371 ASN A N 1
ATOM 3026 C CA . ASN A 1 371 ? 54.078 29.665 -55.625 1.00 60.22 371 ASN A CA 1
ATOM 3027 C C . ASN A 1 371 ? 54.788 28.347 -55.263 1.00 60.22 371 ASN A C 1
ATOM 3029 O O . ASN A 1 371 ? 54.113 27.336 -55.045 1.00 60.22 371 ASN A O 1
ATOM 3033 N N . ALA A 1 372 ? 56.124 28.330 -55.182 1.00 62.69 372 ALA A N 1
ATOM 3034 C CA . ALA A 1 372 ? 56.882 27.125 -54.836 1.00 62.69 372 ALA A CA 1
ATOM 3035 C C . ALA A 1 372 ? 56.770 26.803 -53.336 1.00 62.69 372 ALA A C 1
ATOM 3037 O O . ALA A 1 372 ? 56.423 25.678 -52.975 1.00 62.69 372 ALA A O 1
ATOM 3038 N N . GLU A 1 373 ? 56.954 27.809 -52.478 1.00 64.81 373 GLU A N 1
ATOM 3039 C CA . GLU A 1 373 ? 56.859 27.684 -51.017 1.00 64.81 373 GLU A CA 1
ATOM 3040 C C . GLU A 1 373 ? 55.428 27.322 -50.574 1.00 64.81 373 GLU A C 1
ATOM 3042 O O . GLU A 1 373 ? 55.219 26.416 -49.765 1.00 64.81 373 GLU A O 1
ATOM 3047 N N . GLN A 1 374 ? 54.409 27.931 -51.194 1.00 62.72 374 GLN A N 1
ATOM 3048 C CA . GLN A 1 374 ? 53.006 27.566 -50.959 1.00 62.72 374 GLN A CA 1
ATOM 3049 C C . GLN A 1 374 ? 52.681 26.138 -51.420 1.00 62.72 374 GLN A C 1
ATOM 3051 O O . GLN A 1 374 ? 51.904 25.437 -50.765 1.00 62.72 374 GLN A O 1
ATOM 3056 N N . THR A 1 375 ? 53.282 25.670 -52.518 1.00 67.38 375 THR A N 1
ATOM 3057 C CA . THR A 1 375 ? 53.115 24.286 -52.992 1.00 67.38 375 THR A CA 1
ATOM 3058 C C . THR A 1 375 ? 53.762 23.288 -52.028 1.00 67.38 375 THR A C 1
ATOM 3060 O O . THR A 1 375 ? 53.180 22.238 -51.750 1.00 67.38 375 THR A O 1
ATOM 3063 N N . GLU A 1 376 ? 54.927 23.618 -51.469 1.00 73.69 376 GLU A N 1
ATOM 3064 C CA . GLU A 1 376 ? 55.619 22.787 -50.481 1.00 73.69 376 GLU A CA 1
ATOM 3065 C C . GLU A 1 376 ? 54.832 22.687 -49.164 1.00 73.69 376 GLU A C 1
ATOM 3067 O O . GLU A 1 376 ? 54.570 21.576 -48.696 1.00 73.69 376 GLU A O 1
ATOM 3072 N N . LEU A 1 377 ? 54.325 23.812 -48.648 1.00 71.38 377 LEU A N 1
ATOM 3073 C CA . LEU A 1 377 ? 53.450 23.860 -47.468 1.00 71.38 377 LEU A CA 1
ATOM 3074 C C . LEU A 1 377 ? 52.155 23.060 -47.664 1.00 71.38 377 LEU A C 1
ATOM 3076 O O . LEU A 1 377 ? 51.728 22.323 -46.775 1.00 71.38 377 LEU A O 1
ATOM 3080 N N . THR A 1 378 ? 51.543 23.154 -48.847 1.00 68.81 378 THR A N 1
ATOM 3081 C CA . THR A 1 378 ? 50.323 22.397 -49.168 1.00 68.81 378 THR A CA 1
ATOM 3082 C C . THR A 1 378 ? 50.607 20.890 -49.214 1.00 68.81 378 THR A C 1
ATOM 3084 O O . THR A 1 378 ? 49.849 20.092 -48.662 1.00 68.81 378 THR A O 1
ATOM 3087 N N . ASN A 1 379 ? 51.730 20.480 -49.813 1.00 73.56 379 ASN A N 1
ATOM 3088 C CA . ASN A 1 379 ? 52.153 19.078 -49.845 1.00 73.56 379 ASN A CA 1
ATOM 3089 C C . ASN A 1 379 ? 52.509 18.541 -48.449 1.00 73.56 379 ASN A C 1
ATOM 3091 O O . ASN A 1 379 ? 52.233 17.376 -48.150 1.00 73.56 379 ASN A O 1
ATOM 3095 N N . GLN A 1 380 ? 53.094 19.373 -47.585 1.00 73.88 380 GLN A N 1
ATOM 3096 C CA . GLN A 1 380 ? 53.383 19.027 -46.195 1.00 73.88 380 GLN A CA 1
ATOM 3097 C C . GLN A 1 380 ? 52.091 18.834 -45.386 1.00 73.88 380 GLN A C 1
ATOM 3099 O O . GLN A 1 380 ? 51.951 17.815 -44.711 1.00 73.88 380 GLN A O 1
ATOM 3104 N N . ALA A 1 381 ? 51.098 19.711 -45.562 1.00 65.56 381 ALA A N 1
ATOM 3105 C CA . ALA A 1 381 ? 49.775 19.556 -44.955 1.00 65.56 381 ALA A CA 1
ATOM 3106 C C . ALA A 1 381 ? 49.066 18.266 -45.414 1.00 65.56 381 ALA A C 1
ATOM 3108 O O . ALA A 1 381 ? 48.466 17.564 -44.601 1.00 65.56 381 ALA A O 1
ATOM 3109 N N . TYR A 1 382 ? 49.165 17.891 -46.697 1.00 70.31 382 TYR A N 1
ATOM 3110 C CA . TYR A 1 382 ? 48.605 16.620 -47.179 1.00 70.31 382 TYR A CA 1
ATOM 3111 C C . TYR A 1 382 ? 49.310 15.388 -46.588 1.00 70.31 382 TYR A C 1
ATOM 3113 O O . TYR A 1 382 ? 48.633 14.416 -46.246 1.00 70.31 382 TYR A O 1
ATOM 3121 N N . LYS A 1 383 ? 50.637 15.432 -46.393 1.00 73.00 383 LYS A N 1
ATOM 3122 C CA . LYS A 1 383 ? 51.375 14.368 -45.685 1.00 73.00 383 LYS A CA 1
ATOM 3123 C C . LYS A 1 383 ? 50.939 14.239 -44.225 1.00 73.00 383 LYS A C 1
ATOM 3125 O O . LYS A 1 383 ? 50.753 13.121 -43.747 1.00 73.00 383 LYS A O 1
ATOM 3130 N N . GLU A 1 384 ? 50.743 15.356 -43.529 1.00 70.69 384 GLU A N 1
ATOM 3131 C CA . GLU A 1 384 ? 50.232 15.362 -42.153 1.00 70.69 384 GLU A CA 1
ATOM 3132 C C . GLU A 1 384 ? 48.800 14.815 -42.077 1.00 70.69 384 GLU A C 1
ATOM 3134 O O . GLU A 1 384 ? 48.497 13.995 -41.211 1.00 70.69 384 GLU A O 1
ATOM 3139 N N . ILE A 1 385 ? 47.930 15.175 -43.029 1.00 66.94 385 ILE A N 1
ATOM 3140 C CA . ILE A 1 385 ? 46.576 14.610 -43.141 1.00 66.94 385 ILE A CA 1
ATOM 3141 C C . ILE A 1 385 ? 46.628 13.083 -43.270 1.00 66.94 385 ILE A C 1
ATOM 3143 O O . ILE A 1 385 ? 45.852 12.390 -42.607 1.00 66.94 385 ILE A O 1
ATOM 3147 N N . ASP A 1 386 ? 47.508 12.543 -44.112 1.00 70.62 386 ASP A N 1
ATOM 3148 C CA . ASP A 1 386 ? 47.605 11.095 -44.306 1.00 70.62 386 ASP A CA 1
ATOM 3149 C C . ASP A 1 386 ? 48.182 10.375 -43.076 1.00 70.62 386 ASP A C 1
ATOM 3151 O O . ASP A 1 386 ? 47.680 9.308 -42.712 1.00 70.62 386 ASP A O 1
ATOM 3155 N N . GLN A 1 387 ? 49.124 10.988 -42.350 1.00 72.75 387 GLN A N 1
ATOM 3156 C CA . GLN A 1 387 ? 49.585 10.476 -41.052 1.00 72.75 387 GLN A CA 1
ATOM 3157 C C . GLN A 1 387 ? 48.459 10.450 -40.005 1.00 72.75 387 GLN A C 1
ATOM 3159 O O . GLN A 1 387 ? 48.288 9.452 -39.301 1.00 72.75 387 GLN A O 1
ATOM 3164 N N . VAL A 1 388 ? 47.643 11.507 -39.916 1.00 64.62 388 VAL A N 1
ATOM 3165 C CA . VAL A 1 388 ? 46.512 11.558 -38.971 1.00 64.62 388 VAL A CA 1
ATOM 3166 C C . VAL A 1 388 ? 45.429 10.539 -39.342 1.00 64.62 388 VAL A C 1
ATOM 3168 O O . VAL A 1 388 ? 44.857 9.910 -38.452 1.00 64.62 388 VAL A O 1
ATOM 3171 N N . LYS A 1 389 ? 45.169 10.301 -40.635 1.00 65.88 389 LYS A N 1
ATOM 3172 C CA . LYS A 1 389 ? 44.257 9.229 -41.077 1.00 65.88 389 LYS A CA 1
ATOM 3173 C C . LYS A 1 389 ? 44.751 7.842 -40.672 1.00 65.88 389 LYS A C 1
ATOM 3175 O O . LYS A 1 389 ? 43.936 7.018 -40.261 1.00 65.88 389 LYS A O 1
ATOM 3180 N N . GLN A 1 390 ? 46.055 7.583 -40.779 1.00 73.62 390 GLN A N 1
ATOM 3181 C CA . GLN A 1 390 ? 46.639 6.312 -40.350 1.00 73.62 390 GLN A CA 1
ATOM 3182 C C . GLN A 1 390 ? 46.441 6.103 -38.841 1.00 73.62 390 GLN A C 1
ATOM 3184 O O . GLN A 1 390 ? 45.931 5.062 -38.430 1.00 73.62 390 GLN A O 1
ATOM 3189 N N . GLN A 1 391 ? 46.723 7.131 -38.033 1.00 66.81 391 GLN A N 1
ATOM 3190 C CA . GLN A 1 391 ? 46.478 7.109 -36.586 1.00 66.81 391 GLN A CA 1
ATOM 3191 C C . GLN A 1 391 ? 44.992 6.904 -36.246 1.00 66.81 391 GLN A C 1
ATOM 3193 O O . GLN A 1 391 ? 44.665 6.124 -35.356 1.00 66.81 391 GLN A O 1
ATOM 3198 N N . LEU A 1 392 ? 44.071 7.555 -36.967 1.00 63.12 392 LEU A N 1
ATOM 3199 C CA . LEU A 1 392 ? 42.627 7.351 -36.792 1.00 63.12 392 LEU A CA 1
ATOM 3200 C C . LEU A 1 392 ? 42.211 5.901 -37.068 1.00 63.12 392 LEU A C 1
ATOM 3202 O O . LEU A 1 392 ? 41.373 5.365 -36.347 1.00 63.12 392 LEU A O 1
ATOM 3206 N N . GLY A 1 393 ? 42.810 5.254 -38.071 1.00 63.75 393 GLY A N 1
ATOM 3207 C CA . GLY A 1 393 ? 42.577 3.839 -38.359 1.00 63.75 393 GLY A CA 1
ATOM 3208 C C . GLY A 1 393 ? 42.989 2.923 -37.203 1.00 63.75 393 GLY A C 1
ATOM 3209 O O . GLY A 1 393 ? 42.230 2.032 -36.826 1.00 63.75 393 GLY A O 1
ATOM 3210 N N . GLU A 1 394 ? 44.152 3.169 -36.598 1.00 71.75 394 GLU A N 1
ATOM 3211 C CA . GLU A 1 394 ? 44.650 2.407 -35.442 1.00 71.75 394 GLU A CA 1
ATOM 3212 C C . GLU A 1 394 ? 43.771 2.609 -34.194 1.00 71.75 394 GLU A C 1
ATOM 3214 O O . GLU A 1 394 ? 43.425 1.647 -33.503 1.00 71.75 394 GLU A O 1
ATOM 3219 N N . ILE A 1 395 ? 43.336 3.848 -33.935 1.00 62.97 395 ILE A N 1
ATOM 3220 C CA . ILE A 1 395 ? 42.437 4.172 -32.814 1.00 62.97 395 ILE A CA 1
ATOM 3221 C C . ILE A 1 395 ? 41.065 3.516 -33.020 1.00 62.97 395 ILE A C 1
ATOM 3223 O O . ILE A 1 395 ? 40.515 2.944 -32.078 1.00 62.97 395 ILE A O 1
ATOM 3227 N N . GLN A 1 396 ? 40.533 3.522 -34.247 1.00 64.12 396 GLN A N 1
ATOM 3228 C CA . GLN A 1 396 ? 39.267 2.864 -34.577 1.00 64.12 396 GLN A CA 1
ATOM 3229 C C . GLN A 1 396 ? 39.343 1.342 -34.363 1.00 64.12 396 GLN A C 1
ATOM 3231 O O . GLN A 1 396 ? 38.442 0.757 -33.763 1.00 64.12 396 GLN A O 1
ATOM 3236 N N . GLN A 1 397 ? 40.440 0.698 -34.778 1.00 68.31 397 GLN A N 1
ATOM 3237 C CA . GLN A 1 397 ? 40.662 -0.735 -34.535 1.00 68.31 397 GLN A CA 1
ATOM 3238 C C . GLN A 1 397 ? 40.742 -1.065 -33.039 1.00 68.31 397 GLN A C 1
ATOM 3240 O O . GLN A 1 397 ? 40.201 -2.080 -32.592 1.00 68.31 397 GLN A O 1
ATOM 3245 N N . SER A 1 398 ? 41.388 -0.200 -32.257 1.00 61.34 398 SER A N 1
ATOM 3246 C CA . SER A 1 398 ? 41.453 -0.320 -30.799 1.00 61.34 398 SER A CA 1
ATOM 3247 C C . SER A 1 398 ? 40.063 -0.184 -30.163 1.00 61.34 398 SER A C 1
ATOM 3249 O O . SER A 1 398 ? 39.668 -1.018 -29.345 1.00 61.34 398 SER A O 1
ATOM 3251 N N . ALA A 1 399 ? 39.263 0.794 -30.601 1.00 59.22 399 ALA A N 1
ATOM 3252 C CA . ALA A 1 399 ? 37.882 0.975 -30.149 1.00 59.22 399 ALA A CA 1
ATOM 3253 C C . ALA A 1 399 ? 37.011 -0.264 -30.436 1.00 59.22 399 ALA A C 1
ATOM 3255 O O . ALA A 1 399 ? 36.303 -0.747 -29.546 1.00 59.22 399 ALA A O 1
ATOM 3256 N N . ASP A 1 400 ? 37.122 -0.837 -31.637 1.00 65.25 400 ASP A N 1
ATOM 3257 C CA . ASP A 1 400 ? 36.410 -2.061 -32.021 1.00 65.25 400 ASP A CA 1
ATOM 3258 C C . ASP A 1 400 ? 36.846 -3.275 -31.180 1.00 65.25 400 ASP A C 1
ATOM 3260 O O . ASP A 1 400 ? 36.027 -4.13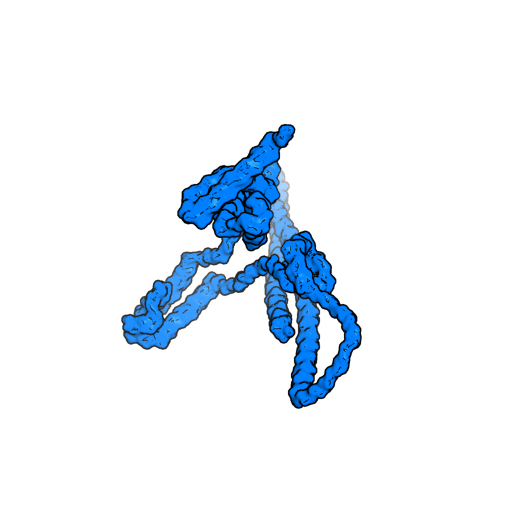5 -30.834 1.00 65.25 400 ASP A O 1
ATOM 3264 N N . HIS A 1 401 ? 38.130 -3.356 -30.818 1.00 69.31 401 HIS A N 1
ATOM 3265 C CA . HIS A 1 401 ? 38.657 -4.401 -29.942 1.00 69.31 401 HIS A CA 1
ATOM 3266 C C . HIS A 1 401 ? 38.074 -4.308 -28.522 1.00 69.31 401 HIS A C 1
ATOM 3268 O O . HIS A 1 401 ? 37.573 -5.306 -27.994 1.00 69.31 401 HIS A O 1
ATOM 3274 N N . TYR A 1 402 ? 38.052 -3.112 -27.928 1.00 61.41 402 TYR A N 1
ATOM 3275 C CA . TYR A 1 402 ? 37.453 -2.892 -26.608 1.00 61.41 402 TYR A CA 1
ATOM 3276 C C . TYR A 1 402 ? 35.944 -3.139 -26.598 1.00 61.41 402 TYR A C 1
ATOM 3278 O O . TYR A 1 402 ? 35.422 -3.722 -25.646 1.00 61.41 402 TYR A O 1
ATOM 3286 N N . GLN A 1 403 ? 35.244 -2.785 -27.678 1.00 67.31 403 GLN A N 1
ATOM 3287 C CA . GLN A 1 403 ? 33.823 -3.088 -27.838 1.00 67.31 403 GLN A CA 1
ATOM 3288 C C . GLN A 1 403 ? 33.561 -4.604 -27.825 1.00 67.31 403 GLN A C 1
ATOM 3290 O O . GLN A 1 403 ? 32.621 -5.065 -27.175 1.00 67.31 403 GLN A O 1
ATOM 3295 N N . LYS A 1 404 ? 34.407 -5.404 -28.490 1.00 67.94 404 LYS A N 1
ATOM 3296 C CA . LYS A 1 404 ? 34.305 -6.875 -28.467 1.00 67.94 404 LYS A CA 1
ATOM 3297 C C . LYS A 1 404 ? 34.561 -7.448 -27.072 1.00 67.94 404 LYS A C 1
ATOM 3299 O O . LYS A 1 404 ? 33.796 -8.301 -26.627 1.00 67.94 404 LYS A O 1
ATOM 3304 N N . LEU A 1 405 ? 35.587 -6.968 -26.366 1.00 64.88 405 LEU A N 1
ATOM 3305 C CA . LEU A 1 405 ? 35.873 -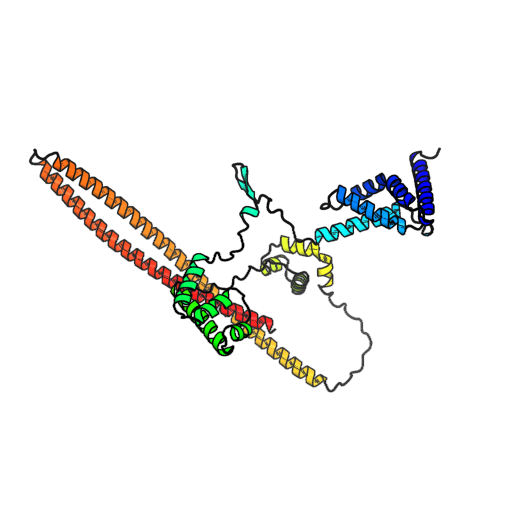7.388 -24.986 1.00 64.88 405 LEU A CA 1
ATOM 3306 C C . LEU A 1 405 ? 34.718 -7.051 -24.034 1.00 64.88 405 LEU A C 1
ATOM 3308 O O . LEU A 1 405 ? 34.325 -7.889 -23.218 1.00 64.88 405 LEU A O 1
ATOM 3312 N N . TYR A 1 406 ? 34.132 -5.861 -24.171 1.00 63.62 406 TYR A N 1
ATOM 3313 C CA . TYR A 1 406 ? 32.960 -5.448 -23.401 1.00 63.62 406 TYR A CA 1
ATOM 3314 C C . TYR A 1 406 ? 31.765 -6.392 -23.617 1.00 63.62 406 TYR A C 1
ATOM 3316 O O . TYR A 1 406 ? 31.141 -6.838 -22.659 1.00 63.62 406 TYR A O 1
ATOM 3324 N N . LEU A 1 407 ? 31.475 -6.773 -24.864 1.00 65.25 407 LEU A N 1
ATOM 3325 C CA . LEU A 1 407 ? 30.385 -7.709 -25.164 1.00 65.25 407 LEU A CA 1
ATOM 3326 C C . LEU A 1 407 ? 30.624 -9.108 -24.570 1.00 65.25 407 LEU A C 1
ATOM 3328 O O . LEU A 1 407 ? 29.702 -9.697 -24.008 1.00 65.25 407 LEU A O 1
ATOM 3332 N N . VAL A 1 408 ? 31.855 -9.628 -24.646 1.00 68.88 408 VAL A N 1
ATOM 3333 C CA . VAL A 1 408 ? 32.215 -10.942 -24.075 1.00 68.88 408 VAL A CA 1
ATOM 3334 C C . VAL A 1 408 ? 32.113 -10.932 -22.548 1.00 68.88 408 VAL A C 1
ATOM 3336 O O . VAL A 1 408 ? 31.562 -11.855 -21.947 1.00 68.88 408 VAL A O 1
ATOM 3339 N N . THR A 1 409 ? 32.627 -9.886 -21.903 1.00 60.41 409 THR A N 1
ATOM 3340 C CA . THR A 1 409 ? 32.544 -9.733 -20.441 1.00 60.41 409 THR A CA 1
ATOM 3341 C C . THR A 1 409 ? 31.104 -9.565 -19.964 1.00 60.41 409 THR A C 1
ATOM 3343 O O . THR A 1 409 ? 30.722 -10.183 -18.971 1.00 60.41 409 THR A O 1
ATOM 3346 N N . TYR A 1 410 ? 30.280 -8.825 -20.705 1.00 64.19 410 TYR A N 1
ATOM 3347 C CA . TYR A 1 410 ? 28.856 -8.683 -20.424 1.00 64.19 410 TYR A CA 1
ATOM 3348 C C . TYR A 1 410 ? 28.097 -10.019 -20.537 1.00 64.19 410 TYR A C 1
ATOM 3350 O O . TYR A 1 410 ? 27.318 -10.359 -19.646 1.00 64.19 410 TYR A O 1
ATOM 3358 N N . ASP A 1 411 ? 28.371 -10.825 -21.571 1.00 67.31 411 ASP A N 1
ATOM 3359 C CA . ASP A 1 411 ? 27.790 -12.172 -21.725 1.00 67.31 411 ASP A CA 1
ATOM 3360 C C . ASP A 1 411 ? 28.183 -13.108 -20.566 1.00 67.31 411 ASP A C 1
ATOM 3362 O O . ASP A 1 411 ? 27.355 -13.841 -20.018 1.00 67.31 411 ASP A O 1
ATOM 3366 N N . ASN A 1 412 ? 29.439 -13.042 -20.117 1.00 62.47 412 ASN A N 1
ATOM 3367 C CA . ASN A 1 412 ? 29.900 -13.803 -18.954 1.00 62.47 412 ASN A CA 1
ATOM 3368 C C . ASN A 1 412 ? 29.204 -13.369 -17.654 1.00 62.47 412 ASN A C 1
ATOM 3370 O O . ASN A 1 412 ? 28.836 -14.228 -16.849 1.00 62.47 412 ASN A O 1
ATOM 3374 N N . LEU A 1 413 ? 28.949 -12.070 -17.478 1.00 63.09 413 LEU A N 1
ATOM 3375 C CA . LEU A 1 413 ?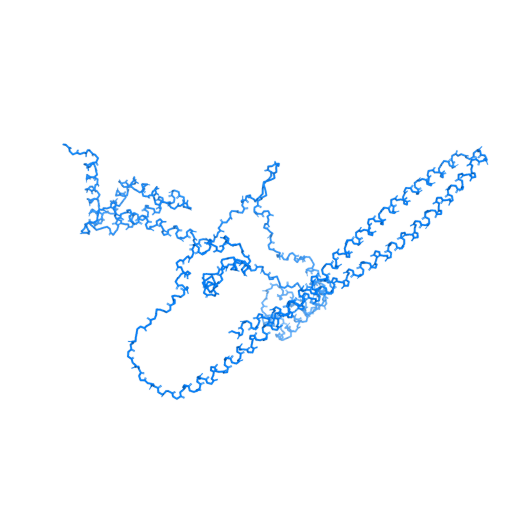 28.177 -11.523 -16.357 1.00 63.09 413 LEU A CA 1
ATOM 3376 C C . LEU A 1 413 ? 26.742 -12.071 -16.344 1.00 63.09 413 LEU A C 1
ATOM 3378 O O . LEU A 1 413 ? 26.264 -12.525 -15.304 1.00 63.09 413 LEU A O 1
ATOM 3382 N N . GLN A 1 414 ? 26.085 -12.131 -17.508 1.00 65.81 414 GLN A N 1
ATOM 3383 C CA . GLN A 1 414 ? 24.746 -12.718 -17.627 1.00 65.81 414 GLN A CA 1
ATOM 3384 C C . GLN A 1 414 ? 24.726 -14.218 -17.299 1.00 65.81 414 GLN A C 1
ATOM 3386 O O . GLN A 1 414 ? 23.813 -14.698 -16.622 1.00 65.81 414 GLN A O 1
ATOM 3391 N N . LYS A 1 415 ? 25.732 -14.983 -17.747 1.00 70.12 415 LYS A N 1
ATOM 3392 C CA . LYS A 1 415 ? 25.862 -16.411 -17.397 1.00 70.12 415 LYS A CA 1
ATOM 3393 C C . LYS A 1 415 ? 26.041 -16.611 -15.894 1.00 70.12 415 LYS A C 1
ATOM 3395 O O . LYS A 1 415 ? 25.479 -17.555 -15.335 1.00 70.12 415 LYS A O 1
ATOM 3400 N N . LEU A 1 416 ? 26.808 -15.738 -15.247 1.00 61.22 416 LEU A N 1
ATOM 3401 C CA . LEU A 1 416 ? 27.033 -15.784 -13.808 1.00 61.22 416 LEU A CA 1
ATOM 3402 C C . LEU A 1 416 ? 25.750 -15.462 -13.027 1.00 61.22 416 LEU A C 1
ATOM 3404 O O . LEU A 1 416 ? 25.437 -16.162 -12.066 1.00 61.22 416 LEU A O 1
ATOM 3408 N N . ASP A 1 417 ? 24.953 -14.496 -13.491 1.00 61.47 417 ASP A N 1
ATOM 3409 C CA . ASP A 1 417 ? 23.655 -14.170 -12.886 1.00 61.47 417 ASP A CA 1
ATOM 3410 C C . ASP A 1 417 ? 22.661 -15.331 -12.939 1.00 61.47 417 ASP A C 1
ATOM 3412 O O . ASP A 1 417 ? 21.985 -15.617 -11.948 1.00 61.47 417 ASP A O 1
ATOM 3416 N N . ARG A 1 418 ? 22.634 -16.084 -14.045 1.00 68.56 418 ARG A N 1
ATOM 3417 C CA . ARG A 1 418 ? 21.821 -17.309 -14.142 1.00 68.56 418 ARG A CA 1
ATOM 3418 C C . ARG A 1 418 ? 22.258 -18.370 -13.133 1.00 68.56 418 ARG A C 1
ATOM 3420 O O . ARG A 1 418 ? 21.409 -18.973 -12.479 1.00 68.56 418 ARG A O 1
ATOM 3427 N N . LYS A 1 419 ? 23.571 -18.583 -12.976 1.00 67.38 419 LYS A N 1
ATOM 3428 C CA . LYS A 1 419 ? 24.114 -19.527 -11.982 1.00 67.38 419 LYS A CA 1
ATOM 3429 C C . LYS A 1 419 ? 23.754 -19.109 -10.557 1.00 67.38 419 LYS A C 1
ATOM 3431 O O . LYS A 1 419 ? 23.360 -19.949 -9.754 1.00 67.38 419 LYS A O 1
ATOM 3436 N N . LEU A 1 420 ? 23.836 -17.814 -10.261 1.00 59.31 420 LEU A N 1
ATOM 3437 C CA . LEU A 1 420 ? 23.518 -17.261 -8.949 1.00 59.31 420 LEU A CA 1
ATOM 3438 C C . LEU A 1 420 ? 22.015 -17.359 -8.634 1.00 59.31 420 LEU A C 1
ATOM 3440 O O . LEU A 1 420 ? 21.648 -17.678 -7.504 1.00 59.31 420 LEU A O 1
ATOM 3444 N N . LYS A 1 421 ? 21.144 -17.172 -9.634 1.00 67.19 421 LYS A N 1
ATOM 3445 C CA . LYS A 1 421 ? 19.692 -17.396 -9.516 1.00 67.19 421 LYS A CA 1
ATOM 3446 C C . LYS A 1 421 ? 19.363 -18.864 -9.220 1.00 67.19 421 LYS A C 1
ATOM 3448 O O . LYS A 1 421 ? 18.628 -19.139 -8.275 1.00 67.19 421 LYS A O 1
ATOM 3453 N N . ALA A 1 422 ? 19.961 -19.798 -9.962 1.00 64.06 422 ALA A N 1
ATOM 3454 C CA . ALA A 1 422 ? 19.770 -21.232 -9.739 1.00 64.06 422 ALA A CA 1
ATOM 3455 C C . ALA A 1 422 ? 20.251 -21.677 -8.344 1.00 64.06 422 ALA A C 1
ATOM 3457 O O . ALA A 1 422 ? 19.563 -22.430 -7.658 1.00 64.06 422 ALA A O 1
ATOM 3458 N N . ALA A 1 423 ? 21.396 -21.161 -7.885 1.00 59.84 423 ALA A N 1
ATOM 3459 C CA . ALA A 1 423 ? 21.919 -21.460 -6.553 1.00 59.84 423 ALA A CA 1
ATOM 3460 C C . ALA A 1 423 ? 21.007 -20.926 -5.430 1.00 59.84 423 ALA A C 1
ATOM 3462 O O . ALA A 1 423 ? 20.763 -21.625 -4.448 1.00 59.84 423 ALA A O 1
ATOM 3463 N N . LYS A 1 424 ? 20.438 -19.721 -5.589 1.00 61.28 424 LYS A N 1
ATOM 3464 C CA . LYS A 1 424 ? 19.455 -19.165 -4.641 1.00 61.28 424 LYS A CA 1
ATOM 3465 C C . LYS A 1 424 ? 18.175 -19.998 -4.566 1.00 61.28 424 LYS A C 1
ATOM 3467 O O . LYS A 1 424 ? 17.682 -20.249 -3.471 1.00 61.28 424 LYS A O 1
ATOM 3472 N N . GLN A 1 425 ? 17.663 -20.460 -5.707 1.00 65.88 425 GLN A N 1
ATOM 3473 C CA . GLN A 1 425 ? 16.494 -21.347 -5.752 1.00 65.88 425 GLN A CA 1
ATOM 3474 C C . GLN A 1 425 ? 16.768 -22.687 -5.055 1.00 65.88 425 GLN A C 1
ATOM 3476 O O . GLN A 1 425 ? 15.907 -23.190 -4.338 1.00 65.88 425 GLN A O 1
ATOM 3481 N N . TYR A 1 426 ? 17.979 -23.232 -5.206 1.00 62.56 426 TYR A N 1
ATOM 3482 C CA . TYR A 1 426 ? 18.397 -24.452 -4.514 1.00 62.56 426 TYR A CA 1
ATOM 3483 C C . TYR A 1 426 ? 18.431 -24.280 -2.984 1.00 62.56 426 TYR A C 1
ATOM 3485 O O . TYR A 1 426 ? 17.907 -25.127 -2.266 1.00 62.56 426 TYR A O 1
ATOM 3493 N N . ILE A 1 427 ? 18.954 -23.157 -2.474 1.00 56.88 427 ILE A N 1
ATOM 3494 C CA . ILE A 1 427 ? 18.902 -22.829 -1.035 1.00 56.88 427 ILE A CA 1
ATOM 3495 C C . ILE A 1 427 ? 17.459 -22.657 -0.548 1.00 56.88 427 ILE A C 1
ATOM 3497 O O . ILE A 1 427 ? 17.103 -23.146 0.524 1.00 56.88 427 ILE A O 1
ATOM 3501 N N . HIS A 1 428 ? 16.606 -21.999 -1.335 1.00 63.72 428 HIS A N 1
ATOM 3502 C CA . HIS A 1 428 ? 15.199 -21.837 -0.979 1.00 63.72 428 HIS A CA 1
ATOM 3503 C C . HIS A 1 428 ? 14.472 -23.189 -0.874 1.00 63.72 428 HIS A C 1
ATOM 3505 O O . HIS A 1 428 ? 13.702 -23.414 0.053 1.00 63.72 428 HIS A O 1
ATOM 3511 N N . ALA A 1 429 ? 14.776 -24.128 -1.774 1.00 62.75 429 ALA A N 1
ATOM 3512 C CA . ALA A 1 429 ? 14.243 -25.485 -1.707 1.00 62.75 429 ALA A CA 1
ATOM 3513 C C . ALA A 1 429 ? 14.761 -26.270 -0.486 1.00 62.75 429 ALA A C 1
ATOM 3515 O O . ALA A 1 429 ? 13.993 -27.006 0.129 1.00 62.75 429 ALA A O 1
ATOM 3516 N N . LEU A 1 430 ? 16.036 -26.100 -0.111 1.00 57.31 430 LEU A N 1
ATOM 3517 C CA . LEU A 1 430 ? 16.605 -26.729 1.088 1.00 57.31 430 LEU A CA 1
ATOM 3518 C C . LEU A 1 430 ? 15.991 -26.172 2.380 1.00 57.31 430 LEU A C 1
ATOM 3520 O O . LEU A 1 430 ? 15.635 -26.947 3.259 1.00 57.31 430 LEU A O 1
ATOM 3524 N N . THR A 1 431 ? 15.806 -24.854 2.467 1.00 56.72 431 THR A N 1
ATOM 3525 C CA . THR A 1 431 ? 15.196 -24.184 3.634 1.00 56.72 431 THR A CA 1
ATOM 3526 C C . THR A 1 431 ? 13.698 -24.449 3.775 1.00 56.72 431 THR A C 1
ATOM 3528 O O . THR A 1 431 ? 13.191 -24.439 4.886 1.00 56.72 431 THR A O 1
ATOM 3531 N N . ALA A 1 432 ? 12.983 -24.718 2.678 1.00 56.31 432 ALA A N 1
ATOM 3532 C CA . ALA A 1 432 ? 11.586 -25.159 2.725 1.00 56.31 432 ALA A CA 1
ATOM 3533 C C . ALA A 1 432 ? 11.423 -26.643 3.116 1.00 56.31 432 ALA A C 1
ATOM 3535 O O . ALA A 1 432 ? 10.305 -27.078 3.394 1.00 56.31 432 ALA A O 1
ATOM 3536 N N . SER A 1 433 ? 12.511 -27.423 3.073 1.00 47.59 433 SER A N 1
ATOM 3537 C CA . SER A 1 433 ? 12.537 -28.845 3.434 1.00 47.59 433 SER A CA 1
ATOM 3538 C C . SER A 1 433 ? 13.003 -29.107 4.874 1.00 47.59 433 SER A C 1
ATOM 3540 O O . SER A 1 433 ? 12.794 -30.227 5.348 1.00 47.59 433 SER A O 1
ATOM 3542 N N . GLU A 1 434 ? 13.662 -28.141 5.525 1.00 41.56 434 GLU A N 1
ATOM 3543 C CA . GLU A 1 434 ? 13.913 -28.109 6.981 1.00 41.56 434 GLU A CA 1
ATOM 3544 C C . GLU A 1 434 ? 12.653 -27.677 7.744 1.00 41.56 434 GLU A C 1
ATOM 3546 O O . GLU A 1 434 ? 12.448 -28.202 8.866 1.00 41.56 434 GLU A O 1
#

Organism: NCBI:txid1465501

Sequence (434 aa):
MENPAIKMRKDREQQNLELIRRYQKGQEDTRNEIIKLNMPFVYYCVRKFKPKDLEYDDAVSLALFAFSKAIDHFDESKGARLPTFLSTVIRNELLMENRKIKRRPWEISIDQPILKNEDGDKLFLIDTIAAPKHEYVDREAVSTVTESVLKKFKEPARQIIIDYLKDEPNQEDQAKKYGLSQSYISRIIANFFKLLKQEAERQGCREKEEYEMPAKALMSVTDCAAYLNHGLTNDEIAKEINATTDQVENFRRNHKWKIEKLVKKQPKTAEKGPKREEIEDPRIPVLENNMDTVIKTNARLKNQLNDAEKQIAALIKDKKDLLDSTQGLAATKRQVEALLEDKKDLLKSIREQAGGIQKLRDKNESLTDDNAEQTELTNQAYKEIDQVKQQLGEIQQSADHYQKLYLVTYDNLQKLDRKLKAAKQYIHALTASE

Secondary structure (DSSP, 8-state):
---HHHHHHHHHHHHHHHHHHHHHTT-TTHHHHHHHHHHHHHHHHHHHH--TTS-HHHHHHHHHHHHHHHHTT--GGG---HHHHHHHHHHHHHHHHHHHHTTS-----TT-EEEE-TTS-EEEHHHH-PPP------HHHHHHHHHHHHTTPPTTHHHHHHHHHTTPSPHHHHHHHHT--HHHHHHHHHHHHHHHHHHHHHTT----------------HHHHHHHHHTT--HHHHHHHTT--HHHHHHHHHHHHHHHHHHS--PPP----PPPPPP---TTHHHHHHHHHHHHHHHHHHHHHHHHHHHHHHHHHHHHHHHHHHHHHHHHHHHHHHHHHHHHHHHHHHHHHHHHHHHHHHHH-TT-SSHHHHHHHHHHHHHHHHHHHHHHHHHHHHHHHHHHHHHHHHHHHHHHHHHHHHHHHHHHHHHHTT-

Solvent-accessible surface area (backbone atoms only — not comparable to full-atom values): 25170 Å² total; per-residue (Å²): 131,82,57,69,73,58,53,56,50,52,55,52,50,53,51,49,52,53,41,50,56,46,32,78,72,70,40,68,75,38,55,60,52,54,50,62,78,41,43,71,56,50,54,51,47,33,78,73,51,57,46,88,93,50,58,70,71,58,42,47,53,52,33,51,54,33,42,59,57,44,63,81,71,66,54,72,88,74,73,58,55,67,70,65,53,47,51,51,45,27,45,50,49,42,51,54,50,45,56,51,61,73,64,49,72,90,82,71,64,50,82,39,68,79,46,73,49,97,88,69,54,64,46,35,44,53,81,69,59,71,74,77,84,68,75,78,60,52,64,66,59,54,48,52,54,52,52,61,49,47,71,76,44,57,86,69,58,34,57,55,46,53,44,53,74,68,77,44,70,57,62,63,55,44,14,64,74,70,75,47,55,44,69,58,53,52,50,52,50,52,50,49,54,52,50,44,53,54,52,37,48,74,74,67,55,67,88,72,78,82,82,76,73,80,78,76,76,70,83,46,68,65,55,55,21,49,43,50,68,72,67,52,48,56,61,55,50,9,63,73,59,76,49,50,44,69,56,44,49,51,50,46,64,77,39,38,71,63,30,59,69,62,38,72,79,77,82,74,84,74,76,92,73,82,89,77,83,87,78,92,57,90,60,53,70,59,53,51,56,52,47,54,51,49,52,54,49,53,56,50,51,55,51,54,48,56,54,52,51,53,53,49,55,51,53,52,49,55,49,49,59,50,49,55,50,50,52,52,52,52,54,52,48,52,53,52,53,51,54,51,50,57,52,51,53,51,53,51,53,54,49,53,51,45,52,50,51,50,57,51,51,75,70,48,85,86,56,92,64,70,55,56,60,52,50,51,54,45,53,49,48,53,52,51,51,52,54,50,51,53,52,49,52,55,51,51,54,48,50,54,50,52,53,52,52,49,54,55,53,51,53,52,50,54,54,48,51,53,52,53,53,54,52,51,52,52,50,51,54,53,64,73,70,107

Foldseek 3Di:
DPDPVVVVVVVLLVVLVVLLVVVVVPPVVSLVVSLVSCLVLLLVLCVVQADPPADSVRLSVQLSVQLSVQSVPDDVVVVDRPSRSSSVSSNVSNVVVVVVVVPPDPDDDQQCFPDADPVGDTDGNVNVDDDPCPDPPVVVVLVVLLVVLLVVDDPPLSVLLVCVVVCHDDLVVSCVVVVHDSVVSVVSNVVSVVSSVVSCVVVPNDDDDPPDDDPPLPQDLLNLLVCVLVVDDLCRVCVVSVHDSVVSVVVCVVCVVVSVVSNDDDDDPDDDDDDDDDDDDVCVVVVVVVVVVVVVVVVVLVVVLVVLVVVLVVLVVVLVVLVVVLVVLVVVLVVLVVVLVVLVVVLVVLVVVLVVLVVVLVVPVPDDPVNVVSVVVSVVSVVVSVVSVVVSVVSVVVSVVSVVVSVVSVVVSVVSVVVSVVSVVVSVVSVVVD

Mean predicted aligned error: 22.73 Å

pLDDT: mean 71.61, std 15.3, range [28.36, 96.19]